Protein AF-A0A933MST4-F1 (afdb_monomer)

Sequence (546 aa):
MKLKKFYLLMACAFMILISGTALAQPQPPVLSVTNGRSFYLSWAEVPGATGYTLSYVPTSSPDPASIVSVDMGTQRSLSGELPAGAAFYAAVQARDNTGVSQYSNVVLVGDDGTILKQIIVFGRHSIRAPTSDPSGLAQFAADPYPDFVGVPKGYLTPRGRQAASLLGSYFRDYLLNEGLLTGDAQTDLSRSYFRAEPIQRTNITAAKFGEGLFPGATIPVHSYRIADGTTPAEPDPVFDPILANVATVDPVRALTEVQGVFGTGTATASAYSGELSLIRNVLYPPGTQPTNGALNGSVDPTALPISFSASTTILYTGGVINVGGLDAISSATDPFVMQYADNFPLEDVAWGRLSLDALSQQTRITTLLFRIELQSPYLNQVQSSNAASHILRTMEQTVIGEDMLGEFGDPESRVLVIITSDAYVVGLAGLLKMHWTLPGYQPDLCPPGGALVFELRQSKHSQEYLVRVFFVAQTFDQLRNLTPLTLENPPAKMQLLIPGGSTSATNLDVDFNTFQTILTEAMDQNYVQPYEEEVPPGVISGVPLE

Secondary structure (DSSP, 8-state):
---SSSSSSSSSS---------PPPPPPP-EEEE-SSSEEEEEPPPTT--EEEEEEEETT---GGG-EEEEEET--EEEE---TT-EEEEEEEEE-SS-BPPP---EEEE--SEEEEEEEEEEE--SB--SS-HHHHTTT-SSPPPP-TT--TTPBPHHHHHHHHHHHHHHHHHHHHTT-S-S-HHHHHTTEEEEE-SSHHHHHHHHHHHHHHSTTPPP-EE-PPPP-SSSPPPPPTTT-TTTTTSS---HHHHHHHHHHHHTTSTTHHHHTHHHHHHHHHHHS-TT----TT-SS----GGGSPEEEEE--S---TT-SEEEEHHHHHHHHHHHHHHHHHTT--TTTGGGGT--HHHHHHHTHHHHHHHHHHH-SHHHHHHHHHHHHHHHHHHHHHHHHTS--SS-SS-TT--EEEEEE-HHHHHHHHHHTT-----TTS-TT---TT-EEEEEEEEETTT--EEEEEEEEE--HHHHHHTPPP-SSSPPEEEEPP-TTT-S-SS---EEHHHHHHHHHHHS-GGGSPPGGG--PPPBP------

Structure (mmCIF, N/CA/C/O backbone):
data_AF-A0A933MST4-F1
#
_entry.id   AF-A0A933MST4-F1
#
loop_
_atom_site.group_PDB
_atom_site.id
_atom_site.type_symbol
_atom_site.label_atom_id
_atom_site.label_alt_id
_atom_site.label_comp_id
_atom_site.label_asym_id
_atom_site.label_entity_id
_atom_site.label_seq_id
_atom_site.pdbx_PDB_ins_code
_atom_site.Cartn_x
_atom_site.Cartn_y
_atom_site.Cartn_z
_atom_site.occupancy
_atom_site.B_iso_or_equiv
_atom_site.auth_seq_id
_atom_site.auth_comp_id
_atom_site.auth_asym_id
_atom_site.auth_atom_id
_atom_site.pdbx_PDB_model_num
ATOM 1 N N . MET A 1 1 ? 80.713 -5.761 23.297 1.00 46.31 1 MET A N 1
ATOM 2 C CA . MET A 1 1 ? 79.791 -4.638 23.001 1.00 46.31 1 MET A CA 1
ATOM 3 C C . MET A 1 1 ? 79.031 -4.985 21.724 1.00 46.31 1 MET A C 1
ATOM 5 O O . MET A 1 1 ? 79.689 -5.404 20.787 1.00 46.31 1 MET A O 1
ATOM 9 N N . LYS A 1 2 ? 77.695 -4.826 21.708 1.00 39.62 2 LYS A N 1
ATOM 10 C CA . LYS A 1 2 ? 76.718 -5.244 20.664 1.00 39.62 2 LYS A CA 1
ATOM 11 C C . LYS A 1 2 ? 76.124 -6.661 20.795 1.00 39.62 2 LYS A C 1
ATOM 13 O O . LYS A 1 2 ? 76.309 -7.501 19.931 1.00 39.62 2 LYS A O 1
ATOM 18 N N . LEU A 1 3 ? 75.328 -6.879 21.846 1.00 33.50 3 LEU A N 1
ATOM 19 C CA . LEU A 1 3 ? 74.265 -7.902 21.851 1.00 33.50 3 LEU A CA 1
ATOM 20 C C . LEU A 1 3 ? 73.104 -7.510 22.795 1.00 33.50 3 LEU A C 1
ATOM 22 O O . LEU A 1 3 ? 72.655 -8.297 23.617 1.00 33.50 3 LEU A O 1
ATOM 26 N N . LYS A 1 4 ? 72.668 -6.241 22.749 1.00 35.19 4 LYS A N 1
ATOM 27 C CA . LYS A 1 4 ? 71.561 -5.714 23.584 1.00 35.19 4 LYS A CA 1
ATOM 28 C C . LYS A 1 4 ? 70.606 -4.762 22.837 1.00 35.19 4 LYS A C 1
ATOM 30 O O . LYS A 1 4 ? 69.972 -3.915 23.449 1.00 35.19 4 LYS A O 1
ATOM 35 N N . LYS A 1 5 ? 70.492 -4.881 21.508 1.00 37.53 5 LYS A N 1
ATOM 36 C CA . LYS A 1 5 ? 69.540 -4.095 20.686 1.00 37.53 5 LYS A CA 1
ATOM 37 C C . LYS A 1 5 ? 68.717 -4.956 19.713 1.00 37.53 5 LYS A C 1
ATOM 39 O O . LYS A 1 5 ? 68.378 -4.503 18.633 1.00 37.53 5 LYS A O 1
ATOM 44 N N . PHE A 1 6 ? 68.401 -6.194 20.100 1.00 33.62 6 PHE A N 1
ATOM 45 C CA . PHE A 1 6 ? 67.523 -7.081 19.316 1.00 33.62 6 PHE A CA 1
ATOM 46 C C . PHE A 1 6 ? 66.326 -7.640 20.108 1.00 33.62 6 PHE A C 1
ATOM 48 O O . PHE A 1 6 ? 65.581 -8.458 19.593 1.00 33.62 6 PHE A O 1
ATOM 55 N N . TYR A 1 7 ? 66.105 -7.161 21.338 1.00 33.50 7 TYR A N 1
ATOM 56 C CA . TYR A 1 7 ? 64.997 -7.594 22.206 1.00 33.50 7 TYR A CA 1
ATOM 57 C C . TYR A 1 7 ? 63.965 -6.489 22.490 1.00 33.50 7 TYR A C 1
ATOM 59 O O . TYR A 1 7 ? 63.169 -6.614 23.411 1.00 33.50 7 TYR A O 1
ATOM 67 N N . LEU A 1 8 ? 63.958 -5.408 21.700 1.00 34.16 8 LEU A N 1
ATOM 68 C CA . LEU A 1 8 ? 62.984 -4.311 21.839 1.00 34.16 8 LEU A CA 1
ATOM 69 C C . LEU A 1 8 ? 62.194 -4.025 20.549 1.00 34.16 8 LEU A C 1
ATOM 71 O O . LEU A 1 8 ? 61.644 -2.944 20.385 1.00 34.16 8 LEU A O 1
ATOM 75 N N . LEU A 1 9 ? 62.156 -4.988 19.624 1.00 33.53 9 LEU A N 1
ATOM 76 C CA . LEU A 1 9 ? 61.356 -4.926 18.389 1.00 33.53 9 LEU A CA 1
ATOM 77 C C . LEU A 1 9 ? 60.586 -6.229 18.115 1.00 33.53 9 LEU A C 1
ATOM 79 O O . LEU A 1 9 ? 60.008 -6.402 17.051 1.00 33.53 9 LEU A O 1
ATOM 83 N N . MET A 1 10 ? 60.529 -7.122 19.107 1.00 32.84 10 MET A N 1
ATOM 84 C CA . MET A 1 10 ? 59.774 -8.377 19.056 1.00 32.84 10 MET A CA 1
ATOM 85 C C . MET A 1 10 ? 58.922 -8.546 20.325 1.00 32.84 10 MET A C 1
ATOM 87 O O . MET A 1 10 ? 58.846 -9.616 20.911 1.00 32.84 10 MET A O 1
ATOM 91 N N . ALA A 1 11 ? 58.333 -7.440 20.787 1.00 33.25 11 ALA A N 1
ATOM 92 C CA . ALA A 1 11 ? 57.359 -7.405 21.882 1.00 33.25 11 ALA A CA 1
ATOM 93 C C . ALA A 1 11 ? 56.147 -6.500 21.562 1.00 33.25 11 ALA A C 1
ATOM 95 O O . ALA A 1 11 ? 55.377 -6.172 22.455 1.00 33.25 11 ALA A O 1
ATOM 96 N N . CYS A 1 12 ? 55.962 -6.116 20.289 1.00 35.44 12 CYS A N 1
ATOM 97 C CA . CYS A 1 12 ? 54.789 -5.365 19.808 1.00 35.44 12 CYS A CA 1
ATOM 98 C C . CYS A 1 12 ? 54.000 -6.095 18.707 1.00 35.44 12 CYS A C 1
ATOM 100 O O . CYS A 1 12 ? 53.145 -5.497 18.068 1.00 35.44 12 CYS A O 1
ATOM 102 N N . ALA A 1 13 ? 54.259 -7.380 18.469 1.00 38.12 13 ALA A N 1
ATOM 103 C CA . ALA A 1 13 ? 53.569 -8.136 17.427 1.00 38.12 13 ALA A CA 1
ATOM 104 C C . ALA A 1 13 ? 53.252 -9.552 17.907 1.00 38.12 13 ALA A C 1
ATOM 106 O O . ALA A 1 13 ? 53.749 -10.507 17.340 1.00 38.12 13 ALA A O 1
ATOM 107 N N . PHE A 1 14 ? 52.503 -9.672 19.006 1.00 36.03 14 PHE A N 1
ATOM 108 C CA . PHE A 1 14 ? 51.684 -10.851 19.330 1.00 36.03 14 PHE A CA 1
ATOM 109 C C . PHE A 1 14 ? 50.724 -10.517 20.493 1.00 36.03 14 PHE A C 1
ATOM 111 O O . PHE A 1 14 ? 50.616 -11.239 21.475 1.00 36.03 14 PHE A O 1
ATOM 118 N N . MET A 1 15 ? 50.007 -9.393 20.392 1.00 31.92 15 MET A N 1
ATOM 119 C CA . MET A 1 15 ? 48.630 -9.365 20.884 1.00 31.92 15 MET A CA 1
ATOM 120 C C . MET A 1 15 ? 47.761 -9.637 19.665 1.00 31.92 15 MET A C 1
ATOM 122 O O . MET A 1 15 ? 47.315 -8.724 18.976 1.00 31.92 15 MET A O 1
ATOM 126 N N . ILE A 1 16 ? 47.569 -10.923 19.369 1.00 36.16 16 ILE A N 1
ATOM 127 C CA . ILE A 1 16 ? 46.336 -11.331 18.711 1.00 36.16 16 ILE A CA 1
ATOM 128 C C . ILE A 1 16 ? 45.254 -10.932 19.711 1.00 36.16 16 ILE A C 1
ATOM 130 O O . ILE A 1 16 ? 45.095 -11.570 20.751 1.00 36.16 16 ILE A O 1
ATOM 134 N N . LEU A 1 17 ? 44.573 -9.821 19.431 1.00 34.81 17 LEU A N 1
ATOM 135 C CA . LEU A 1 17 ? 43.220 -9.618 19.911 1.00 34.81 17 LEU A CA 1
ATOM 136 C C . LEU A 1 17 ? 42.443 -10.834 19.414 1.00 34.81 17 LEU A C 1
ATOM 138 O O . LEU A 1 17 ? 41.964 -10.876 18.286 1.00 34.81 17 LEU A O 1
ATOM 142 N N . ILE A 1 18 ? 42.333 -11.846 20.271 1.00 38.88 18 ILE A N 1
ATOM 143 C CA . ILE A 1 18 ? 41.151 -12.686 20.282 1.00 38.88 18 ILE A CA 1
ATOM 144 C C . ILE A 1 18 ? 40.061 -11.744 20.796 1.00 38.88 18 ILE A C 1
ATOM 146 O O . ILE A 1 18 ? 39.667 -11.789 21.957 1.00 38.88 18 ILE A O 1
ATOM 150 N N . SER A 1 19 ? 39.602 -10.823 19.944 1.00 38.16 19 SER A N 1
ATOM 151 C CA . SER A 1 19 ? 38.213 -10.408 19.995 1.00 38.16 19 SER A CA 1
ATOM 152 C C . SER A 1 19 ? 37.457 -11.680 19.662 1.00 38.16 19 SER A C 1
ATOM 154 O O . SER A 1 19 ? 37.197 -11.979 18.499 1.00 38.16 19 SER A O 1
ATOM 156 N N . GLY A 1 20 ? 37.207 -12.491 20.696 1.00 33.72 20 GLY A N 1
ATOM 157 C CA . GLY A 1 20 ? 36.140 -13.463 20.631 1.00 33.72 20 GLY A CA 1
ATOM 158 C C . GLY A 1 20 ? 34.956 -12.678 20.108 1.00 33.72 20 GLY A C 1
ATOM 159 O O . GLY A 1 20 ? 34.633 -11.622 20.656 1.00 33.72 20 GLY A O 1
ATOM 160 N N . THR A 1 21 ? 34.395 -13.113 18.988 1.00 41.09 21 THR A N 1
ATOM 161 C CA . THR A 1 21 ? 33.075 -12.658 18.590 1.00 41.09 21 THR A CA 1
ATOM 162 C C . THR A 1 21 ? 32.206 -12.922 19.809 1.00 41.09 21 THR A C 1
ATOM 164 O O . THR A 1 21 ? 31.909 -14.081 20.103 1.00 41.09 21 THR A O 1
ATOM 167 N N . ALA A 1 22 ? 31.896 -11.885 20.592 1.00 45.81 22 ALA A N 1
ATOM 168 C CA . ALA A 1 22 ? 30.777 -11.961 21.504 1.00 45.81 22 ALA A CA 1
ATOM 169 C C . ALA A 1 22 ? 29.632 -12.390 20.596 1.00 45.81 22 ALA A C 1
ATOM 171 O O . ALA A 1 22 ? 29.336 -11.686 19.627 1.00 45.81 22 ALA A O 1
ATOM 172 N N . LEU A 1 23 ? 29.140 -13.615 20.789 1.00 55.25 23 LEU A N 1
ATOM 173 C CA . LEU A 1 23 ? 28.027 -14.111 20.000 1.00 55.25 23 LEU A CA 1
ATOM 174 C C . LEU A 1 23 ? 26.927 -13.063 20.165 1.00 55.25 23 LEU A C 1
ATOM 176 O O . LEU A 1 23 ? 26.567 -12.729 21.295 1.00 55.25 23 LEU A O 1
ATOM 180 N N . ALA A 1 24 ? 26.553 -12.428 19.054 1.00 74.88 24 ALA A N 1
ATOM 181 C CA . ALA A 1 24 ? 25.629 -11.312 19.090 1.00 74.88 24 ALA A CA 1
ATOM 182 C C . ALA A 1 24 ? 24.325 -11.815 19.703 1.00 74.88 24 ALA A C 1
ATOM 184 O O . ALA A 1 24 ? 23.830 -12.861 19.288 1.00 74.88 24 ALA A O 1
ATOM 185 N N . GLN A 1 25 ? 23.809 -11.085 20.695 1.00 84.69 25 GLN A N 1
ATOM 186 C CA . GLN A 1 25 ? 22.513 -11.391 21.290 1.00 84.69 25 GLN A CA 1
ATOM 187 C C . GLN A 1 25 ? 21.445 -11.510 20.192 1.00 84.69 25 GLN A C 1
ATOM 189 O O . GLN A 1 25 ? 21.562 -10.835 19.157 1.00 84.69 25 GLN A O 1
ATOM 194 N N . PRO A 1 26 ? 20.398 -12.325 20.412 1.00 89.81 26 PRO A N 1
ATOM 195 C CA . PRO A 1 26 ? 19.329 -12.462 19.439 1.00 89.81 26 PRO A CA 1
ATOM 196 C C . PRO A 1 26 ? 18.704 -11.093 19.156 1.00 89.81 26 PRO A C 1
ATOM 198 O O . PRO A 1 26 ? 18.656 -10.215 20.025 1.00 89.81 26 PRO A O 1
ATOM 201 N N . GLN A 1 27 ? 18.231 -10.900 17.925 1.00 90.31 27 GLN A N 1
ATOM 202 C CA . GLN A 1 27 ? 17.561 -9.656 17.554 1.00 90.31 27 GLN A CA 1
ATOM 203 C C . GLN A 1 27 ? 16.271 -9.483 18.375 1.00 90.31 27 GLN A C 1
ATOM 205 O O . GLN A 1 27 ? 15.585 -10.474 18.641 1.00 90.31 27 GLN A O 1
ATOM 210 N N . PRO A 1 28 ? 15.922 -8.252 18.787 1.00 91.50 28 PRO A N 1
ATOM 211 C CA . PRO A 1 28 ? 14.646 -7.991 19.442 1.00 91.50 28 PRO A CA 1
ATOM 212 C C . PRO A 1 28 ? 13.471 -8.387 18.536 1.00 91.50 28 PRO A C 1
ATOM 214 O O . PRO A 1 28 ? 13.479 -8.038 17.352 1.00 91.50 28 PRO A O 1
ATOM 217 N N . PRO A 1 29 ? 12.449 -9.085 19.060 1.00 91.69 29 PRO A N 1
ATOM 218 C CA . PRO A 1 29 ? 11.220 -9.331 18.315 1.00 91.69 29 PRO A CA 1
ATOM 219 C C . PRO A 1 29 ? 10.500 -8.024 17.967 1.00 91.69 29 PRO A C 1
ATOM 221 O O . PRO A 1 29 ? 10.620 -7.026 18.678 1.00 91.69 29 PRO A O 1
ATOM 224 N N . VAL A 1 30 ? 9.672 -8.057 16.924 1.00 88.19 30 VAL A N 1
ATOM 225 C CA . VAL A 1 30 ? 8.681 -7.005 16.656 1.00 88.19 30 VAL A CA 1
ATOM 226 C C . VAL A 1 30 ? 7.336 -7.482 17.192 1.00 88.19 30 VAL A C 1
ATOM 228 O O . VAL A 1 30 ? 6.802 -8.485 16.715 1.00 88.19 30 VAL A O 1
ATOM 231 N N . LEU A 1 31 ? 6.818 -6.787 18.204 1.00 91.19 31 LEU A N 1
ATOM 232 C CA . LEU A 1 31 ? 5.566 -7.112 18.880 1.00 91.19 31 LEU A CA 1
ATOM 233 C C . LEU A 1 31 ? 4.398 -6.389 18.209 1.00 91.19 31 LEU A C 1
ATOM 235 O O . LEU A 1 31 ? 4.396 -5.165 18.083 1.00 91.19 31 LEU A O 1
ATOM 239 N N . SER A 1 32 ? 3.384 -7.151 17.821 1.00 90.25 32 SER A N 1
ATOM 240 C CA . SER A 1 32 ? 2.120 -6.653 17.290 1.00 90.25 32 SER A CA 1
ATOM 241 C C . SER A 1 32 ? 1.015 -6.813 18.324 1.00 90.25 32 SER A C 1
ATOM 243 O O . SER A 1 32 ? 0.971 -7.806 19.051 1.00 90.25 32 SER A O 1
ATOM 245 N N . VAL A 1 33 ? 0.105 -5.840 18.357 1.00 91.06 33 VAL A N 1
ATOM 246 C CA . VAL A 1 33 ? -1.137 -5.915 19.126 1.00 91.06 33 VAL A CA 1
ATOM 247 C C . VAL A 1 33 ? -2.330 -5.630 18.223 1.00 91.06 33 VAL A C 1
ATOM 249 O O . VAL A 1 33 ? -2.286 -4.746 17.360 1.00 91.06 33 VAL A O 1
ATOM 252 N N . THR A 1 34 ? -3.408 -6.363 18.441 1.00 89.00 34 THR A N 1
ATOM 253 C CA . THR A 1 34 ? -4.747 -6.012 17.981 1.00 89.00 34 THR A CA 1
ATOM 254 C C . THR A 1 34 ? -5.645 -5.928 19.202 1.00 89.00 34 THR A C 1
ATOM 256 O O . THR A 1 34 ? -5.809 -6.916 19.913 1.00 89.00 34 THR A O 1
ATOM 259 N N . ASN A 1 35 ? -6.176 -4.734 19.457 1.00 88.19 35 ASN A N 1
ATOM 260 C CA . ASN A 1 35 ? -7.155 -4.491 20.510 1.00 88.19 35 ASN A CA 1
ATOM 261 C C . ASN A 1 35 ? -8.574 -4.586 19.927 1.00 88.19 35 ASN A C 1
ATOM 263 O O . ASN A 1 35 ? -8.747 -4.777 18.726 1.00 88.19 35 ASN A O 1
ATOM 267 N N . GLY A 1 36 ? -9.576 -4.540 20.800 1.00 84.75 36 GLY A N 1
ATOM 268 C CA . GLY A 1 36 ? -10.986 -4.690 20.454 1.00 84.75 36 GLY A CA 1
ATOM 269 C C . GLY A 1 36 ? -11.737 -5.370 21.594 1.00 84.75 36 GLY A C 1
ATOM 270 O O . GLY A 1 36 ? -11.410 -5.168 22.765 1.00 84.75 36 GLY A O 1
ATOM 271 N N . ARG A 1 37 ? -12.734 -6.195 21.261 1.00 83.62 37 ARG A N 1
ATOM 272 C CA . ARG A 1 37 ? -13.456 -7.038 22.233 1.00 83.62 37 ARG A CA 1
ATOM 273 C C . ARG A 1 37 ? -12.525 -8.026 22.935 1.00 83.62 37 ARG A C 1
ATOM 275 O O . ARG A 1 37 ? -12.647 -8.235 24.139 1.00 83.62 37 ARG A O 1
ATOM 282 N N . SER A 1 38 ? -11.576 -8.580 22.192 1.00 89.06 38 SER A N 1
ATOM 283 C CA . SER A 1 38 ? -10.458 -9.360 22.712 1.00 89.06 38 SER A CA 1
ATOM 284 C C . SER A 1 38 ? -9.143 -8.706 22.291 1.00 89.06 38 SER A C 1
ATOM 286 O O . SER A 1 38 ? -9.084 -7.990 21.285 1.00 89.06 38 SER A O 1
ATOM 288 N N . PHE A 1 39 ? -8.081 -8.943 23.060 1.00 92.12 39 PHE A N 1
ATOM 289 C CA . PHE A 1 39 ? -6.733 -8.563 22.654 1.00 92.12 39 PHE A CA 1
ATOM 290 C C . PHE A 1 39 ? -6.009 -9.756 22.035 1.00 92.12 39 PHE A C 1
ATOM 292 O O . PHE A 1 39 ? -6.177 -10.898 22.468 1.00 92.12 39 PHE A O 1
ATOM 299 N N . TYR A 1 40 ? -5.154 -9.463 21.062 1.00 93.50 40 TYR A N 1
ATOM 300 C CA . TYR A 1 40 ? -4.274 -10.427 20.417 1.00 93.50 40 TYR A CA 1
ATOM 301 C C . TYR A 1 40 ? -2.873 -9.843 20.346 1.00 93.50 40 TYR A C 1
ATOM 303 O O . TYR A 1 40 ? -2.657 -8.789 19.751 1.00 93.50 40 TYR A O 1
ATOM 311 N N . LEU A 1 41 ? -1.926 -10.528 20.973 1.00 94.38 41 LEU A N 1
ATOM 312 C CA . LEU A 1 41 ? -0.500 -10.270 20.867 1.00 94.38 41 LEU A CA 1
ATOM 313 C C . LEU A 1 41 ? 0.128 -11.314 19.961 1.00 94.38 41 LEU A C 1
ATOM 315 O O . LEU A 1 41 ? -0.175 -12.502 20.084 1.00 94.38 41 LEU A O 1
ATOM 319 N N . SER A 1 42 ? 1.044 -10.879 19.106 1.00 93.62 42 SER A N 1
ATOM 320 C CA . SER A 1 42 ? 1.845 -11.769 18.268 1.00 93.62 42 SER A CA 1
ATOM 321 C C . SER A 1 42 ? 3.204 -11.160 17.942 1.00 93.62 42 SER A C 1
ATOM 323 O O . SER A 1 42 ? 3.368 -9.940 17.934 1.00 93.62 42 SER A O 1
ATOM 325 N N . TRP A 1 43 ? 4.209 -12.000 17.702 1.00 91.94 43 TRP A N 1
ATOM 326 C CA . TRP A 1 43 ? 5.537 -11.548 17.285 1.00 91.94 43 TRP A CA 1
ATOM 327 C C . TRP A 1 43 ? 6.184 -12.508 16.292 1.00 91.94 43 TRP A C 1
ATOM 329 O O . TRP A 1 43 ? 5.943 -13.718 16.293 1.00 91.94 43 TRP A O 1
ATOM 339 N N . ALA A 1 44 ? 7.023 -11.943 15.423 1.00 83.31 44 ALA A N 1
ATOM 340 C CA . ALA A 1 44 ? 7.761 -12.713 14.431 1.00 83.31 44 ALA A CA 1
ATOM 341 C C . ALA A 1 44 ? 8.753 -13.680 15.096 1.00 83.31 44 ALA A C 1
ATOM 343 O O . ALA A 1 44 ? 9.244 -13.444 16.203 1.00 83.31 44 ALA A O 1
ATOM 344 N N . GLU A 1 45 ? 9.054 -14.778 14.402 1.00 87.00 45 GLU A N 1
ATOM 345 C CA . GLU A 1 45 ? 10.137 -15.664 14.822 1.00 87.00 45 GLU A CA 1
ATOM 346 C C . GLU A 1 45 ? 11.479 -14.937 14.720 1.00 87.00 45 GLU A C 1
ATOM 348 O O . GLU A 1 45 ? 11.790 -14.328 13.697 1.00 87.00 45 GLU A O 1
ATOM 353 N N . VAL A 1 46 ? 12.278 -15.024 15.780 1.00 89.44 46 VAL A N 1
ATOM 354 C CA . VAL A 1 46 ? 13.675 -14.599 15.775 1.00 89.44 46 VAL A CA 1
ATOM 355 C C . VAL A 1 46 ? 14.538 -15.821 15.435 1.00 89.44 46 VAL A C 1
ATOM 357 O O . VAL A 1 46 ? 14.500 -16.802 16.185 1.00 89.44 46 VAL A O 1
ATOM 360 N N . PRO A 1 47 ? 15.313 -15.804 14.332 1.00 87.31 47 PRO A N 1
ATOM 361 C CA . PRO A 1 47 ? 16.138 -16.941 13.933 1.00 87.31 47 PRO A CA 1
ATOM 362 C C . PRO A 1 47 ? 17.064 -17.416 15.056 1.00 87.31 47 PRO A C 1
ATOM 364 O O . PRO A 1 47 ? 17.807 -16.629 15.637 1.00 87.31 47 PRO A O 1
ATOM 367 N N . GLY A 1 48 ? 17.023 -18.716 15.356 1.00 89.81 48 GLY A N 1
ATOM 368 C CA . GLY A 1 48 ? 17.841 -19.330 16.408 1.00 89.81 48 GLY A CA 1
ATOM 369 C C . GLY A 1 48 ? 17.315 -19.148 17.837 1.00 89.81 48 GLY A C 1
ATOM 370 O O . GLY A 1 48 ? 17.906 -19.711 18.760 1.00 89.81 48 GLY A O 1
ATOM 371 N N . ALA A 1 49 ? 16.204 -18.429 18.038 1.00 94.12 49 ALA A N 1
ATOM 372 C CA . ALA A 1 49 ? 15.596 -18.282 19.354 1.00 94.12 49 ALA A CA 1
ATOM 373 C C . ALA A 1 49 ? 15.075 -19.625 19.887 1.00 94.12 49 ALA A C 1
ATOM 375 O O . ALA A 1 49 ? 14.353 -20.360 19.216 1.00 94.12 49 ALA A O 1
ATOM 376 N N . THR A 1 50 ? 15.422 -19.927 21.135 1.00 96.00 50 THR A N 1
ATOM 377 C CA . THR A 1 50 ? 14.973 -21.115 21.873 1.00 96.00 50 THR A CA 1
ATOM 378 C C . THR A 1 50 ? 13.798 -20.814 22.802 1.00 96.00 50 THR A C 1
ATOM 380 O O . THR A 1 50 ? 13.179 -21.738 23.332 1.00 96.00 50 THR A O 1
ATOM 383 N N . GLY A 1 51 ? 13.453 -19.536 22.987 1.00 96.94 51 GLY A N 1
ATOM 384 C CA . GLY A 1 51 ? 12.198 -19.137 23.606 1.00 96.94 51 GLY A CA 1
ATOM 385 C C . GLY A 1 51 ? 11.992 -17.627 23.698 1.00 96.94 51 GLY A C 1
ATOM 386 O O . GLY A 1 51 ? 12.823 -16.842 23.240 1.00 96.94 51 GLY A O 1
ATOM 387 N N . TYR A 1 52 ? 10.886 -17.236 24.327 1.00 98.00 52 TYR A N 1
ATOM 388 C CA . TYR A 1 52 ? 10.453 -15.851 24.478 1.00 98.00 52 TYR A CA 1
ATOM 389 C C . TYR A 1 52 ? 9.956 -15.570 25.897 1.00 98.00 52 TYR A C 1
ATOM 391 O O . TYR A 1 52 ? 9.413 -16.450 26.568 1.00 98.00 52 TYR A O 1
ATOM 399 N N . THR A 1 53 ? 10.119 -14.327 26.339 1.00 97.81 53 THR A N 1
ATOM 400 C CA . THR A 1 53 ? 9.567 -13.822 27.602 1.00 97.81 53 THR A CA 1
ATOM 401 C C . THR A 1 53 ? 8.694 -12.613 27.300 1.00 97.81 53 THR A C 1
ATOM 403 O O . THR A 1 53 ? 9.172 -11.660 26.687 1.00 97.81 53 THR A O 1
ATOM 406 N N . LEU A 1 54 ? 7.429 -12.652 27.723 1.00 97.12 54 LEU A N 1
ATOM 407 C CA . LEU A 1 54 ? 6.499 -11.524 27.652 1.00 97.12 54 LEU A CA 1
ATOM 408 C C . LEU A 1 54 ? 6.520 -10.782 28.987 1.00 97.12 54 LEU A C 1
ATOM 410 O O . LEU A 1 54 ? 6.250 -11.383 30.025 1.00 97.12 54 LEU A O 1
ATOM 414 N N . SER A 1 55 ? 6.786 -9.483 28.957 1.00 96.25 55 SER A N 1
ATOM 415 C CA . SER A 1 55 ? 6.743 -8.609 30.127 1.00 96.25 55 SER A CA 1
ATOM 416 C C . SER A 1 55 ? 5.627 -7.584 29.971 1.00 96.25 55 SER A C 1
ATOM 418 O O . SER A 1 55 ? 5.479 -6.996 28.900 1.00 96.25 55 SER A O 1
ATOM 420 N N . TYR A 1 56 ? 4.843 -7.357 31.025 1.00 94.06 56 TYR A N 1
ATOM 421 C CA . TYR A 1 56 ? 3.754 -6.384 31.006 1.00 94.06 56 TYR A CA 1
ATOM 422 C C . TYR A 1 56 ? 3.577 -5.653 32.339 1.00 94.06 56 TYR A C 1
ATOM 424 O O . TYR A 1 56 ? 3.933 -6.164 33.402 1.00 94.06 56 TYR A O 1
ATOM 432 N N . VAL A 1 57 ? 3.011 -4.447 32.276 1.00 92.50 57 VAL A N 1
ATOM 433 C CA . VAL A 1 57 ? 2.750 -3.585 33.438 1.00 92.50 57 VAL A CA 1
ATOM 434 C C . VAL A 1 57 ? 1.423 -2.827 33.273 1.00 92.50 57 VAL A C 1
ATOM 436 O O . VAL A 1 57 ? 1.135 -2.364 32.167 1.00 92.50 57 VAL A O 1
ATOM 439 N N . PRO A 1 58 ? 0.587 -2.687 34.323 1.00 88.56 58 PRO A N 1
ATOM 440 C CA . PRO A 1 58 ? -0.656 -1.917 34.240 1.00 88.56 58 PRO A CA 1
ATOM 441 C C . PRO A 1 58 ? -0.405 -0.443 33.902 1.00 88.56 58 PRO A C 1
ATOM 443 O O . PRO A 1 58 ? 0.463 0.196 34.500 1.00 88.56 58 PRO A O 1
ATOM 446 N N . THR A 1 59 ? -1.214 0.142 33.014 1.00 84.62 59 THR A N 1
ATOM 447 C CA . THR A 1 59 ? -1.094 1.574 32.668 1.00 84.62 59 THR A CA 1
ATOM 448 C C . THR A 1 59 ? -1.418 2.494 33.847 1.00 84.62 59 THR A C 1
ATOM 450 O O . THR A 1 59 ? -0.889 3.600 33.930 1.00 84.62 59 THR A O 1
ATOM 453 N N . SER A 1 60 ? -2.237 2.029 34.797 1.00 79.12 60 SER A N 1
ATOM 454 C CA . SER A 1 60 ? -2.605 2.761 36.014 1.00 79.12 60 SER A CA 1
ATOM 455 C C . SER A 1 60 ? -1.468 2.883 37.035 1.00 79.12 60 SER A C 1
ATOM 457 O O . SER A 1 60 ? -1.572 3.673 37.971 1.00 79.12 60 SER A O 1
ATOM 459 N N . SER A 1 61 ? -0.405 2.081 36.908 1.00 73.31 61 SER A N 1
ATOM 460 C CA . SER A 1 61 ? 0.746 2.101 37.815 1.00 73.31 61 SER A CA 1
ATOM 461 C C . SER A 1 61 ? 1.999 1.573 37.102 1.00 73.31 61 SER A C 1
ATOM 463 O O . SER A 1 61 ? 2.382 0.417 37.306 1.00 73.31 61 SER A O 1
ATOM 465 N N . PRO A 1 62 ? 2.645 2.402 36.256 1.00 70.88 62 PRO A N 1
ATOM 466 C CA . PRO A 1 62 ? 3.809 2.012 35.462 1.00 70.88 62 PRO A CA 1
ATOM 467 C C . PRO A 1 62 ? 5.100 2.030 36.302 1.00 70.88 62 PRO A C 1
ATOM 469 O O . PRO A 1 62 ? 6.108 2.613 35.907 1.00 70.88 62 PRO A O 1
ATOM 472 N N . ASP A 1 63 ? 5.062 1.445 37.498 1.00 79.56 63 ASP A N 1
ATOM 473 C CA . ASP A 1 63 ? 6.251 1.252 38.323 1.00 79.56 63 ASP A CA 1
ATOM 474 C C . ASP A 1 63 ? 7.085 0.103 37.726 1.00 79.56 63 ASP A C 1
ATOM 476 O O . ASP A 1 63 ? 6.562 -0.996 37.549 1.00 79.56 63 ASP A O 1
ATOM 480 N N . PRO A 1 64 ? 8.383 0.283 37.425 1.00 79.94 64 PRO A N 1
ATOM 481 C CA . PRO A 1 64 ? 9.240 -0.826 37.011 1.00 79.94 64 PRO A CA 1
ATOM 482 C C . PRO A 1 64 ? 9.210 -2.029 37.972 1.00 79.94 64 PRO A C 1
ATOM 484 O O . PRO A 1 64 ? 9.425 -3.160 37.540 1.00 79.94 64 PRO A O 1
ATOM 487 N N . ALA A 1 65 ? 8.916 -1.812 39.259 1.00 83.25 65 ALA A N 1
ATOM 488 C CA . ALA A 1 65 ? 8.767 -2.880 40.246 1.00 83.25 65 ALA A CA 1
ATOM 489 C C . ALA A 1 65 ? 7.486 -3.723 40.076 1.00 83.25 65 ALA A C 1
ATOM 491 O O . ALA A 1 65 ? 7.406 -4.813 40.643 1.00 83.25 65 ALA A O 1
ATOM 492 N N . SER A 1 66 ? 6.493 -3.250 39.312 1.00 85.19 66 SER A N 1
ATOM 493 C CA . SER A 1 66 ? 5.234 -3.960 39.045 1.00 85.19 66 SER A CA 1
ATOM 494 C C . SER A 1 66 ? 5.225 -4.712 37.708 1.00 85.19 66 SER A C 1
ATOM 496 O O . SER A 1 66 ? 4.205 -5.308 37.354 1.00 85.19 66 SER A O 1
ATOM 498 N N . ILE A 1 67 ? 6.352 -4.735 36.980 1.00 91.25 67 ILE A N 1
ATOM 499 C CA . ILE A 1 67 ? 6.492 -5.511 35.742 1.00 91.25 67 ILE A CA 1
ATOM 500 C C . ILE A 1 67 ? 6.355 -7.005 36.054 1.00 91.25 67 ILE A C 1
ATOM 502 O O . ILE A 1 67 ? 7.168 -7.597 36.767 1.00 91.25 67 ILE A O 1
ATOM 506 N N . VAL A 1 68 ? 5.346 -7.632 35.456 1.00 93.62 68 VAL A N 1
ATOM 507 C CA . VAL A 1 68 ? 5.152 -9.083 35.474 1.00 93.62 68 VAL A CA 1
ATOM 508 C C . VAL A 1 68 ? 5.793 -9.666 34.224 1.00 93.62 68 VAL A C 1
ATOM 510 O O . VAL A 1 68 ? 5.616 -9.130 33.135 1.00 93.62 68 VAL A O 1
ATOM 513 N N . SER A 1 69 ? 6.541 -10.762 34.368 1.00 95.38 69 SER A N 1
ATOM 514 C CA . SER A 1 69 ? 7.145 -11.476 33.238 1.00 95.38 69 SER A CA 1
ATOM 515 C C . SER A 1 69 ? 6.662 -12.919 33.183 1.00 95.38 69 SER A C 1
ATOM 517 O O . SER A 1 69 ? 6.635 -13.611 34.201 1.00 95.38 69 SER A O 1
ATOM 519 N N . VAL A 1 70 ? 6.295 -13.367 31.987 1.00 95.88 70 VAL A N 1
ATOM 520 C CA . VAL A 1 70 ? 5.776 -14.702 31.693 1.00 95.88 70 VAL A CA 1
ATOM 521 C C . VAL A 1 70 ? 6.711 -15.373 30.695 1.00 95.88 70 VAL A C 1
ATOM 523 O O . VAL A 1 70 ? 7.001 -14.816 29.634 1.00 95.88 70 VAL A O 1
ATOM 526 N N . ASP A 1 71 ? 7.191 -16.570 31.031 1.00 96.50 71 ASP A N 1
ATOM 527 C CA . ASP A 1 71 ? 7.923 -17.402 30.078 1.00 96.50 71 ASP A CA 1
ATOM 528 C C . ASP A 1 71 ? 6.938 -17.985 29.060 1.00 96.50 71 ASP A C 1
ATOM 530 O O . ASP A 1 71 ? 6.092 -18.813 29.398 1.00 96.50 71 ASP A O 1
ATOM 534 N N . MET A 1 72 ? 7.057 -17.547 27.810 1.00 97.19 72 MET A N 1
ATOM 535 C CA . MET A 1 72 ? 6.207 -17.996 26.710 1.00 97.19 72 MET A CA 1
ATOM 536 C C . MET A 1 72 ? 6.730 -19.291 26.071 1.00 97.19 72 MET A C 1
ATOM 538 O O . MET A 1 72 ? 6.082 -19.852 25.188 1.00 97.19 72 MET A O 1
ATOM 542 N N . GLY A 1 73 ? 7.903 -19.790 26.477 1.00 96.38 73 GLY A N 1
ATOM 543 C CA . GLY A 1 73 ? 8.568 -20.892 25.788 1.00 96.38 73 GLY A CA 1
ATOM 544 C C . GLY A 1 73 ? 8.753 -20.544 24.311 1.00 96.38 73 GLY A C 1
ATOM 545 O O . GLY A 1 73 ? 9.229 -19.462 23.989 1.00 96.38 73 GLY A O 1
ATOM 546 N N . THR A 1 74 ? 8.342 -21.430 23.407 1.00 94.88 74 THR A N 1
ATOM 547 C CA . THR A 1 74 ? 8.373 -21.190 21.953 1.00 94.88 74 THR A CA 1
ATOM 548 C C . THR A 1 74 ? 7.075 -20.593 21.397 1.00 94.88 74 THR A C 1
ATOM 550 O O . THR A 1 74 ? 6.956 -20.432 20.181 1.00 94.88 74 THR A O 1
ATOM 553 N N . GLN A 1 75 ? 6.097 -20.269 22.253 1.00 94.38 75 GLN A N 1
ATOM 554 C CA . GLN A 1 75 ? 4.864 -19.607 21.824 1.00 94.38 75 GLN A CA 1
ATOM 555 C C . GLN A 1 75 ? 5.179 -18.210 21.285 1.00 94.38 75 GLN A C 1
ATOM 557 O O . GLN A 1 75 ? 6.074 -17.527 21.785 1.00 94.38 75 GLN A O 1
ATOM 562 N N . ARG A 1 76 ? 4.428 -17.796 20.262 1.00 93.44 76 ARG A N 1
ATOM 563 C CA . ARG A 1 76 ? 4.603 -16.508 19.568 1.00 93.44 76 ARG A CA 1
ATOM 564 C C . ARG A 1 76 ? 3.353 -15.637 19.557 1.00 93.44 76 ARG A C 1
ATOM 566 O O . ARG A 1 76 ? 3.307 -14.634 18.852 1.00 93.44 76 ARG A O 1
ATOM 573 N N . SER A 1 77 ? 2.343 -16.032 20.321 1.00 94.19 77 SER A N 1
ATOM 574 C CA . SER A 1 77 ? 1.088 -15.307 20.435 1.00 94.19 77 SER A CA 1
ATOM 575 C C . SER A 1 77 ? 0.449 -15.521 21.801 1.00 94.19 77 SER A C 1
ATOM 577 O O . SER A 1 77 ? 0.653 -16.552 22.445 1.00 94.19 77 SER A O 1
ATOM 579 N N . LEU A 1 78 ? -0.347 -14.545 22.226 1.00 94.06 78 LEU A N 1
ATOM 580 C CA . LEU A 1 78 ? -1.193 -14.606 23.414 1.00 94.06 78 LEU A CA 1
ATOM 581 C C . LEU A 1 78 ? -2.466 -13.812 23.135 1.00 94.06 78 LEU A C 1
ATOM 583 O O . LEU A 1 78 ? -2.386 -12.680 22.668 1.00 94.06 78 LEU A O 1
ATOM 587 N N . SER A 1 79 ? -3.624 -14.372 23.455 1.00 93.50 79 SER A N 1
ATOM 588 C CA . SER A 1 79 ? -4.899 -13.671 23.338 1.00 93.50 79 SER A CA 1
ATOM 589 C C . SER A 1 79 ? -5.760 -13.880 24.572 1.00 93.50 79 SER A C 1
ATOM 591 O O . SER A 1 79 ? -5.545 -14.804 25.363 1.00 93.50 79 SER A O 1
ATOM 593 N N . GLY A 1 80 ? -6.717 -12.980 24.759 1.00 91.38 80 GLY A N 1
ATOM 594 C CA . GLY A 1 80 ? -7.651 -13.045 25.869 1.00 91.38 80 GLY A CA 1
ATOM 595 C C . GLY A 1 80 ? -8.606 -11.864 25.899 1.00 91.38 80 GLY A C 1
ATOM 596 O O . GLY A 1 80 ? -8.566 -10.966 25.059 1.00 91.38 80 GLY A O 1
ATOM 597 N N . GLU A 1 81 ? -9.464 -11.866 26.908 1.00 89.31 81 GLU A N 1
ATOM 598 C CA . GLU A 1 81 ? -10.335 -10.743 27.231 1.00 89.31 81 GLU A CA 1
ATOM 599 C C . GLU A 1 81 ? -9.789 -10.015 28.456 1.00 89.31 81 GLU A C 1
ATOM 601 O O . GLU A 1 81 ? -9.231 -10.628 29.372 1.00 89.31 81 GLU A O 1
ATOM 606 N N . LEU A 1 82 ? -9.957 -8.695 28.473 1.00 85.06 82 LEU A N 1
ATOM 607 C CA . LEU A 1 82 ? -9.628 -7.864 29.622 1.00 85.06 82 LEU A CA 1
ATOM 608 C C . LEU A 1 82 ? -10.911 -7.291 30.228 1.00 85.06 82 LEU A C 1
ATOM 610 O O . LEU A 1 82 ? -11.851 -6.984 29.491 1.00 85.06 82 LEU A O 1
ATOM 614 N N . PRO A 1 83 ? -10.972 -7.114 31.562 1.00 83.69 83 PRO A N 1
ATOM 615 C CA . PRO A 1 83 ? -12.055 -6.361 32.180 1.00 83.69 83 PRO A CA 1
ATOM 616 C C . PRO A 1 83 ? -12.180 -4.968 31.554 1.00 83.69 83 PRO A C 1
ATOM 618 O O . PRO A 1 83 ? -11.176 -4.358 31.186 1.00 83.69 83 PRO A O 1
ATOM 621 N N . ALA A 1 84 ? -13.403 -4.442 31.475 1.00 77.81 84 ALA A N 1
ATOM 622 C CA . ALA A 1 84 ? -13.644 -3.110 30.929 1.00 77.81 84 ALA A CA 1
ATOM 623 C C . ALA A 1 84 ? -12.767 -2.051 31.626 1.00 77.81 84 ALA A C 1
ATOM 625 O O . ALA A 1 84 ? -12.718 -1.986 32.856 1.00 77.81 84 ALA A O 1
ATOM 626 N N . GLY A 1 85 ? -12.069 -1.236 30.830 1.00 77.50 85 GLY A N 1
ATOM 627 C CA . GLY A 1 85 ? -11.149 -0.203 31.315 1.00 77.50 85 GLY A CA 1
ATOM 628 C C . GLY A 1 85 ? -9.777 -0.704 31.787 1.00 77.50 85 GLY A C 1
ATOM 629 O O . GLY A 1 85 ? -8.955 0.115 32.194 1.00 77.50 85 GLY A O 1
ATOM 630 N N . ALA A 1 86 ? -9.494 -2.011 31.740 1.00 85.81 86 ALA A N 1
ATOM 631 C CA . ALA A 1 86 ? -8.153 -2.519 32.003 1.00 85.81 86 ALA A CA 1
ATOM 632 C C . ALA A 1 86 ? -7.251 -2.334 30.774 1.00 85.81 86 ALA A C 1
ATOM 634 O O . ALA A 1 86 ? -7.630 -2.682 29.652 1.00 85.81 86 ALA A O 1
ATOM 635 N N . ALA A 1 87 ? -6.041 -1.824 31.008 1.00 88.38 87 ALA A N 1
ATOM 636 C CA . ALA A 1 87 ? -5.020 -1.675 29.984 1.00 88.38 87 ALA A CA 1
ATOM 637 C C . ALA A 1 87 ? -3.608 -1.898 30.549 1.00 88.38 87 ALA A C 1
ATOM 639 O O . ALA A 1 87 ? -3.322 -1.589 31.712 1.00 88.38 87 ALA A O 1
ATOM 640 N N . PHE A 1 88 ? -2.713 -2.421 29.711 1.00 90.19 88 PHE A N 1
ATOM 641 C CA . PHE A 1 88 ? -1.332 -2.752 30.063 1.00 90.19 88 PHE A CA 1
ATOM 642 C C . PHE A 1 88 ? -0.367 -2.294 28.973 1.00 90.19 88 PHE A C 1
ATOM 644 O O . PHE A 1 88 ? -0.701 -2.331 27.791 1.00 90.19 88 PHE A O 1
ATOM 651 N N . TYR A 1 89 ? 0.851 -1.926 29.358 1.00 91.62 89 TYR A N 1
ATOM 652 C CA . TYR A 1 89 ? 1.975 -1.881 28.428 1.00 91.62 89 TYR A CA 1
ATOM 653 C C . TYR A 1 89 ? 2.635 -3.253 28.376 1.00 91.62 89 TYR A C 1
ATOM 655 O O . TYR A 1 89 ? 2.858 -3.847 29.431 1.00 91.62 89 TYR A O 1
ATOM 663 N N . ALA A 1 90 ? 2.959 -3.744 27.182 1.00 94.12 90 ALA A N 1
ATOM 664 C CA . ALA A 1 90 ? 3.603 -5.040 26.981 1.00 94.12 90 ALA A CA 1
ATOM 665 C C . ALA A 1 90 ? 4.819 -4.946 26.047 1.00 94.12 90 ALA A C 1
ATOM 667 O O . ALA A 1 90 ? 4.828 -4.148 25.110 1.00 94.12 90 ALA A O 1
ATOM 668 N N . ALA A 1 91 ? 5.830 -5.780 26.299 1.00 95.38 91 ALA A N 1
ATOM 669 C CA . ALA A 1 91 ? 7.011 -5.964 25.458 1.00 95.38 91 ALA A CA 1
ATOM 670 C C . ALA A 1 91 ? 7.506 -7.418 25.537 1.00 95.38 91 ALA A C 1
ATOM 672 O O . ALA A 1 91 ? 7.277 -8.106 26.531 1.00 95.38 91 ALA A O 1
ATOM 673 N N . VAL A 1 92 ? 8.203 -7.892 24.504 1.00 97.12 92 VAL A N 1
ATOM 674 C CA . VAL A 1 92 ? 8.722 -9.266 24.414 1.00 97.12 92 VAL A CA 1
ATOM 675 C C . VAL A 1 92 ? 10.235 -9.254 24.217 1.00 97.12 92 VAL A C 1
ATOM 677 O O . VAL A 1 92 ? 10.776 -8.391 23.528 1.00 97.12 92 VAL A O 1
ATOM 680 N N . GLN A 1 93 ? 10.925 -10.232 24.802 1.00 97.19 93 GLN A N 1
ATOM 681 C CA . GLN A 1 93 ? 12.332 -10.532 24.526 1.00 97.19 93 GLN A CA 1
ATOM 682 C C . GLN A 1 93 ? 12.474 -11.947 23.960 1.00 97.19 93 GLN A C 1
ATOM 684 O O . GLN A 1 93 ? 11.764 -12.860 24.382 1.00 97.19 93 GLN A O 1
ATOM 689 N N . ALA A 1 94 ? 13.416 -12.137 23.037 1.00 97.19 94 ALA A N 1
ATOM 690 C CA . ALA A 1 94 ? 13.855 -13.451 22.576 1.00 97.19 94 ALA A CA 1
ATOM 691 C C . ALA A 1 94 ? 15.057 -13.929 23.396 1.00 97.19 94 ALA A C 1
ATOM 693 O O . ALA A 1 94 ? 15.874 -13.122 23.844 1.00 97.19 94 ALA A O 1
ATOM 694 N N . ARG A 1 95 ? 15.195 -15.244 23.563 1.00 96.31 95 ARG A N 1
ATOM 695 C CA . ARG A 1 95 ? 16.386 -15.875 24.144 1.00 96.31 95 ARG A CA 1
ATOM 696 C C . ARG A 1 95 ? 16.908 -16.985 23.248 1.00 96.31 95 ARG A C 1
ATOM 698 O O . ARG A 1 95 ? 16.124 -17.697 22.625 1.00 96.31 95 ARG A O 1
ATOM 705 N N . ASP A 1 96 ? 18.220 -17.153 23.226 1.00 94.81 96 ASP A N 1
ATOM 706 C CA . ASP A 1 96 ? 18.915 -18.257 22.569 1.00 94.81 96 ASP A CA 1
ATOM 707 C C . ASP A 1 96 ? 20.102 -18.729 23.433 1.00 94.81 96 ASP A C 1
ATOM 709 O O . ASP A 1 96 ? 20.200 -18.410 24.619 1.00 94.81 96 ASP A O 1
ATOM 713 N N . ASN A 1 97 ? 21.018 -19.508 22.853 1.00 92.12 97 ASN A N 1
ATOM 714 C CA . ASN A 1 97 ? 22.207 -19.996 23.563 1.00 92.12 97 ASN A CA 1
ATOM 715 C C . ASN A 1 97 ? 23.262 -18.902 23.837 1.00 92.12 97 ASN A C 1
ATOM 717 O O . ASN A 1 97 ? 24.244 -19.164 24.531 1.00 92.12 97 ASN A O 1
ATOM 721 N N . THR A 1 98 ? 23.098 -17.707 23.268 1.00 91.38 98 THR A N 1
ATOM 722 C CA . THR A 1 98 ? 24.028 -16.571 23.347 1.00 91.38 98 THR A CA 1
ATOM 723 C C . THR A 1 98 ? 23.581 -15.533 24.379 1.00 91.38 98 THR A C 1
ATOM 725 O O . THR A 1 98 ? 24.420 -14.855 24.973 1.00 91.38 98 THR A O 1
ATOM 728 N N . GLY A 1 99 ? 22.275 -15.437 24.648 1.00 93.50 99 GLY A N 1
ATOM 729 C CA . GLY A 1 99 ? 21.722 -14.561 25.674 1.00 93.50 99 GLY A CA 1
ATOM 730 C C . GLY A 1 99 ? 20.253 -14.212 25.448 1.00 93.50 99 GLY A C 1
ATOM 731 O O . GLY A 1 99 ? 19.484 -14.993 24.894 1.00 93.50 99 GLY A O 1
ATOM 732 N N . VAL A 1 100 ? 19.869 -13.022 25.912 1.00 95.06 100 VAL A N 1
ATOM 733 C CA . VAL A 1 100 ? 18.524 -12.446 25.768 1.00 95.06 100 VAL A CA 1
ATOM 734 C C . VAL A 1 100 ? 18.632 -11.165 24.945 1.00 95.06 100 VAL A C 1
ATOM 736 O O . VAL A 1 100 ? 19.585 -10.406 25.123 1.00 95.06 100 VAL A O 1
ATOM 739 N N . SER A 1 101 ? 17.678 -10.930 24.049 1.00 95.06 101 SER A N 1
ATOM 740 C CA . SER A 1 101 ? 17.607 -9.721 23.228 1.00 95.06 101 SER A CA 1
ATOM 741 C C . SER A 1 101 ? 17.306 -8.475 24.070 1.00 95.06 101 SER A C 1
ATOM 743 O O . SER A 1 101 ? 16.870 -8.564 25.221 1.00 95.06 101 SER A O 1
ATOM 745 N N . GLN A 1 102 ? 17.424 -7.285 23.476 1.00 94.75 102 GLN A N 1
ATOM 746 C CA . GLN A 1 102 ? 16.704 -6.118 24.004 1.00 94.75 102 GLN A CA 1
ATOM 747 C C . GLN A 1 102 ? 15.181 -6.345 23.925 1.00 94.75 102 GLN A C 1
ATOM 749 O O . GLN A 1 102 ? 14.719 -7.265 23.241 1.00 94.75 102 GLN A O 1
ATOM 754 N N . TYR A 1 103 ? 14.404 -5.525 24.637 1.00 93.25 103 TYR A N 1
ATOM 755 C CA . TYR A 1 103 ? 12.946 -5.521 24.499 1.00 93.25 103 TYR A CA 1
ATOM 756 C C . TYR A 1 103 ? 12.533 -5.157 23.071 1.00 93.25 103 TYR A C 1
ATOM 758 O O . TYR A 1 103 ? 13.187 -4.348 22.411 1.00 93.25 103 TYR A O 1
ATOM 766 N N . SER A 1 104 ? 11.422 -5.740 22.630 1.00 92.44 104 SER A N 1
ATOM 767 C CA . SER A 1 104 ? 10.673 -5.283 21.465 1.00 92.44 104 SER A CA 1
ATOM 768 C C . SER A 1 104 ? 10.223 -3.824 21.611 1.00 92.44 104 SER A C 1
ATOM 770 O O . SER A 1 104 ? 10.373 -3.190 22.660 1.00 92.44 104 SER A O 1
ATOM 772 N N . ASN A 1 105 ? 9.549 -3.313 20.582 1.00 89.44 105 ASN A N 1
ATOM 773 C CA . ASN A 1 105 ? 8.649 -2.177 20.755 1.00 89.44 105 ASN A CA 1
ATOM 774 C C . ASN A 1 105 ? 7.623 -2.454 21.875 1.00 89.44 105 ASN A C 1
ATOM 776 O O . ASN A 1 105 ? 7.218 -3.600 22.095 1.00 89.44 105 ASN A O 1
ATOM 780 N N . VAL A 1 106 ? 7.212 -1.392 22.570 1.00 89.75 106 VAL A N 1
ATOM 781 C CA . VAL A 1 106 ? 6.174 -1.446 23.607 1.00 89.75 106 VAL A CA 1
ATOM 782 C C . VAL A 1 106 ? 4.816 -1.216 22.958 1.00 89.75 106 VAL A C 1
ATOM 784 O O . VAL A 1 106 ? 4.670 -0.313 22.136 1.00 89.75 106 VAL A O 1
ATOM 787 N N . VAL A 1 107 ? 3.822 -2.014 23.340 1.00 89.31 107 VAL A N 1
ATOM 788 C CA . VAL A 1 107 ? 2.444 -1.891 22.849 1.00 89.31 107 VAL A CA 1
ATOM 789 C C . VAL A 1 107 ? 1.465 -1.670 23.997 1.00 89.31 107 VAL A C 1
ATOM 791 O O . VAL A 1 107 ? 1.689 -2.152 25.108 1.00 89.31 107 VAL A O 1
ATOM 794 N N . LEU A 1 108 ? 0.373 -0.954 23.723 1.00 88.81 108 LEU A N 1
ATOM 795 C CA . LEU A 1 108 ? -0.778 -0.839 24.617 1.00 88.81 108 LEU A CA 1
ATOM 796 C C . LEU A 1 108 ? -1.745 -2.003 24.356 1.00 88.81 108 LEU A C 1
ATOM 798 O O . LEU A 1 108 ? -2.186 -2.192 23.224 1.00 88.81 108 LEU A O 1
ATOM 802 N N . VAL A 1 109 ? -2.091 -2.755 25.399 1.00 89.56 109 VAL A N 1
ATOM 803 C CA . VAL A 1 109 ? -3.001 -3.909 25.361 1.00 89.56 109 VAL A CA 1
ATOM 804 C C . VAL A 1 109 ? -4.245 -3.600 26.182 1.00 89.56 109 VAL A C 1
ATOM 806 O O . VAL A 1 109 ? -4.116 -3.305 27.369 1.00 89.56 109 VAL A O 1
ATOM 809 N N . GLY A 1 110 ? -5.432 -3.707 25.583 1.00 84.69 110 GLY A N 1
ATOM 810 C CA . GLY A 1 110 ? -6.721 -3.494 26.253 1.00 84.69 110 GLY A CA 1
ATOM 811 C C . GLY A 1 110 ? -7.535 -2.335 25.692 1.00 84.69 110 GLY A C 1
ATOM 812 O O . GLY A 1 110 ? -7.366 -1.960 24.533 1.00 84.69 110 GLY A O 1
ATOM 813 N N . ASP A 1 111 ? -8.460 -1.808 26.500 1.00 80.69 111 ASP A N 1
ATOM 814 C CA . ASP A 1 111 ? -9.327 -0.702 26.081 1.00 80.69 111 ASP A CA 1
ATOM 815 C C . ASP A 1 111 ? -8.490 0.570 25.902 1.00 80.69 111 ASP A C 1
ATOM 817 O O . ASP A 1 111 ? -8.008 1.154 26.873 1.00 80.69 111 ASP A O 1
ATOM 821 N N . ASP A 1 112 ? -8.323 1.000 24.652 1.00 81.31 112 ASP A N 1
ATOM 822 C CA . ASP A 1 112 ? -7.619 2.236 24.308 1.00 81.31 112 ASP A CA 1
ATOM 823 C C . ASP A 1 112 ? -8.498 3.490 24.479 1.00 81.31 112 ASP A C 1
ATOM 825 O O . ASP A 1 112 ? -8.073 4.603 24.177 1.00 81.31 112 ASP A O 1
ATOM 829 N N . GLY A 1 113 ? -9.724 3.323 24.986 1.00 85.81 113 GLY A N 1
ATOM 830 C CA . GLY A 1 113 ? -10.661 4.403 25.258 1.00 85.81 113 GLY A CA 1
ATOM 831 C C . GLY A 1 113 ? -11.384 4.916 24.017 1.00 85.81 113 GLY A C 1
ATOM 832 O O . GLY A 1 113 ? -12.051 5.947 24.112 1.00 85.81 113 GLY A O 1
ATOM 833 N N . THR A 1 114 ? -11.294 4.223 22.877 1.00 92.06 114 THR A N 1
ATOM 834 C CA . THR A 1 114 ? -11.882 4.660 21.604 1.00 92.06 114 THR A CA 1
ATOM 835 C C . THR A 1 114 ? -12.823 3.617 20.992 1.00 92.06 114 THR A C 1
ATOM 837 O O . THR A 1 114 ? -12.859 2.457 21.403 1.00 92.06 114 THR A O 1
ATOM 840 N N . ILE A 1 115 ? -13.641 4.046 20.030 1.00 94.62 115 ILE A N 1
ATOM 841 C CA . ILE A 1 115 ? -14.528 3.194 19.228 1.00 94.62 115 ILE A CA 1
ATOM 842 C C . ILE A 1 115 ? -14.265 3.493 17.754 1.00 94.62 115 ILE A C 1
ATOM 844 O O . ILE A 1 115 ? -14.343 4.654 17.355 1.00 94.62 115 ILE A O 1
ATOM 848 N N . LEU A 1 116 ? -14.004 2.465 16.946 1.00 97.56 116 LEU A N 1
ATOM 849 C CA . LEU A 1 116 ? -13.884 2.602 15.496 1.00 97.56 116 LEU A CA 1
ATOM 850 C C . LEU A 1 116 ? -15.244 2.955 14.869 1.00 97.56 116 LEU A C 1
ATOM 852 O O . LEU A 1 116 ? -16.256 2.318 15.164 1.00 97.56 116 LEU A O 1
ATOM 856 N N . LYS A 1 117 ? -15.273 3.978 14.011 1.00 98.19 117 LYS A N 1
ATOM 857 C CA . LYS A 1 117 ? -16.487 4.480 13.344 1.00 98.19 117 LYS A CA 1
ATOM 858 C C . LYS A 1 117 ? -16.465 4.279 11.839 1.00 98.19 117 LYS A C 1
ATOM 860 O O . LYS A 1 117 ? -17.512 4.008 11.263 1.00 98.19 117 LYS A O 1
ATOM 865 N N . GLN A 1 118 ? -15.296 4.386 11.220 1.00 98.69 118 GLN A N 1
ATOM 866 C CA . GLN A 1 118 ? -15.106 4.151 9.794 1.00 98.69 118 GLN A CA 1
ATOM 867 C C . GLN A 1 118 ? -13.660 3.729 9.535 1.00 98.69 118 GLN A C 1
ATOM 869 O O . GLN A 1 118 ? -12.751 4.152 10.253 1.00 98.69 118 GLN A O 1
ATOM 874 N N . ILE A 1 119 ? -13.452 2.913 8.506 1.00 98.88 119 ILE A N 1
ATOM 875 C CA . ILE A 1 119 ? -12.133 2.548 7.998 1.00 98.88 119 ILE A CA 1
ATOM 876 C C . ILE A 1 119 ? -12.064 2.754 6.481 1.00 98.88 119 ILE A C 1
ATOM 878 O O . ILE A 1 119 ? -12.966 2.343 5.749 1.00 98.88 119 ILE A O 1
ATOM 882 N N . ILE A 1 120 ? -10.976 3.365 6.013 1.00 98.94 120 ILE A N 1
ATOM 883 C CA . ILE A 1 120 ? -10.644 3.541 4.596 1.00 98.94 120 ILE A CA 1
ATOM 884 C C . ILE A 1 120 ? -9.322 2.818 4.331 1.00 98.94 120 ILE A C 1
ATOM 886 O O . ILE A 1 120 ? -8.277 3.198 4.857 1.00 98.94 120 ILE A O 1
ATOM 890 N N . VAL A 1 121 ? -9.365 1.776 3.506 1.00 98.94 121 VAL A N 1
ATOM 891 C CA . VAL A 1 121 ? -8.200 1.027 3.028 1.00 98.94 121 VAL A CA 1
ATOM 892 C C . VAL A 1 121 ? -7.846 1.544 1.637 1.00 98.94 121 VAL A C 1
ATOM 894 O O . VAL A 1 121 ? -8.519 1.206 0.667 1.00 98.94 121 VAL A O 1
ATOM 897 N N . PHE A 1 122 ? -6.797 2.356 1.533 1.00 98.94 122 PHE A N 1
ATOM 898 C CA . PHE A 1 122 ? -6.256 2.864 0.272 1.00 98.94 122 PHE A CA 1
ATOM 899 C C . PHE A 1 122 ? -5.006 2.057 -0.101 1.00 98.94 122 PHE A C 1
ATOM 901 O O . PHE A 1 122 ? -3.917 2.275 0.439 1.00 98.94 122 PHE A O 1
ATOM 908 N N . GLY A 1 123 ? -5.185 1.054 -0.960 1.00 98.62 123 GLY A N 1
ATOM 909 C CA . GLY A 1 123 ? -4.228 -0.037 -1.133 1.00 98.62 123 GLY A CA 1
ATOM 910 C C . GLY A 1 123 ? -3.768 -0.281 -2.559 1.00 98.62 123 GLY A C 1
ATOM 911 O O . GLY A 1 123 ? -4.468 0.008 -3.521 1.00 98.62 123 GLY A O 1
ATOM 912 N N . ARG A 1 124 ? -2.587 -0.879 -2.691 1.00 98.75 124 ARG A N 1
ATOM 913 C CA . ARG A 1 124 ? -2.049 -1.389 -3.951 1.00 98.75 124 ARG A CA 1
ATOM 914 C C . ARG A 1 124 ? -2.765 -2.680 -4.362 1.00 98.75 124 ARG A C 1
ATOM 916 O O . ARG A 1 124 ? -3.111 -3.502 -3.515 1.00 98.75 124 ARG A O 1
ATOM 923 N N . HIS A 1 125 ? -2.896 -2.930 -5.663 1.00 98.81 125 HIS A N 1
ATOM 924 C CA . HIS A 1 125 ? -3.213 -4.261 -6.185 1.00 98.81 125 HIS A CA 1
ATOM 925 C C . HIS A 1 125 ? -2.252 -5.350 -5.649 1.00 98.81 125 HIS A C 1
ATOM 927 O O . HIS A 1 125 ? -1.113 -5.081 -5.254 1.00 98.81 125 HIS A O 1
ATOM 933 N N . SER A 1 126 ? -2.688 -6.612 -5.675 1.00 98.50 126 SER A N 1
ATOM 934 C CA . SER A 1 126 ? -1.864 -7.753 -5.247 1.00 98.50 126 SER A CA 1
ATOM 935 C C . SER A 1 126 ? -0.903 -8.229 -6.360 1.00 98.50 126 SER A C 1
ATOM 937 O O . SER A 1 126 ? -0.579 -7.479 -7.286 1.00 98.50 126 SER A O 1
ATOM 939 N N . ILE A 1 127 ? -0.396 -9.458 -6.247 1.00 98.56 127 ILE A N 1
ATOM 940 C CA . ILE A 1 127 ? 0.645 -10.046 -7.104 1.00 98.56 127 ILE A CA 1
ATOM 941 C C . ILE A 1 127 ? 0.172 -10.110 -8.561 1.00 98.56 127 ILE A C 1
ATOM 943 O O . ILE A 1 127 ? -0.889 -10.664 -8.860 1.00 98.56 127 ILE A O 1
ATOM 947 N N . ARG A 1 128 ? 0.973 -9.557 -9.474 1.00 98.12 128 ARG A N 1
ATOM 948 C CA . ARG A 1 128 ? 0.688 -9.495 -10.913 1.00 98.12 128 ARG A CA 1
ATOM 949 C C . ARG A 1 128 ? 1.837 -10.056 -11.742 1.00 98.12 128 ARG A C 1
ATOM 951 O O . ARG A 1 128 ? 2.979 -10.066 -11.290 1.00 98.12 128 ARG A O 1
ATOM 958 N N . ALA A 1 129 ? 1.534 -10.420 -12.982 1.00 97.19 129 ALA A N 1
ATOM 959 C CA . ALA A 1 129 ? 2.551 -10.586 -14.011 1.00 97.19 129 ALA A CA 1
ATOM 960 C C . ALA A 1 129 ? 3.241 -9.233 -14.337 1.00 97.19 129 ALA A C 1
ATOM 962 O O . ALA A 1 129 ? 2.717 -8.160 -13.992 1.00 97.19 129 ALA A O 1
ATOM 963 N N . PRO A 1 130 ? 4.411 -9.241 -15.003 1.00 95.75 130 PRO A N 1
ATOM 964 C CA . PRO A 1 130 ? 5.116 -8.032 -15.421 1.00 95.75 130 PRO A CA 1
ATOM 965 C C . PRO A 1 130 ? 4.248 -7.127 -16.289 1.00 95.75 130 PRO A C 1
ATOM 967 O O . PRO A 1 130 ? 3.427 -7.611 -17.063 1.00 95.75 130 PRO A O 1
ATOM 970 N N . THR A 1 131 ? 4.432 -5.812 -16.183 1.00 93.56 131 THR A N 1
ATOM 971 C CA . THR A 1 131 ? 3.796 -4.825 -17.077 1.00 93.56 131 THR A CA 1
ATOM 972 C C . THR A 1 131 ? 4.567 -4.635 -18.387 1.00 93.56 131 THR A C 1
ATOM 974 O O . THR A 1 131 ? 4.008 -4.119 -19.356 1.00 93.56 131 THR A O 1
ATOM 977 N N . SER A 1 132 ? 5.821 -5.087 -18.438 1.00 91.06 132 SER A N 1
ATOM 978 C CA . SER A 1 132 ? 6.669 -5.117 -19.633 1.00 91.06 132 SER A CA 1
ATOM 979 C C . SER A 1 132 ? 6.407 -6.363 -20.475 1.00 91.06 132 SER A C 1
ATOM 981 O O . SER A 1 132 ? 6.145 -7.440 -19.941 1.00 91.06 132 SER A O 1
ATOM 983 N N . ASP A 1 133 ? 6.483 -6.229 -21.801 1.00 86.38 133 ASP A N 1
ATOM 984 C CA . ASP A 1 133 ? 6.346 -7.380 -22.697 1.00 86.38 133 ASP A CA 1
ATOM 985 C C . ASP A 1 133 ? 7.545 -8.329 -22.530 1.00 86.38 133 ASP A C 1
ATOM 987 O O . ASP A 1 133 ? 8.670 -7.849 -22.332 1.00 86.38 133 ASP A O 1
ATOM 991 N N . PRO A 1 134 ? 7.365 -9.656 -22.683 1.00 86.38 134 PRO A N 1
ATOM 992 C CA . PRO A 1 134 ? 8.468 -10.614 -22.592 1.00 86.38 134 PRO A CA 1
ATOM 993 C C . PRO A 1 134 ? 9.648 -10.266 -23.509 1.00 86.38 134 PRO A C 1
ATOM 995 O O . PRO A 1 134 ? 10.802 -10.387 -23.110 1.00 86.38 134 PRO A O 1
ATOM 998 N N . SER A 1 135 ? 9.375 -9.754 -24.714 1.00 86.50 135 SER A N 1
ATOM 999 C CA . SER A 1 135 ? 10.411 -9.307 -25.652 1.00 86.50 135 SER A CA 1
ATOM 1000 C C . SER A 1 135 ? 11.168 -8.062 -25.187 1.00 86.50 135 SER A C 1
ATOM 1002 O O . SER A 1 135 ? 12.307 -7.874 -25.597 1.00 86.50 135 SER A O 1
ATOM 1004 N N . GLY A 1 136 ? 10.543 -7.201 -24.379 1.00 88.44 136 GLY A N 1
ATOM 1005 C CA . GLY A 1 136 ? 11.201 -6.045 -23.770 1.00 88.44 136 GLY A CA 1
ATOM 1006 C C . GLY A 1 136 ? 12.115 -6.479 -22.629 1.00 88.44 136 GLY A C 1
ATOM 1007 O O . GLY A 1 136 ? 13.286 -6.116 -22.609 1.00 88.44 136 GLY A O 1
ATOM 1008 N N . LEU A 1 137 ? 11.614 -7.343 -21.741 1.00 90.19 137 LEU A N 1
ATOM 1009 C CA . LEU A 1 137 ? 12.413 -7.921 -20.657 1.00 90.19 137 LEU A CA 1
ATOM 1010 C C . LEU A 1 137 ? 13.616 -8.704 -21.194 1.00 90.19 137 LEU A C 1
ATOM 1012 O O . LEU A 1 137 ? 14.735 -8.510 -20.730 1.00 90.19 137 LEU A O 1
ATOM 1016 N N . ALA A 1 138 ? 13.420 -9.507 -22.244 1.00 88.25 138 ALA A N 1
ATOM 1017 C CA . ALA A 1 138 ? 14.481 -10.287 -22.878 1.00 88.25 138 ALA A CA 1
ATOM 1018 C C . ALA A 1 138 ? 15.669 -9.445 -23.385 1.00 88.25 138 ALA A C 1
ATOM 1020 O O . ALA A 1 138 ? 16.731 -10.002 -23.640 1.00 88.25 138 ALA A O 1
ATOM 1021 N N . GLN A 1 139 ? 15.538 -8.120 -23.519 1.00 90.25 139 GLN A N 1
ATOM 1022 C CA . GLN A 1 139 ? 16.649 -7.240 -23.903 1.00 90.25 139 GLN A CA 1
ATOM 1023 C C . GLN A 1 139 ? 17.603 -6.925 -22.746 1.00 90.25 139 GLN A C 1
ATOM 1025 O O . GLN A 1 139 ? 18.737 -6.517 -23.008 1.00 90.25 139 GLN A O 1
ATOM 1030 N N . PHE A 1 140 ? 17.170 -7.111 -21.496 1.00 93.19 140 PHE A N 1
ATOM 1031 C CA . PHE A 1 140 ? 17.890 -6.650 -20.308 1.00 93.19 140 PHE A CA 1
ATOM 1032 C C . PHE A 1 140 ? 18.775 -7.702 -19.639 1.00 93.19 140 PHE A C 1
ATOM 1034 O O . PHE A 1 140 ? 19.615 -7.323 -18.826 1.00 93.19 140 PHE A O 1
ATOM 1041 N N . ALA A 1 141 ? 18.626 -8.990 -19.963 1.00 93.94 141 ALA A N 1
ATOM 1042 C CA . ALA A 1 141 ? 19.357 -10.072 -19.301 1.00 93.94 141 ALA A CA 1
ATOM 1043 C C . ALA A 1 141 ? 19.930 -11.094 -20.284 1.00 93.94 141 ALA A C 1
ATOM 1045 O O . ALA A 1 141 ? 19.357 -11.345 -21.341 1.00 93.94 141 ALA A O 1
ATOM 1046 N N . ALA A 1 142 ? 21.046 -11.717 -19.902 1.00 93.44 142 ALA A N 1
ATOM 1047 C CA . ALA A 1 142 ? 21.726 -12.733 -20.708 1.00 93.44 142 ALA A CA 1
ATOM 1048 C C . ALA A 1 142 ? 20.928 -14.042 -20.864 1.00 93.44 142 ALA A C 1
ATOM 1050 O O . ALA A 1 142 ? 21.153 -14.798 -21.811 1.00 93.44 142 ALA A O 1
ATOM 1051 N N . ASP A 1 143 ? 20.006 -14.313 -19.943 1.00 91.75 143 ASP A N 1
ATOM 1052 C CA . ASP A 1 143 ? 19.172 -15.511 -19.924 1.00 91.75 143 ASP A CA 1
ATOM 1053 C C . ASP A 1 143 ? 17.709 -15.159 -20.230 1.00 91.75 143 ASP A C 1
ATOM 1055 O O . ASP A 1 143 ? 17.280 -14.034 -19.952 1.00 91.75 143 ASP A O 1
ATOM 1059 N N . PRO A 1 144 ? 16.910 -16.103 -20.766 1.00 90.88 144 PRO A N 1
ATOM 1060 C CA . PRO A 1 144 ? 15.472 -15.908 -20.905 1.00 90.88 144 PRO A CA 1
ATOM 1061 C C . PRO A 1 144 ? 14.846 -15.522 -19.563 1.00 90.88 144 PRO A C 1
ATOM 1063 O O . PRO A 1 144 ? 15.122 -16.155 -18.540 1.00 90.88 144 PRO A O 1
ATOM 1066 N N . TYR A 1 145 ? 14.009 -14.486 -19.564 1.00 91.75 145 TYR A N 1
ATOM 1067 C CA . TYR A 1 145 ? 13.332 -14.049 -18.347 1.00 91.75 145 TYR A CA 1
ATOM 1068 C C . TYR A 1 145 ? 12.393 -15.143 -17.814 1.00 91.75 145 TYR A C 1
ATOM 1070 O O . TYR A 1 145 ? 11.667 -15.743 -18.611 1.00 91.75 145 TYR A O 1
ATOM 1078 N N . PRO A 1 146 ? 12.367 -15.388 -16.489 1.00 91.62 146 PRO A N 1
ATOM 1079 C CA . PRO A 1 146 ? 11.396 -16.289 -15.881 1.00 91.62 146 PRO A CA 1
ATOM 1080 C C . PRO A 1 146 ? 9.975 -15.764 -16.116 1.00 91.62 146 PRO A C 1
ATOM 1082 O O . PRO A 1 146 ? 9.656 -14.632 -15.736 1.00 91.62 146 PRO A O 1
ATOM 1085 N N . ASP A 1 147 ? 9.146 -16.582 -16.763 1.00 89.50 147 ASP A N 1
ATOM 1086 C CA . ASP A 1 147 ? 7.830 -16.194 -17.276 1.00 89.50 147 ASP A CA 1
ATOM 1087 C C . ASP A 1 147 ? 6.680 -16.581 -16.331 1.00 89.50 147 ASP A C 1
ATOM 1089 O O . ASP A 1 147 ? 6.704 -17.632 -15.689 1.00 89.50 147 ASP A O 1
ATOM 1093 N N . PHE A 1 148 ? 5.636 -15.752 -16.293 1.00 93.81 148 PHE A N 1
ATOM 1094 C CA . PHE A 1 148 ? 4.390 -16.019 -15.569 1.00 93.81 148 PHE A CA 1
ATOM 1095 C C . PHE A 1 148 ? 3.436 -16.784 -16.483 1.00 93.81 148 PHE A C 1
ATOM 1097 O O . PHE A 1 148 ? 2.485 -16.231 -17.037 1.00 93.81 148 PHE A O 1
ATOM 1104 N N . VAL A 1 149 ? 3.728 -18.073 -16.660 1.00 90.38 149 VAL A N 1
ATOM 1105 C CA . VAL A 1 149 ? 3.058 -18.930 -17.645 1.00 90.38 149 VAL A CA 1
ATOM 1106 C C . VAL A 1 149 ? 1.536 -18.870 -17.499 1.00 90.38 149 VAL A C 1
ATOM 1108 O O . VAL A 1 149 ? 0.977 -19.205 -16.456 1.00 90.38 149 VAL A O 1
ATOM 1111 N N . GLY A 1 150 ? 0.864 -18.484 -18.585 1.00 91.69 150 GLY A N 1
ATOM 1112 C CA . GLY A 1 150 ? -0.598 -18.440 -18.658 1.00 91.69 150 GLY A CA 1
ATOM 1113 C C . GLY A 1 150 ? -1.245 -17.225 -17.989 1.00 91.69 150 GLY A C 1
ATOM 1114 O O . GLY A 1 150 ? -2.466 -17.194 -17.892 1.00 91.69 150 GLY A O 1
ATOM 1115 N N . VAL A 1 151 ? -0.469 -16.229 -17.546 1.00 95.06 151 VAL A N 1
ATOM 1116 C CA . VAL A 1 151 ? -0.998 -14.967 -17.007 1.00 95.06 151 VAL A CA 1
ATOM 1117 C C . VAL A 1 151 ? -0.668 -13.828 -17.975 1.00 95.06 151 VAL A C 1
ATOM 1119 O O . VAL A 1 151 ? 0.511 -13.595 -18.248 1.00 95.06 151 VAL A O 1
ATOM 1122 N N . PRO A 1 152 ? -1.659 -13.082 -18.500 1.00 94.19 152 PRO A N 1
ATOM 1123 C CA . PRO A 1 152 ? -1.369 -11.960 -19.382 1.00 94.19 152 PRO A CA 1
ATOM 1124 C C . PRO A 1 152 ? -0.545 -10.869 -18.711 1.00 94.19 152 PRO A C 1
ATOM 1126 O O . PRO A 1 152 ? -0.570 -10.672 -17.493 1.00 94.19 152 PRO A O 1
ATOM 1129 N N . LYS A 1 153 ? 0.124 -10.078 -19.548 1.00 93.19 153 LYS A N 1
ATOM 1130 C CA . LYS A 1 153 ? 0.897 -8.913 -19.126 1.00 93.19 153 LYS A CA 1
ATOM 1131 C C . LYS A 1 153 ? 0.089 -8.001 -18.203 1.00 93.19 153 LYS A C 1
ATOM 1133 O O . LYS A 1 153 ? -0.994 -7.533 -18.549 1.00 93.19 153 LYS A O 1
ATOM 1138 N N . GLY A 1 154 ? 0.655 -7.711 -17.037 1.00 95.12 154 GLY A N 1
ATOM 1139 C CA . GLY A 1 154 ? 0.098 -6.794 -16.052 1.00 95.12 154 GLY A CA 1
ATOM 1140 C C . GLY A 1 154 ? -1.184 -7.275 -15.371 1.00 95.12 154 GLY A C 1
ATOM 1141 O O . GLY A 1 154 ? -1.758 -6.486 -14.615 1.00 95.12 154 GLY A O 1
ATOM 1142 N N . TYR A 1 155 ? -1.637 -8.509 -15.619 1.00 97.38 155 TYR A N 1
ATOM 1143 C CA . TYR A 1 155 ? -2.819 -9.080 -14.974 1.00 97.38 155 TYR A CA 1
ATOM 1144 C C . TYR A 1 155 ? -2.468 -9.653 -13.605 1.00 97.38 155 TYR A C 1
ATOM 1146 O O . TYR A 1 155 ? -1.338 -10.077 -13.347 1.00 97.38 155 TYR A O 1
ATOM 1154 N N . LEU A 1 156 ? -3.458 -9.663 -12.715 1.00 98.31 156 LEU A N 1
ATOM 1155 C CA . LEU A 1 156 ? -3.334 -10.275 -11.398 1.00 98.31 156 LEU A CA 1
ATOM 1156 C C . LEU A 1 156 ? -3.180 -11.796 -11.517 1.00 98.31 156 LEU A C 1
ATOM 1158 O O . LEU A 1 156 ? -3.989 -12.452 -12.177 1.00 98.31 156 LEU A O 1
ATOM 1162 N N . THR A 1 157 ? -2.193 -12.372 -10.831 1.00 98.44 157 THR A N 1
ATOM 1163 C CA . THR A 1 157 ? -1.961 -13.821 -10.869 1.00 98.44 157 THR A CA 1
ATOM 1164 C C . THR A 1 157 ? -3.030 -14.577 -10.065 1.00 98.44 157 THR A C 1
ATOM 1166 O O . THR A 1 157 ? -3.677 -14.010 -9.170 1.00 98.44 157 THR A O 1
ATOM 1169 N N . PRO A 1 158 ? -3.214 -15.891 -10.300 1.00 98.00 158 PRO A N 1
ATOM 1170 C CA . PRO A 1 158 ? -4.064 -16.725 -9.454 1.00 98.00 158 PRO A CA 1
ATOM 1171 C C . PRO A 1 158 ? -3.681 -16.721 -7.969 1.00 98.00 158 PRO A C 1
ATOM 1173 O O . PRO A 1 158 ? -4.568 -16.831 -7.119 1.00 98.00 158 PRO A O 1
ATOM 1176 N N . ARG A 1 159 ? -2.391 -16.581 -7.629 1.00 98.12 159 ARG A N 1
ATOM 1177 C CA . ARG A 1 159 ? -1.968 -16.446 -6.225 1.00 98.12 159 ARG A CA 1
ATOM 1178 C C . ARG A 1 159 ? -2.179 -15.031 -5.704 1.00 98.12 159 ARG A C 1
ATOM 1180 O O . ARG A 1 159 ? -2.583 -14.891 -4.558 1.00 98.12 159 ARG A O 1
ATOM 1187 N N . GLY A 1 160 ? -2.019 -14.000 -6.535 1.00 98.56 160 GLY A N 1
ATOM 1188 C CA . GLY A 1 160 ? -2.376 -12.621 -6.192 1.00 98.56 160 GLY A CA 1
ATOM 1189 C C . GLY A 1 160 ? -3.840 -12.484 -5.777 1.00 98.56 160 GLY A C 1
ATOM 1190 O O . GLY A 1 160 ? -4.141 -11.834 -4.776 1.00 98.56 160 GLY A O 1
ATOM 1191 N N . ARG A 1 161 ? -4.746 -13.190 -6.470 1.00 98.56 161 ARG A N 1
ATOM 1192 C CA . ARG A 1 161 ? -6.161 -13.315 -6.072 1.00 98.56 161 ARG A CA 1
ATOM 1193 C C . ARG A 1 161 ? -6.322 -13.907 -4.671 1.00 98.56 161 ARG A C 1
ATOM 1195 O O . ARG A 1 161 ? -7.041 -13.344 -3.855 1.00 98.56 161 ARG A O 1
ATOM 1202 N N . GLN A 1 162 ? -5.638 -15.015 -4.386 1.00 98.75 162 GLN A N 1
ATOM 1203 C CA . GLN A 1 162 ? -5.704 -15.679 -3.079 1.00 98.75 162 GLN A CA 1
ATOM 1204 C C . GLN A 1 162 ? -5.124 -14.802 -1.966 1.00 98.75 162 GLN A C 1
ATOM 1206 O O . GLN A 1 162 ? -5.749 -14.663 -0.921 1.00 98.75 162 GLN A O 1
ATOM 1211 N N . ALA A 1 163 ? -3.979 -14.159 -2.203 1.00 98.81 163 ALA A N 1
ATOM 1212 C CA . ALA A 1 163 ? -3.373 -13.230 -1.256 1.00 98.81 163 ALA A CA 1
ATOM 1213 C C . ALA A 1 163 ? -4.317 -12.059 -0.926 1.00 98.81 163 ALA A C 1
ATOM 1215 O O . ALA A 1 163 ? -4.521 -11.753 0.246 1.00 98.81 163 ALA A O 1
ATOM 1216 N N . ALA A 1 164 ? -4.975 -11.473 -1.934 1.00 98.81 164 ALA A N 1
ATOM 1217 C CA . ALA A 1 164 ? -5.975 -10.426 -1.717 1.00 98.81 164 ALA A CA 1
ATOM 1218 C C . ALA A 1 164 ? -7.144 -10.910 -0.836 1.00 98.81 164 ALA A C 1
ATOM 1220 O O . ALA A 1 164 ? -7.537 -10.211 0.097 1.00 98.81 164 ALA A O 1
ATOM 1221 N N . SER A 1 165 ? -7.660 -12.121 -1.073 1.00 98.75 165 SER A N 1
ATOM 1222 C CA . SER A 1 165 ? -8.713 -12.714 -0.235 1.00 98.75 165 SER A CA 1
ATOM 1223 C C . SER A 1 165 ? -8.260 -13.015 1.193 1.00 98.75 165 SER A C 1
ATOM 1225 O O . SER A 1 165 ? -9.042 -12.834 2.127 1.00 98.75 165 SER A O 1
ATOM 1227 N N . LEU A 1 166 ? -7.008 -13.431 1.396 1.00 98.88 166 LEU A N 1
ATOM 1228 C CA . LEU A 1 166 ? -6.448 -13.625 2.736 1.00 98.88 166 LEU A CA 1
ATOM 1229 C C . LEU A 1 166 ? -6.369 -12.303 3.502 1.00 98.88 166 LEU A C 1
ATOM 1231 O O . LEU A 1 166 ? -6.750 -12.252 4.670 1.00 98.88 166 LEU A O 1
ATOM 1235 N N . LEU A 1 167 ? -5.938 -11.224 2.842 1.00 98.81 167 LEU A N 1
ATOM 1236 C CA . LEU A 1 167 ? -5.914 -9.900 3.457 1.00 98.81 167 LEU A CA 1
ATOM 1237 C C . LEU A 1 167 ? -7.327 -9.413 3.804 1.00 98.81 167 LEU A C 1
ATOM 1239 O O . LEU A 1 167 ? -7.551 -8.955 4.922 1.00 98.81 167 LEU A O 1
ATOM 1243 N N . GLY A 1 168 ? -8.294 -9.598 2.902 1.00 98.75 168 GLY A N 1
ATOM 1244 C CA . GLY A 1 168 ? -9.705 -9.322 3.179 1.00 98.75 168 GLY A CA 1
ATOM 1245 C C . GLY A 1 168 ? -10.255 -10.113 4.372 1.00 98.75 168 GLY A C 1
ATOM 1246 O O . GLY A 1 168 ? -10.954 -9.553 5.214 1.00 98.75 168 GLY A O 1
ATOM 1247 N N . SER A 1 169 ? -9.879 -11.390 4.492 1.00 98.56 169 SER A N 1
ATOM 1248 C CA . SER A 1 169 ? -10.274 -12.253 5.618 1.00 98.56 169 SER A CA 1
ATOM 1249 C C . SER A 1 169 ? -9.706 -11.752 6.950 1.00 98.56 169 SER A C 1
ATOM 1251 O O . SER A 1 169 ? -10.426 -11.704 7.942 1.00 98.56 169 SER A O 1
ATOM 1253 N N . TYR A 1 170 ? -8.455 -11.282 6.973 1.00 98.69 170 TYR A N 1
ATOM 1254 C CA . TYR A 1 170 ? -7.903 -10.629 8.163 1.00 98.69 170 TYR A CA 1
ATOM 1255 C C . TYR A 1 170 ? -8.689 -9.369 8.545 1.00 98.69 170 TYR A C 1
ATOM 1257 O O . TYR A 1 170 ? -9.006 -9.176 9.718 1.00 98.69 170 TYR A O 1
ATOM 1265 N N . PHE A 1 171 ? -9.034 -8.516 7.572 1.00 98.75 171 PHE A N 1
ATOM 1266 C CA . PHE A 1 171 ? -9.841 -7.328 7.856 1.00 98.75 171 PHE A CA 1
ATOM 1267 C C . PHE A 1 171 ? -11.243 -7.689 8.353 1.00 98.75 171 PHE A C 1
ATOM 1269 O O . PHE A 1 171 ? -11.769 -6.980 9.205 1.00 98.75 171 PHE A O 1
ATOM 1276 N N . ARG A 1 172 ? -11.828 -8.811 7.916 1.00 98.56 172 ARG A N 1
ATOM 1277 C CA . ARG A 1 172 ? -13.073 -9.321 8.504 1.00 98.56 172 ARG A CA 1
ATOM 1278 C C . ARG A 1 172 ? -12.913 -9.572 9.995 1.00 98.56 172 ARG A C 1
ATOM 1280 O O . ARG A 1 172 ? -13.675 -9.019 10.786 1.00 98.56 172 ARG A O 1
ATOM 1287 N N . ASP A 1 173 ? -11.925 -10.376 10.372 1.00 97.88 173 ASP A N 1
ATOM 1288 C CA . ASP A 1 173 ? -11.694 -10.735 11.772 1.00 97.88 173 ASP A CA 1
ATOM 1289 C C . ASP A 1 173 ? -11.369 -9.495 12.614 1.00 97.88 173 ASP A C 1
ATOM 1291 O O . ASP A 1 173 ? -11.918 -9.312 13.702 1.00 97.88 173 ASP A O 1
ATOM 1295 N N . TYR A 1 174 ? -10.536 -8.599 12.078 1.00 97.88 174 TYR A N 1
ATOM 1296 C CA . TYR A 1 174 ? -10.177 -7.338 12.723 1.00 97.88 174 TYR A CA 1
ATOM 1297 C C . TYR A 1 174 ? -11.404 -6.470 12.995 1.00 97.88 174 TYR A C 1
ATOM 1299 O O . TYR A 1 174 ? -11.622 -6.038 14.125 1.00 97.88 174 TYR A O 1
ATOM 1307 N N . LEU A 1 175 ? -12.244 -6.252 11.985 1.00 98.44 175 LEU A N 1
ATOM 1308 C CA . LEU A 1 175 ? -13.380 -5.348 12.104 1.00 98.44 175 LEU A CA 1
ATOM 1309 C C . LEU A 1 175 ? -14.547 -5.953 12.898 1.00 98.44 175 LEU A C 1
ATOM 1311 O O . LEU A 1 175 ? -15.331 -5.205 13.486 1.00 98.44 175 LEU A O 1
ATOM 1315 N N . LEU A 1 176 ? -14.647 -7.284 12.982 1.00 97.25 176 LEU A N 1
ATOM 1316 C CA . LEU A 1 176 ? -15.521 -7.959 13.948 1.00 97.25 176 LEU A CA 1
ATOM 1317 C C . LEU A 1 176 ? -15.024 -7.762 15.383 1.00 97.25 176 LEU A C 1
ATOM 1319 O O . LEU A 1 176 ? -15.830 -7.503 16.281 1.00 97.25 176 LEU A O 1
ATOM 1323 N N . ASN A 1 177 ? -13.707 -7.842 15.602 1.00 94.75 177 ASN A N 1
ATOM 1324 C CA . ASN A 1 177 ? -13.108 -7.620 16.916 1.00 94.75 177 ASN A CA 1
ATOM 1325 C C . ASN A 1 177 ? -13.226 -6.157 17.373 1.00 94.75 177 ASN A C 1
ATOM 1327 O O . ASN A 1 177 ? -13.531 -5.907 18.538 1.00 94.75 177 ASN A O 1
ATOM 1331 N N . GLU A 1 178 ? -13.063 -5.194 16.464 1.00 94.06 178 GLU A N 1
ATOM 1332 C CA . GLU A 1 178 ? -13.330 -3.766 16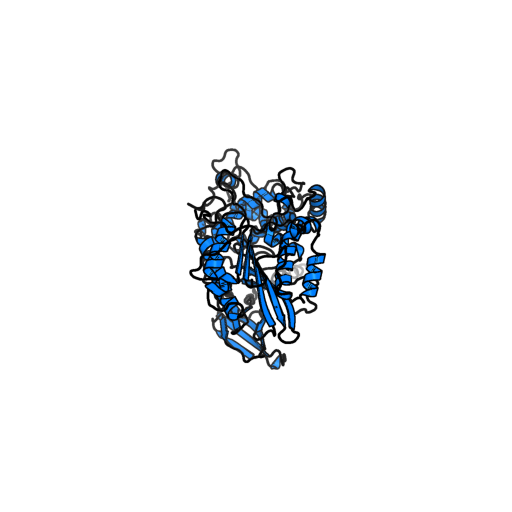.708 1.00 94.06 178 GLU A CA 1
ATOM 1333 C C . GLU A 1 178 ? -14.834 -3.468 16.873 1.00 94.06 178 GLU A C 1
ATOM 1335 O O . GLU A 1 178 ? -15.218 -2.416 17.381 1.00 94.06 178 GLU A O 1
ATOM 1340 N N . GLY A 1 179 ? -15.706 -4.400 16.470 1.00 94.81 179 GLY A N 1
ATOM 1341 C CA . GLY A 1 179 ? -17.159 -4.248 16.525 1.00 94.81 179 GLY A CA 1
ATOM 1342 C C . GLY A 1 179 ? -17.737 -3.311 15.463 1.00 94.81 179 GLY A C 1
ATOM 1343 O O . GLY A 1 179 ? -18.886 -2.895 15.604 1.00 94.81 179 GLY A O 1
ATOM 1344 N N . LEU A 1 180 ? -16.963 -2.982 14.423 1.00 97.31 180 LEU A N 1
ATOM 1345 C CA . LEU A 1 180 ? -17.434 -2.205 13.276 1.00 97.31 180 LEU A CA 1
ATOM 1346 C C . LEU A 1 180 ? -18.350 -3.050 12.379 1.00 97.31 180 LEU A C 1
ATOM 1348 O O . LEU A 1 180 ? -19.381 -2.560 11.913 1.00 97.31 180 LEU A O 1
ATOM 1352 N N . LEU A 1 181 ? -17.985 -4.322 12.177 1.00 98.31 181 LEU A N 1
ATOM 1353 C CA . LEU A 1 181 ? -18.818 -5.304 11.487 1.00 98.31 181 LEU A CA 1
ATOM 1354 C C . LEU A 1 181 ? -19.808 -5.964 12.445 1.00 98.31 181 LEU A C 1
ATOM 1356 O O . LEU A 1 181 ? -19.512 -6.228 13.614 1.00 98.31 181 LEU A O 1
ATOM 1360 N N . THR A 1 182 ? -20.985 -6.277 11.915 1.00 96.25 182 THR A N 1
ATOM 1361 C CA . THR A 1 182 ? -22.046 -6.983 12.638 1.00 96.25 182 THR A CA 1
ATOM 1362 C C . THR A 1 182 ? -21.857 -8.499 12.603 1.00 96.25 182 THR A C 1
ATOM 1364 O O . THR A 1 182 ? -22.303 -9.192 13.518 1.00 96.25 182 THR A O 1
ATOM 1367 N N . GLY A 1 183 ? -21.187 -9.015 11.565 1.00 94.44 183 GLY A N 1
ATOM 1368 C CA . GLY A 1 183 ? -21.057 -10.444 11.279 1.00 94.44 183 GLY A CA 1
ATOM 1369 C C . GLY A 1 183 ? -21.992 -10.921 10.171 1.00 94.44 183 GLY A C 1
ATOM 1370 O O . GLY A 1 183 ? -21.701 -11.954 9.557 1.00 94.44 183 GLY A O 1
ATOM 1371 N N . ASP A 1 184 ? -23.049 -10.162 9.872 1.00 95.25 184 ASP A N 1
ATOM 1372 C CA . ASP A 1 184 ? -23.964 -10.426 8.766 1.00 95.25 184 ASP A CA 1
ATOM 1373 C C . ASP A 1 184 ? -23.416 -9.844 7.458 1.00 95.25 184 ASP A C 1
ATOM 1375 O O . ASP A 1 184 ? -23.360 -8.631 7.270 1.00 95.25 184 ASP A O 1
ATOM 1379 N N . ALA A 1 185 ? -23.027 -10.721 6.529 1.00 93.81 185 ALA A N 1
ATOM 1380 C CA . ALA A 1 185 ? -22.328 -10.318 5.311 1.00 93.81 185 ALA A CA 1
ATOM 1381 C C . ALA A 1 185 ? -23.138 -9.362 4.419 1.00 93.81 185 ALA A C 1
ATOM 1383 O O . ALA A 1 185 ? -22.539 -8.534 3.746 1.00 93.81 185 ALA A O 1
ATOM 1384 N N . GLN A 1 186 ? -24.473 -9.461 4.398 1.00 94.00 186 GLN A N 1
ATOM 1385 C CA . GLN A 1 186 ? -25.310 -8.582 3.573 1.00 94.00 186 GLN A CA 1
ATOM 1386 C C . GLN A 1 186 ? -25.419 -7.184 4.180 1.00 94.00 186 GLN A C 1
ATOM 1388 O O . GLN A 1 186 ? -25.195 -6.202 3.479 1.00 94.00 186 GLN A O 1
ATOM 1393 N N . THR A 1 187 ? -25.701 -7.100 5.482 1.00 95.88 187 THR A N 1
ATOM 1394 C CA . THR A 1 187 ? -25.755 -5.832 6.227 1.00 95.88 187 THR A CA 1
ATOM 1395 C C . THR A 1 187 ? -24.408 -5.119 6.210 1.00 95.88 187 THR A C 1
ATOM 1397 O O . THR A 1 187 ? -24.330 -3.902 6.042 1.00 95.88 187 THR A O 1
ATOM 1400 N N . ASP A 1 188 ? -23.330 -5.877 6.388 1.00 97.94 188 ASP A N 1
ATOM 1401 C CA . ASP A 1 188 ? -21.983 -5.328 6.396 1.00 97.94 188 ASP A CA 1
ATOM 1402 C C . ASP A 1 188 ? -21.566 -4.862 4.988 1.00 97.94 188 ASP A C 1
ATOM 1404 O O . ASP A 1 188 ? -21.022 -3.766 4.836 1.00 97.94 188 ASP A O 1
ATOM 1408 N N . LEU A 1 189 ? -21.894 -5.631 3.940 1.00 98.00 189 LEU A N 1
ATOM 1409 C CA . LEU A 1 189 ? -21.639 -5.233 2.553 1.00 98.00 189 LEU A CA 1
ATOM 1410 C C . LEU A 1 189 ? -22.454 -4.003 2.140 1.00 98.00 189 LEU A C 1
ATOM 1412 O O . LEU A 1 189 ? -21.913 -3.137 1.462 1.00 98.00 189 LEU A O 1
ATOM 1416 N N . SER A 1 190 ? -23.718 -3.878 2.562 1.00 97.56 190 SER A N 1
ATOM 1417 C CA . SER A 1 190 ? -24.533 -2.691 2.253 1.00 97.56 190 SER A CA 1
ATOM 1418 C C . SER A 1 190 ? -24.018 -1.411 2.913 1.00 97.56 190 SER A C 1
ATOM 1420 O O . SER A 1 190 ? -24.474 -0.330 2.573 1.00 97.56 190 SER A O 1
ATOM 1422 N N . ARG A 1 191 ? -23.090 -1.533 3.868 1.00 97.88 191 ARG A N 1
ATOM 1423 C CA . ARG A 1 191 ? -22.400 -0.424 4.544 1.00 97.88 191 ARG A CA 1
ATOM 1424 C C . ARG A 1 191 ? -20.936 -0.343 4.116 1.00 97.88 191 ARG A C 1
ATOM 1426 O O . ARG A 1 191 ? -20.085 0.119 4.881 1.00 97.88 191 ARG A O 1
ATOM 1433 N N . SER A 1 192 ? -20.624 -0.852 2.928 1.00 98.62 192 SER A N 1
ATOM 1434 C CA . SER A 1 192 ? -19.269 -0.906 2.401 1.00 98.62 192 SER A CA 1
ATOM 1435 C C . SER A 1 192 ? -19.198 -0.383 0.975 1.00 98.62 192 SER A C 1
ATOM 1437 O O . SER A 1 192 ? -20.096 -0.615 0.170 1.00 98.62 192 SER A O 1
ATOM 1439 N N . TYR A 1 193 ? -18.085 0.267 0.644 1.00 98.81 193 TYR A N 1
ATOM 1440 C CA . TYR A 1 193 ? -17.836 0.821 -0.682 1.00 98.81 193 TYR A CA 1
ATOM 1441 C C . TYR A 1 193 ? -16.509 0.313 -1.243 1.00 98.81 193 TYR A C 1
ATOM 1443 O O . TYR A 1 193 ? -15.486 0.321 -0.559 1.00 98.81 193 TYR A O 1
ATOM 1451 N N . PHE A 1 194 ? -16.517 -0.119 -2.503 1.00 98.81 194 PHE A N 1
ATOM 1452 C CA . PHE A 1 194 ? -15.334 -0.625 -3.195 1.00 98.81 194 PHE A CA 1
ATOM 1453 C C . PHE A 1 194 ? -15.100 0.191 -4.460 1.00 98.81 194 PHE A C 1
ATOM 1455 O O . PHE A 1 194 ? -15.982 0.227 -5.318 1.00 98.81 194 PHE A O 1
ATOM 1462 N N . ARG A 1 195 ? -13.913 0.791 -4.602 1.00 98.69 195 ARG A N 1
ATOM 1463 C CA . ARG A 1 195 ? -13.480 1.492 -5.822 1.00 98.69 195 ARG A CA 1
ATOM 1464 C C . ARG A 1 195 ? -12.144 0.945 -6.293 1.00 98.69 195 ARG A C 1
ATOM 1466 O O . ARG A 1 195 ? -11.282 0.625 -5.476 1.00 98.69 195 ARG A O 1
ATOM 1473 N N . ALA A 1 196 ? -11.962 0.854 -7.601 1.00 98.69 196 ALA A N 1
ATOM 1474 C CA . ALA A 1 196 ? -10.707 0.421 -8.189 1.00 98.69 196 ALA A CA 1
ATOM 1475 C C . ALA A 1 196 ? -10.253 1.348 -9.316 1.00 98.69 196 ALA A C 1
ATOM 1477 O O . ALA A 1 196 ? -11.066 1.777 -10.137 1.00 98.69 196 ALA A O 1
ATOM 1478 N N . GLU A 1 197 ? -8.940 1.575 -9.399 1.00 97.56 197 GLU A N 1
ATOM 1479 C CA . GLU A 1 197 ? -8.296 2.131 -10.596 1.00 97.56 197 GLU A CA 1
ATOM 1480 C C . GLU A 1 197 ? -8.733 1.318 -11.835 1.00 97.56 197 GLU A C 1
ATOM 1482 O O . GLU A 1 197 ? -8.886 0.098 -11.717 1.00 97.56 197 GLU A O 1
ATOM 1487 N N . PRO A 1 198 ? -8.933 1.937 -13.012 1.00 97.25 198 PRO A N 1
ATOM 1488 C CA . PRO A 1 198 ? -9.536 1.318 -14.198 1.00 97.25 198 PRO A CA 1
ATOM 1489 C C . PRO A 1 198 ? -8.583 0.382 -14.963 1.00 97.25 198 PRO A C 1
ATOM 1491 O O . PRO A 1 198 ? -8.399 0.458 -16.179 1.00 97.25 198 PRO A O 1
ATOM 1494 N N . ILE A 1 199 ? -8.008 -0.578 -14.243 1.00 97.00 199 ILE A N 1
ATOM 1495 C CA . ILE A 1 199 ? -7.176 -1.660 -14.761 1.00 97.00 199 ILE A CA 1
ATOM 1496 C C . ILE A 1 199 ? -7.605 -3.004 -14.157 1.00 97.00 199 ILE A C 1
ATOM 1498 O O . ILE A 1 199 ? -8.215 -3.076 -13.089 1.00 97.00 199 ILE A O 1
ATOM 1502 N N . GLN A 1 200 ? -7.284 -4.103 -14.846 1.00 97.56 200 GLN A N 1
ATOM 1503 C CA . GLN A 1 200 ? -7.732 -5.447 -14.456 1.00 97.56 200 GLN A CA 1
ATOM 1504 C C . GLN A 1 200 ? -7.281 -5.819 -13.037 1.00 97.56 200 GLN A C 1
ATOM 1506 O O . GLN A 1 200 ? -8.080 -6.265 -12.214 1.00 97.56 200 GLN A O 1
ATOM 1511 N N . ARG A 1 201 ? -6.001 -5.597 -12.724 1.00 98.12 201 ARG A N 1
ATOM 1512 C CA . ARG A 1 201 ? -5.399 -6.088 -11.479 1.00 98.12 201 ARG A CA 1
ATOM 1513 C C . ARG A 1 201 ? -5.940 -5.427 -10.215 1.00 98.12 201 ARG A C 1
ATOM 1515 O O . ARG A 1 201 ? -6.024 -6.090 -9.182 1.00 98.12 201 ARG A O 1
ATOM 1522 N N . THR A 1 202 ? -6.325 -4.159 -10.279 1.00 98.69 202 THR A N 1
ATOM 1523 C CA . THR A 1 202 ? -6.918 -3.414 -9.156 1.00 98.69 202 THR A CA 1
ATOM 1524 C C . THR A 1 202 ? -8.370 -3.814 -8.960 1.00 98.69 202 THR A C 1
ATOM 1526 O O . THR A 1 202 ? -8.750 -4.136 -7.838 1.00 98.69 202 THR A O 1
ATOM 1529 N N . ASN A 1 203 ? -9.142 -3.926 -10.045 1.00 98.56 203 ASN A N 1
ATOM 1530 C CA . ASN A 1 203 ? -10.526 -4.398 -10.008 1.00 98.56 203 ASN A CA 1
ATOM 1531 C C . ASN A 1 203 ? -10.636 -5.808 -9.415 1.00 98.56 203 ASN A C 1
ATOM 1533 O O . ASN A 1 203 ? -11.403 -6.038 -8.481 1.00 98.56 203 ASN A O 1
ATOM 1537 N N . ILE A 1 204 ? -9.819 -6.751 -9.901 1.00 98.50 204 ILE A N 1
ATOM 1538 C CA . ILE A 1 204 ? -9.817 -8.116 -9.366 1.00 98.50 204 ILE A CA 1
ATOM 1539 C C . ILE A 1 204 ? -9.280 -8.153 -7.930 1.00 98.50 204 ILE A C 1
ATOM 1541 O O . ILE A 1 204 ? -9.803 -8.912 -7.118 1.00 98.50 204 ILE A O 1
ATOM 1545 N N . THR A 1 205 ? -8.289 -7.328 -7.572 1.00 98.88 205 THR A N 1
ATOM 1546 C CA . THR A 1 205 ? -7.829 -7.250 -6.174 1.00 98.88 205 THR A CA 1
ATOM 1547 C C . THR A 1 205 ? -8.940 -6.740 -5.252 1.00 98.88 205 THR A C 1
ATOM 1549 O O . THR A 1 205 ? -9.169 -7.360 -4.219 1.00 98.88 205 THR A O 1
ATOM 1552 N N . ALA A 1 206 ? -9.663 -5.677 -5.624 1.00 98.75 206 ALA A N 1
ATOM 1553 C CA . ALA A 1 206 ? -10.780 -5.141 -4.841 1.00 98.75 206 ALA A CA 1
ATOM 1554 C C . ALA A 1 206 ? -11.891 -6.180 -4.653 1.00 98.75 206 ALA A C 1
ATOM 1556 O O . ALA A 1 206 ? -12.342 -6.406 -3.530 1.00 98.75 206 ALA A O 1
ATOM 1557 N N . ALA A 1 207 ? -12.267 -6.877 -5.730 1.00 98.56 207 ALA A N 1
ATOM 1558 C CA . ALA A 1 207 ? -13.254 -7.948 -5.669 1.00 98.56 207 ALA A CA 1
ATOM 1559 C C . ALA A 1 207 ? -12.800 -9.081 -4.734 1.00 98.56 207 ALA A C 1
ATOM 1561 O O . ALA A 1 207 ? -13.552 -9.498 -3.858 1.00 98.56 207 ALA A O 1
ATOM 1562 N N . LYS A 1 208 ? -11.552 -9.550 -4.863 1.00 98.56 208 LYS A N 1
ATOM 1563 C CA . LYS A 1 208 ? -11.027 -10.655 -4.046 1.00 98.56 208 LYS A CA 1
ATOM 1564 C C . LYS A 1 208 ? -10.797 -10.290 -2.590 1.00 98.56 208 LYS A C 1
ATOM 1566 O O . LYS A 1 208 ? -11.062 -11.125 -1.727 1.00 98.56 208 LYS A O 1
ATOM 1571 N N . PHE A 1 209 ? -10.373 -9.062 -2.314 1.00 98.81 209 PHE A N 1
ATOM 1572 C CA . PHE A 1 209 ? -10.337 -8.518 -0.963 1.00 98.81 209 PHE A CA 1
ATOM 1573 C C . PHE A 1 209 ? -11.745 -8.510 -0.357 1.00 98.81 209 PHE A C 1
ATOM 1575 O O . PHE A 1 209 ? -11.948 -9.048 0.728 1.00 98.81 209 PHE A O 1
ATOM 1582 N N . GLY A 1 210 ? -12.734 -7.973 -1.077 1.00 98.56 210 GLY A N 1
ATOM 1583 C CA . GLY A 1 210 ? -14.119 -7.944 -0.613 1.00 98.56 210 GLY A CA 1
ATOM 1584 C C . GLY A 1 210 ? -14.716 -9.338 -0.397 1.00 98.56 210 GLY A C 1
ATOM 1585 O O . GLY A 1 210 ? -15.406 -9.542 0.592 1.00 98.56 210 GLY A O 1
ATOM 1586 N N . GLU A 1 211 ? -14.408 -10.321 -1.250 1.00 97.81 211 GLU A N 1
ATOM 1587 C CA . GLU A 1 211 ? -14.844 -11.718 -1.071 1.00 97.81 211 GLU A CA 1
ATOM 1588 C C . GLU A 1 211 ? -14.286 -12.342 0.220 1.00 97.81 211 GLU A C 1
ATOM 1590 O O . GLU A 1 211 ? -14.976 -13.120 0.877 1.00 97.81 211 GLU A O 1
ATOM 1595 N N . GLY A 1 212 ? -13.047 -12.001 0.595 1.00 98.25 212 GLY A N 1
ATOM 1596 C CA . GLY A 1 212 ? -12.468 -12.404 1.881 1.00 98.25 212 GLY A CA 1
ATOM 1597 C C . GLY A 1 212 ? -13.118 -11.685 3.066 1.00 98.25 212 GLY A C 1
ATOM 1598 O O . GLY A 1 212 ? -13.367 -12.288 4.108 1.00 98.25 212 GLY A O 1
ATOM 1599 N N . LEU A 1 213 ? -13.440 -10.403 2.886 1.00 98.38 213 LEU A N 1
ATOM 1600 C CA . LEU A 1 213 ? -14.091 -9.574 3.898 1.00 98.38 213 LEU A CA 1
ATOM 1601 C C . LEU A 1 213 ? -15.551 -10.011 4.166 1.00 98.38 213 LEU A C 1
ATOM 1603 O O . LEU A 1 213 ? -16.008 -10.069 5.314 1.00 98.38 213 LEU A O 1
ATOM 1607 N N . PHE A 1 214 ? -16.265 -10.387 3.102 1.00 98.00 214 PHE A N 1
ATOM 1608 C CA . PHE A 1 214 ? -17.668 -10.802 3.092 1.00 98.00 214 PHE A CA 1
ATOM 1609 C C . PHE A 1 214 ? -17.828 -12.160 2.386 1.00 98.00 214 PHE A C 1
ATOM 1611 O O . PHE A 1 214 ? -18.210 -12.218 1.212 1.00 98.00 214 PHE A O 1
ATOM 1618 N N . PRO A 1 215 ? -17.557 -13.278 3.089 1.00 93.50 215 PRO A N 1
ATOM 1619 C CA . PRO A 1 215 ? -17.598 -14.611 2.499 1.00 93.50 215 PRO A CA 1
ATOM 1620 C C . PRO A 1 215 ? -18.927 -14.920 1.801 1.00 93.50 215 PRO A C 1
ATOM 1622 O O . PRO A 1 215 ? -20.001 -14.789 2.386 1.00 93.50 215 PRO A O 1
ATOM 1625 N N . GLY A 1 216 ? -18.843 -15.364 0.545 1.00 91.38 216 GLY A N 1
ATOM 1626 C CA . GLY A 1 216 ? -20.002 -15.725 -0.279 1.00 91.38 216 GLY A CA 1
ATOM 1627 C C . GLY A 1 216 ? -20.726 -14.547 -0.939 1.00 91.38 216 GLY A C 1
ATOM 1628 O O . GLY A 1 216 ? -21.699 -14.775 -1.658 1.00 91.38 216 GLY A O 1
ATOM 1629 N N . ALA A 1 217 ? -20.272 -13.308 -0.733 1.00 93.69 217 ALA A N 1
ATOM 1630 C CA . ALA A 1 217 ? -20.858 -12.140 -1.374 1.00 93.69 217 ALA A CA 1
ATOM 1631 C C . ALA A 1 217 ? -20.254 -11.862 -2.762 1.00 93.69 217 ALA A C 1
ATOM 1633 O O . ALA A 1 217 ? -19.083 -12.128 -3.021 1.00 93.69 217 ALA A O 1
ATOM 1634 N N . THR A 1 218 ? -21.064 -11.289 -3.655 1.00 94.19 218 THR A N 1
ATOM 1635 C CA . THR A 1 218 ? -20.575 -10.667 -4.896 1.00 94.19 218 THR A CA 1
ATOM 1636 C C . THR A 1 218 ? -20.294 -9.199 -4.615 1.00 94.19 218 THR A C 1
ATOM 1638 O O . THR A 1 218 ? -21.177 -8.490 -4.140 1.00 94.19 218 THR A O 1
ATOM 1641 N N . ILE A 1 219 ? -19.073 -8.749 -4.894 1.00 97.56 219 ILE A N 1
ATOM 1642 C CA . ILE A 1 219 ? -18.604 -7.423 -4.486 1.00 97.56 219 ILE A CA 1
ATOM 1643 C C . ILE A 1 219 ? -18.861 -6.395 -5.597 1.00 97.56 219 ILE A C 1
ATOM 1645 O O . ILE A 1 219 ? -18.354 -6.578 -6.707 1.00 97.56 219 ILE A O 1
ATOM 1649 N N . PRO A 1 220 ? -19.615 -5.313 -5.329 1.00 97.62 220 PRO A N 1
ATOM 1650 C CA . PRO A 1 220 ? -19.844 -4.241 -6.289 1.00 97.62 220 PRO A CA 1
ATOM 1651 C C . PRO A 1 220 ? -18.619 -3.319 -6.352 1.00 97.62 220 PRO A C 1
ATOM 1653 O O . PRO A 1 220 ? -18.492 -2.375 -5.574 1.00 97.62 220 PRO A O 1
ATOM 1656 N N . VAL A 1 221 ? -17.695 -3.607 -7.270 1.00 98.56 221 VAL A N 1
ATOM 1657 C CA . VAL A 1 221 ? -16.505 -2.772 -7.487 1.00 98.56 221 VAL A CA 1
ATOM 1658 C C . VAL A 1 221 ? -16.834 -1.637 -8.454 1.00 98.56 221 VAL A C 1
ATOM 1660 O O . VAL A 1 221 ? -17.155 -1.878 -9.619 1.00 98.56 221 VAL A O 1
ATOM 1663 N N . HIS A 1 222 ? -16.731 -0.405 -7.963 1.00 98.69 222 HIS A N 1
ATOM 1664 C CA . HIS A 1 222 ? -16.900 0.816 -8.740 1.00 98.69 222 HIS A CA 1
ATOM 1665 C C . HIS A 1 222 ? -15.597 1.139 -9.468 1.00 98.69 222 HIS A C 1
ATOM 1667 O O . HIS A 1 222 ? -14.534 1.243 -8.853 1.00 98.69 222 HIS A O 1
ATOM 1673 N N . SER A 1 223 ? -15.650 1.273 -10.785 1.00 98.38 223 SER A N 1
ATOM 1674 C CA . SER A 1 223 ? -14.472 1.597 -11.585 1.00 98.38 223 SER A CA 1
ATOM 1675 C C . SER A 1 223 ? -14.894 2.231 -12.901 1.00 98.38 223 SER A C 1
ATOM 1677 O O . SER A 1 223 ? -15.955 1.920 -13.442 1.00 98.38 223 SER A O 1
ATOM 1679 N N . TYR A 1 224 ? -14.067 3.130 -13.425 1.00 97.75 224 TYR A N 1
ATOM 1680 C CA . TYR A 1 224 ? -14.238 3.586 -14.798 1.00 97.75 224 TYR A CA 1
ATOM 1681 C C . TYR A 1 224 ? -13.921 2.453 -15.776 1.00 97.75 224 TYR A C 1
ATOM 1683 O O . TYR A 1 224 ? -13.439 1.374 -15.412 1.00 97.75 224 TYR A O 1
ATOM 1691 N N . ARG A 1 225 ? -14.214 2.683 -17.054 1.00 95.75 225 ARG A N 1
ATOM 1692 C CA . ARG A 1 225 ? -14.027 1.659 -18.076 1.00 95.75 225 ARG A CA 1
ATOM 1693 C C . ARG A 1 225 ? -12.553 1.248 -18.179 1.00 95.75 225 ARG A C 1
ATOM 1695 O O . ARG A 1 225 ? -11.686 2.063 -18.489 1.00 95.75 225 ARG A O 1
ATOM 1702 N N . ILE A 1 226 ? -12.295 -0.049 -18.025 1.00 95.50 226 ILE A N 1
ATOM 1703 C CA . ILE A 1 226 ? -10.970 -0.641 -18.240 1.00 95.50 226 ILE A CA 1
ATOM 1704 C C . ILE A 1 226 ? -10.642 -0.770 -19.736 1.00 95.50 226 ILE A C 1
ATOM 1706 O O . ILE A 1 226 ? -11.531 -0.768 -20.592 1.00 95.50 226 ILE A O 1
ATOM 1710 N N . ALA A 1 227 ? -9.358 -0.904 -20.065 1.00 92.44 227 ALA A N 1
ATOM 1711 C CA . ALA A 1 227 ? -8.937 -1.173 -21.438 1.00 92.44 227 ALA A CA 1
ATOM 1712 C C . ALA A 1 227 ? -9.380 -2.573 -21.910 1.00 92.44 227 ALA A C 1
ATOM 1714 O O . ALA A 1 227 ? -9.252 -3.543 -21.165 1.00 92.44 227 ALA A O 1
ATOM 1715 N N . ASP A 1 228 ? -9.831 -2.687 -23.164 1.00 85.50 228 ASP A N 1
ATOM 1716 C CA . ASP A 1 228 ? -10.331 -3.941 -23.769 1.00 85.50 228 ASP A CA 1
ATOM 1717 C C . ASP A 1 228 ? -9.539 -4.387 -25.018 1.00 85.50 228 ASP A C 1
ATOM 1719 O O . ASP A 1 228 ? -9.996 -5.200 -25.819 1.00 85.50 228 ASP A O 1
ATOM 1723 N N . GLY A 1 229 ? -8.342 -3.825 -25.206 1.00 82.50 229 GLY A N 1
ATOM 1724 C CA . GLY A 1 229 ? -7.483 -4.066 -26.369 1.00 82.50 229 GLY A CA 1
ATOM 1725 C C . GLY A 1 229 ? -7.826 -3.221 -27.601 1.00 82.50 229 GLY A C 1
ATOM 1726 O O . GLY A 1 229 ? -6.975 -3.068 -28.474 1.00 82.50 229 GLY A O 1
ATOM 1727 N N . THR A 1 230 ? -9.018 -2.620 -27.659 1.00 86.81 230 THR A N 1
ATOM 1728 C CA . THR A 1 230 ? -9.426 -1.701 -28.740 1.00 86.81 230 THR A CA 1
ATOM 1729 C C . THR A 1 230 ? -9.648 -0.275 -28.252 1.00 86.81 230 THR A C 1
ATOM 1731 O O . THR A 1 230 ? -9.377 0.680 -28.979 1.00 86.81 230 THR A O 1
ATOM 1734 N N . THR A 1 231 ? -10.071 -0.131 -27.000 1.00 90.00 231 THR A N 1
ATOM 1735 C CA . THR A 1 231 ? -10.359 1.144 -26.356 1.00 90.00 231 THR A CA 1
ATOM 1736 C C . THR A 1 231 ? -9.421 1.316 -25.153 1.00 90.00 231 THR A C 1
ATOM 1738 O O . THR A 1 231 ? -9.380 0.425 -24.298 1.00 90.00 231 THR A O 1
ATOM 1741 N N . PRO A 1 232 ? -8.661 2.426 -25.042 1.00 91.69 232 PRO A N 1
ATOM 1742 C CA . PRO A 1 232 ? -7.811 2.713 -23.874 1.00 91.69 232 PRO A CA 1
ATOM 1743 C C . PRO A 1 232 ? -8.635 2.797 -22.592 1.00 91.69 232 PRO A C 1
ATOM 1745 O O . PRO A 1 232 ? -9.805 3.128 -22.691 1.00 91.69 232 PRO A O 1
ATOM 1748 N N . ALA A 1 233 ? -8.081 2.555 -21.405 1.00 94.94 233 ALA A N 1
ATOM 1749 C CA . ALA A 1 233 ? -8.824 2.781 -20.159 1.00 94.94 233 ALA A CA 1
ATOM 1750 C C . ALA A 1 233 ? -9.257 4.254 -20.032 1.00 94.94 233 ALA A C 1
ATOM 1752 O O . ALA A 1 233 ? -8.563 5.155 -20.503 1.00 94.94 233 ALA A O 1
ATOM 1753 N N . GLU A 1 234 ? -10.417 4.493 -19.431 1.00 96.44 234 GLU A N 1
ATOM 1754 C CA . GLU A 1 234 ? -10.827 5.835 -19.017 1.00 96.44 234 GLU A CA 1
ATOM 1755 C C . GLU A 1 234 ? -10.125 6.167 -17.695 1.00 96.44 234 GLU A C 1
ATOM 1757 O O . GLU A 1 234 ? -10.241 5.362 -16.778 1.00 96.44 234 GLU A O 1
ATOM 1762 N N . PRO A 1 235 ? -9.367 7.272 -17.587 1.00 96.38 235 PRO A N 1
ATOM 1763 C CA . PRO A 1 235 ? -8.628 7.601 -16.371 1.00 96.38 235 PRO A CA 1
ATOM 1764 C C . PRO A 1 235 ? -9.575 7.953 -15.222 1.00 96.38 235 PRO A C 1
ATOM 1766 O O . PRO A 1 235 ? -10.554 8.668 -15.410 1.00 96.38 235 PRO A O 1
ATOM 1769 N N . ASP A 1 236 ? -9.249 7.487 -14.018 1.00 98.06 236 ASP A N 1
ATOM 1770 C CA . ASP A 1 236 ? -9.975 7.857 -12.805 1.00 98.06 236 ASP A CA 1
ATOM 1771 C C . ASP A 1 236 ? -9.346 9.127 -12.201 1.00 98.06 236 ASP A C 1
ATOM 1773 O O . ASP A 1 236 ? -8.182 9.063 -11.792 1.00 98.06 236 ASP A O 1
ATOM 1777 N N . PRO A 1 237 ? -10.084 10.251 -12.087 1.00 97.38 237 PRO A N 1
ATOM 1778 C CA . PRO A 1 237 ? -9.561 11.499 -11.532 1.00 97.38 237 PRO A CA 1
ATOM 1779 C C . PRO A 1 237 ? -9.021 11.405 -10.104 1.00 97.38 237 PRO A C 1
ATOM 1781 O O . PRO A 1 237 ? -8.220 12.244 -9.692 1.00 97.38 237 PRO A O 1
ATOM 1784 N N . VAL A 1 238 ? -9.466 10.421 -9.319 1.00 97.75 238 VAL A N 1
ATOM 1785 C CA . VAL A 1 238 ? -8.987 10.211 -7.945 1.00 97.75 238 VAL A CA 1
ATOM 1786 C C . VAL A 1 238 ? -7.559 9.701 -7.947 1.00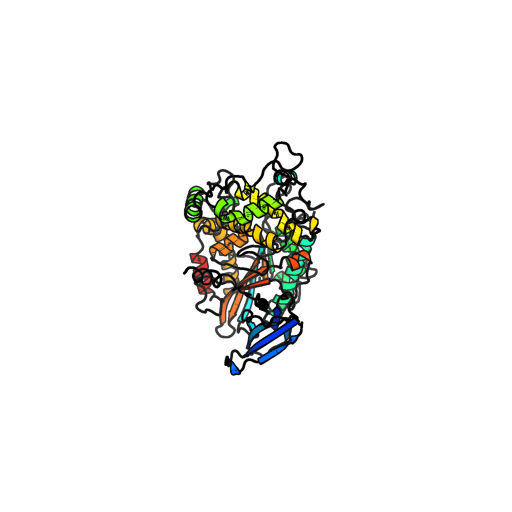 97.75 238 VAL A C 1
ATOM 1788 O O . VAL A 1 238 ? -6.763 10.124 -7.116 1.00 97.75 238 VAL A O 1
ATOM 1791 N N . PHE A 1 239 ? -7.230 8.794 -8.864 1.00 97.56 239 PHE A N 1
ATOM 1792 C CA . PHE A 1 239 ? -5.896 8.209 -8.936 1.00 97.56 239 PHE A CA 1
ATOM 1793 C C . PHE A 1 239 ? -5.004 9.035 -9.862 1.00 97.56 239 PHE A C 1
ATOM 1795 O O . PHE A 1 239 ? -3.930 9.471 -9.459 1.00 97.56 239 PHE A O 1
ATOM 1802 N N . ASP A 1 240 ? -5.465 9.321 -11.078 1.00 98.06 240 ASP A N 1
ATOM 1803 C CA . ASP A 1 240 ? -4.691 10.011 -12.107 1.00 98.06 240 ASP A CA 1
ATOM 1804 C C . ASP A 1 240 ? -5.341 11.339 -12.531 1.00 98.06 240 ASP A C 1
ATOM 1806 O O . ASP A 1 240 ? -5.892 11.450 -13.633 1.00 98.06 240 ASP A O 1
ATOM 1810 N N . PRO A 1 241 ? -5.293 12.377 -11.672 1.00 97.75 241 PRO A N 1
ATOM 1811 C CA . PRO A 1 241 ? -5.906 13.666 -11.978 1.00 97.75 241 PRO A CA 1
ATOM 1812 C C . PRO A 1 241 ? -5.258 14.356 -13.186 1.00 97.75 241 PRO A C 1
ATOM 1814 O O . PRO A 1 241 ? -5.911 15.170 -13.837 1.00 97.75 241 PRO A O 1
ATOM 1817 N N . ILE A 1 242 ? -4.002 14.032 -13.516 1.00 98.06 242 ILE A N 1
ATOM 1818 C CA . ILE A 1 242 ? -3.310 14.584 -14.687 1.00 98.06 242 ILE A CA 1
ATOM 1819 C C . ILE A 1 242 ? -3.896 13.985 -15.967 1.00 98.06 242 ILE A C 1
ATOM 1821 O O . ILE A 1 242 ? -4.347 14.727 -16.839 1.00 98.06 242 ILE A O 1
ATOM 1825 N N . LEU A 1 243 ? -3.939 12.652 -16.080 1.00 97.19 243 LEU A N 1
ATOM 1826 C CA . LEU A 1 243 ? -4.461 11.989 -17.277 1.00 97.19 243 LEU A CA 1
ATOM 1827 C C . LEU A 1 243 ? -5.967 12.230 -17.456 1.00 97.19 243 LEU A C 1
ATOM 1829 O O . LEU A 1 243 ? -6.451 12.319 -18.586 1.00 97.19 243 LEU A O 1
ATOM 1833 N N . ALA A 1 244 ? -6.699 12.386 -16.348 1.00 96.75 244 ALA A N 1
ATOM 1834 C CA . ALA A 1 244 ? -8.110 12.761 -16.341 1.00 96.75 244 ALA A CA 1
ATOM 1835 C C . ALA A 1 244 ? -8.373 14.243 -16.672 1.00 96.75 244 ALA A C 1
ATOM 1837 O O . ALA A 1 244 ? -9.528 14.628 -16.835 1.00 96.75 244 ALA A O 1
ATOM 1838 N N . ASN A 1 245 ? -7.332 15.069 -16.821 1.00 95.69 245 ASN A N 1
ATOM 1839 C CA . ASN A 1 245 ? -7.422 16.517 -17.049 1.00 95.69 245 ASN A CA 1
ATOM 1840 C C . ASN A 1 245 ? -8.122 17.302 -15.923 1.00 95.69 245 ASN A C 1
ATOM 1842 O O . ASN A 1 245 ? -8.652 18.383 -16.168 1.00 95.69 245 ASN A O 1
ATOM 1846 N N . VAL A 1 246 ? -8.095 16.787 -14.691 1.00 94.94 246 VAL A N 1
ATOM 1847 C CA . VAL A 1 246 ? -8.506 17.528 -13.487 1.00 94.94 246 VAL A CA 1
ATOM 1848 C C . VAL A 1 246 ? -7.381 18.437 -12.999 1.00 94.94 246 VAL A C 1
ATOM 1850 O O . VAL A 1 246 ? -7.625 19.576 -12.616 1.00 94.94 246 VAL A O 1
ATOM 1853 N N . ALA A 1 247 ? -6.134 17.966 -13.058 1.00 96.50 247 ALA A N 1
ATOM 1854 C CA . ALA A 1 247 ? -4.964 18.724 -12.636 1.00 96.50 247 ALA A CA 1
ATOM 1855 C C . ALA A 1 247 ? -4.057 19.043 -13.829 1.00 96.50 247 ALA A C 1
ATOM 1857 O O . ALA A 1 247 ? -3.625 18.157 -14.565 1.00 96.50 247 ALA A O 1
ATOM 1858 N N . THR A 1 248 ? -3.714 20.322 -13.999 1.00 96.12 248 THR A N 1
ATOM 1859 C CA . THR A 1 248 ? -2.697 20.740 -14.975 1.00 96.12 248 THR A CA 1
ATOM 1860 C C . THR A 1 248 ? -1.327 20.778 -14.309 1.00 96.12 248 THR A C 1
ATOM 1862 O O . THR A 1 248 ? -1.110 21.529 -13.358 1.00 96.12 248 THR A O 1
ATOM 1865 N N . VAL A 1 249 ? -0.385 20.001 -14.840 1.00 97.38 249 VAL A N 1
ATOM 1866 C CA . VAL A 1 249 ? 1.003 19.965 -14.365 1.00 97.38 249 VAL A CA 1
ATOM 1867 C C . VAL A 1 249 ? 1.922 20.806 -15.256 1.00 97.38 249 VAL A C 1
ATOM 1869 O O . VAL A 1 249 ? 1.754 20.848 -16.472 1.00 97.38 249 VAL A O 1
ATOM 1872 N N . ASP A 1 250 ? 2.925 21.444 -14.654 1.00 97.69 250 ASP A N 1
ATOM 1873 C CA . ASP A 1 250 ? 4.062 22.088 -15.313 1.00 97.69 250 ASP A CA 1
ATOM 1874 C C . ASP A 1 250 ? 5.304 21.181 -15.176 1.00 97.69 250 ASP A C 1
ATOM 1876 O O . ASP A 1 250 ? 5.956 21.163 -14.122 1.00 97.69 250 ASP A O 1
ATOM 1880 N N . PRO A 1 251 ? 5.676 20.432 -16.232 1.00 97.88 251 PRO A N 1
ATOM 1881 C CA . PRO A 1 251 ? 6.839 19.548 -16.201 1.00 97.88 251 PRO A CA 1
ATOM 1882 C C . PRO A 1 251 ? 8.169 20.271 -15.953 1.00 97.88 251 PRO A C 1
ATOM 1884 O O . PRO A 1 251 ? 9.102 19.669 -15.423 1.00 97.88 251 PRO A O 1
ATOM 1887 N N . VAL A 1 252 ? 8.288 21.554 -16.316 1.00 97.81 252 VAL A N 1
ATOM 1888 C CA . VAL A 1 252 ? 9.520 22.336 -16.125 1.00 97.81 252 VAL A CA 1
ATOM 1889 C C . VAL A 1 252 ? 9.677 22.723 -14.659 1.00 97.81 252 VAL A C 1
ATOM 1891 O O . VAL A 1 252 ? 10.772 22.591 -14.099 1.00 97.81 252 VAL A O 1
ATOM 1894 N N . ARG A 1 253 ? 8.588 23.142 -14.005 1.00 97.88 253 ARG A N 1
ATOM 1895 C CA . ARG A 1 253 ? 8.583 23.347 -12.551 1.00 97.88 253 ARG A CA 1
ATOM 1896 C C . ARG A 1 253 ? 8.888 22.044 -11.816 1.00 97.88 253 ARG A C 1
ATOM 1898 O O . ARG A 1 253 ? 9.773 22.033 -10.961 1.00 97.88 253 ARG A O 1
ATOM 1905 N N . ALA A 1 254 ? 8.209 20.954 -12.179 1.00 98.31 254 ALA A N 1
ATOM 1906 C CA . ALA A 1 254 ? 8.437 19.639 -11.582 1.00 98.31 254 ALA A CA 1
ATOM 1907 C C . ALA A 1 254 ? 9.909 19.216 -11.687 1.00 98.31 254 ALA A C 1
ATOM 1909 O O . ALA A 1 254 ? 10.522 18.841 -10.686 1.00 98.31 254 ALA A O 1
ATOM 1910 N N . LEU A 1 255 ? 10.502 19.363 -12.877 1.00 98.50 255 LEU A N 1
ATOM 1911 C CA . LEU A 1 255 ? 11.916 19.085 -13.102 1.00 98.50 255 LEU A CA 1
ATOM 1912 C C . LEU A 1 255 ? 12.821 19.959 -12.231 1.00 98.50 255 LEU A C 1
ATOM 1914 O O . LEU A 1 255 ? 13.795 19.457 -11.677 1.00 98.50 255 LEU A O 1
ATOM 1918 N N . THR A 1 256 ? 12.513 21.250 -12.103 1.00 98.50 256 THR A N 1
ATOM 1919 C CA . THR A 1 256 ? 13.315 22.190 -11.308 1.00 98.50 256 THR A CA 1
ATOM 1920 C C . THR A 1 256 ? 13.366 21.765 -9.838 1.00 98.50 256 THR A C 1
ATOM 1922 O O . THR A 1 256 ? 14.444 21.749 -9.244 1.00 98.50 256 THR A O 1
ATOM 1925 N N . GLU A 1 257 ? 12.233 21.361 -9.255 1.00 98.19 257 GLU A N 1
ATOM 1926 C CA . GLU A 1 257 ? 12.191 20.870 -7.870 1.00 98.19 257 GLU A CA 1
ATOM 1927 C C . GLU A 1 257 ? 12.940 19.541 -7.708 1.00 98.19 257 GLU A C 1
ATOM 1929 O O . GLU A 1 257 ? 13.745 19.396 -6.785 1.00 98.19 257 GLU A O 1
ATOM 1934 N N . VAL A 1 258 ? 12.752 18.597 -8.636 1.00 97.94 258 VAL A N 1
ATOM 1935 C CA . VAL A 1 258 ? 13.476 17.315 -8.635 1.00 97.94 258 VAL A CA 1
ATOM 1936 C C . VAL A 1 258 ? 14.984 17.531 -8.729 1.00 97.94 258 VAL A C 1
ATOM 1938 O O . VAL A 1 258 ? 15.739 16.961 -7.939 1.00 97.94 258 VAL A O 1
ATOM 1941 N N . GLN A 1 259 ? 15.443 18.391 -9.639 1.00 97.69 259 GLN A N 1
ATOM 1942 C CA . GLN A 1 259 ? 16.866 18.691 -9.792 1.00 97.69 259 GLN A CA 1
ATOM 1943 C C . GLN A 1 259 ? 17.438 19.461 -8.596 1.00 97.69 259 GLN A C 1
ATOM 1945 O O . GLN A 1 259 ? 18.626 19.328 -8.304 1.00 97.69 259 GLN A O 1
ATOM 1950 N N . GLY A 1 260 ? 16.609 20.205 -7.859 1.00 97.06 260 GLY A N 1
ATOM 1951 C CA . GLY A 1 260 ? 17.000 20.828 -6.594 1.00 97.06 260 GLY A CA 1
ATOM 1952 C C . GLY A 1 260 ? 17.363 19.816 -5.501 1.00 97.06 260 GLY A C 1
ATOM 1953 O O . GLY A 1 260 ? 18.231 20.100 -4.677 1.00 97.06 260 GLY A O 1
ATOM 1954 N N . VAL A 1 261 ? 16.744 18.629 -5.508 1.00 94.62 261 VAL A N 1
ATOM 1955 C CA . VAL A 1 261 ? 16.986 17.564 -4.516 1.00 94.62 261 VAL A CA 1
ATOM 1956 C C . VAL A 1 261 ? 18.010 16.541 -5.011 1.00 94.62 261 VAL A C 1
ATOM 1958 O O . VAL A 1 261 ? 18.908 16.152 -4.265 1.00 94.62 261 VAL A O 1
ATOM 1961 N N . PHE A 1 262 ? 17.892 16.104 -6.265 1.00 95.38 262 PHE A N 1
ATOM 1962 C CA . PHE A 1 262 ? 18.655 14.978 -6.814 1.00 95.38 262 PHE A CA 1
ATOM 1963 C C . PHE A 1 262 ? 19.709 15.383 -7.858 1.00 95.38 262 PHE A C 1
ATOM 1965 O O . PHE A 1 262 ? 20.395 14.526 -8.423 1.00 95.38 262 PHE A O 1
ATOM 1972 N N . GLY A 1 263 ? 19.860 16.680 -8.137 1.00 95.94 263 GLY A N 1
ATOM 1973 C CA . GLY A 1 263 ? 20.691 17.160 -9.240 1.00 95.94 263 GLY A CA 1
ATOM 1974 C C . GLY A 1 263 ? 20.168 16.677 -10.594 1.00 95.94 263 GLY A C 1
ATOM 1975 O O . GLY A 1 263 ? 1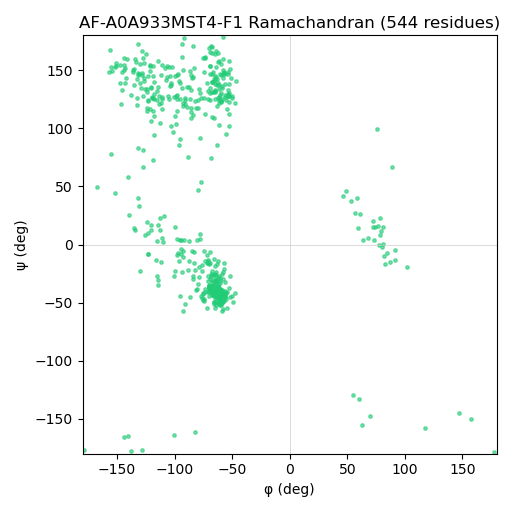9.003 16.331 -10.751 1.00 95.94 263 GLY A O 1
ATOM 1976 N N . THR A 1 264 ? 21.035 16.597 -11.602 1.00 95.44 264 THR A N 1
ATOM 1977 C CA . THR A 1 264 ? 20.641 16.157 -12.954 1.00 95.44 264 THR A CA 1
ATOM 1978 C C . THR A 1 264 ? 20.482 14.637 -13.099 1.00 95.44 264 THR A C 1
ATOM 1980 O O . THR A 1 264 ? 20.264 14.163 -14.211 1.00 95.44 264 THR A O 1
ATOM 1983 N N . GLY A 1 265 ? 20.616 13.871 -12.009 1.00 93.94 265 GLY A N 1
ATOM 1984 C CA . GLY A 1 265 ? 20.588 12.401 -11.991 1.00 93.94 265 GLY A CA 1
ATOM 1985 C C . GLY A 1 265 ? 21.954 11.723 -12.147 1.00 93.94 265 GLY A C 1
ATOM 1986 O O . GLY A 1 265 ? 22.103 10.551 -11.811 1.00 93.94 265 GLY A O 1
ATOM 1987 N N . THR A 1 266 ? 22.995 12.456 -12.550 1.00 92.00 266 THR A N 1
ATOM 1988 C CA . THR A 1 266 ? 24.339 11.887 -12.778 1.00 92.00 266 THR A CA 1
ATOM 1989 C C . THR A 1 266 ? 24.993 11.328 -11.510 1.00 92.00 266 THR A C 1
ATOM 1991 O O . THR A 1 266 ? 25.730 10.346 -11.575 1.00 92.00 266 THR A O 1
ATOM 1994 N N . ALA A 1 267 ? 24.702 11.910 -10.343 1.00 94.00 267 ALA A N 1
ATOM 1995 C CA . ALA A 1 267 ? 25.201 11.429 -9.054 1.00 94.00 267 ALA A CA 1
ATOM 1996 C C . ALA A 1 267 ? 24.467 10.172 -8.547 1.00 94.00 267 ALA A C 1
ATOM 1998 O O . ALA A 1 267 ? 25.000 9.461 -7.691 1.00 94.00 267 ALA A O 1
ATOM 1999 N N . THR A 1 268 ? 23.278 9.871 -9.083 1.00 94.50 268 THR A N 1
ATOM 2000 C CA . THR A 1 268 ? 22.441 8.740 -8.659 1.00 94.50 268 THR A CA 1
ATOM 2001 C C . THR A 1 268 ? 23.162 7.410 -8.846 1.00 94.50 268 THR A C 1
ATOM 2003 O O . THR A 1 268 ? 23.145 6.577 -7.944 1.00 94.50 268 THR A O 1
ATOM 2006 N N . ALA A 1 269 ? 23.866 7.235 -9.970 1.00 92.19 269 ALA A N 1
ATOM 2007 C CA . ALA A 1 269 ? 24.601 6.003 -10.250 1.00 92.19 269 ALA A CA 1
ATOM 2008 C C . ALA A 1 269 ? 25.677 5.708 -9.190 1.00 92.19 269 ALA A C 1
ATOM 2010 O O . ALA A 1 269 ? 25.841 4.568 -8.761 1.00 92.19 269 ALA A O 1
ATOM 2011 N N . SER A 1 270 ? 26.373 6.741 -8.708 1.00 95.06 270 SER A N 1
ATOM 2012 C CA . SER A 1 270 ? 27.353 6.598 -7.627 1.00 95.06 270 SER A CA 1
ATOM 2013 C C . SER A 1 270 ? 26.679 6.306 -6.284 1.00 95.06 270 SER A C 1
ATOM 2015 O O . SER A 1 270 ? 27.125 5.418 -5.555 1.00 95.06 270 SER A O 1
ATOM 2017 N N . ALA A 1 271 ? 25.595 7.024 -5.969 1.00 96.00 271 ALA A N 1
ATOM 2018 C CA . ALA A 1 271 ? 24.868 6.896 -4.704 1.00 96.00 271 ALA A CA 1
ATOM 2019 C C . ALA A 1 271 ? 24.199 5.521 -4.516 1.00 96.00 271 ALA A C 1
ATOM 2021 O O . ALA A 1 271 ? 24.088 5.060 -3.384 1.00 96.00 271 ALA A O 1
ATOM 2022 N N . TYR A 1 272 ? 23.807 4.865 -5.613 1.00 96.38 272 TYR A N 1
ATOM 2023 C CA . TYR A 1 272 ? 23.166 3.542 -5.636 1.00 96.38 272 TYR A CA 1
ATOM 2024 C C . TYR A 1 272 ? 24.062 2.465 -6.269 1.00 96.38 272 TYR A C 1
ATOM 2026 O O . TYR A 1 272 ? 23.591 1.443 -6.763 1.00 96.38 272 TYR A O 1
ATOM 2034 N N . SER A 1 273 ? 25.381 2.677 -6.279 1.00 96.38 273 SER A N 1
ATOM 2035 C CA . SER A 1 273 ? 26.336 1.767 -6.930 1.00 96.38 273 SER A CA 1
ATOM 2036 C C . SER A 1 273 ? 26.286 0.332 -6.388 1.00 96.38 273 SER A C 1
ATOM 2038 O O . SER A 1 273 ? 26.544 -0.609 -7.141 1.00 96.38 273 SER A O 1
ATOM 2040 N N . GLY A 1 274 ? 25.919 0.149 -5.114 1.00 96.06 274 GLY A N 1
ATOM 2041 C CA . GLY A 1 274 ? 25.712 -1.168 -4.508 1.00 96.06 274 GLY A CA 1
ATOM 2042 C C . GLY A 1 274 ? 24.531 -1.913 -5.132 1.00 96.06 274 GLY A C 1
ATOM 2043 O O . GLY A 1 274 ? 24.691 -3.041 -5.594 1.00 96.06 274 GLY A O 1
ATOM 2044 N N . GLU A 1 275 ? 23.370 -1.263 -5.210 1.00 96.94 275 GLU A N 1
ATOM 2045 C CA . GLU A 1 275 ? 22.161 -1.800 -5.837 1.00 96.94 275 GLU A CA 1
ATOM 2046 C C . GLU A 1 275 ? 22.366 -2.037 -7.336 1.00 96.94 275 GLU A C 1
ATOM 2048 O O . GLU A 1 275 ? 22.008 -3.096 -7.843 1.00 96.94 275 GLU A O 1
ATOM 2053 N N . LEU A 1 276 ? 23.008 -1.103 -8.045 1.00 97.38 276 LEU A N 1
ATOM 2054 C CA . LEU A 1 276 ? 23.298 -1.259 -9.473 1.00 97.38 276 LEU A CA 1
ATOM 2055 C C . LEU A 1 276 ? 24.256 -2.424 -9.739 1.00 97.38 276 LEU A C 1
ATOM 2057 O O . LEU A 1 276 ? 24.044 -3.189 -10.675 1.00 97.38 276 LEU A O 1
ATOM 2061 N N . SER A 1 277 ? 25.276 -2.610 -8.896 1.00 96.06 277 SER A N 1
ATOM 2062 C CA . SER A 1 277 ? 26.186 -3.757 -9.008 1.00 96.06 277 SER A CA 1
ATOM 2063 C C . SER A 1 277 ? 25.465 -5.076 -8.735 1.00 96.06 277 SER A C 1
ATOM 2065 O O . SER A 1 277 ? 25.693 -6.060 -9.439 1.00 96.06 277 SER A O 1
ATOM 2067 N N . LEU A 1 278 ? 24.577 -5.097 -7.735 1.00 96.25 278 LEU A N 1
ATOM 2068 C CA . LEU A 1 278 ? 23.737 -6.253 -7.437 1.00 96.25 278 LEU A CA 1
ATOM 2069 C C . LEU A 1 278 ? 22.859 -6.614 -8.643 1.00 96.25 278 LEU A C 1
ATOM 2071 O O . LEU A 1 278 ? 22.904 -7.751 -9.106 1.00 96.25 278 LEU A O 1
ATOM 2075 N N . ILE A 1 279 ? 22.126 -5.642 -9.189 1.00 97.38 279 ILE A N 1
ATOM 2076 C CA . ILE A 1 279 ? 21.234 -5.832 -10.340 1.00 97.38 279 ILE A CA 1
ATOM 2077 C C . ILE A 1 279 ? 22.024 -6.283 -11.571 1.00 97.38 279 ILE A C 1
ATOM 2079 O O . ILE A 1 279 ? 21.637 -7.252 -12.225 1.00 97.38 279 ILE A O 1
ATOM 2083 N N . ARG A 1 280 ? 23.170 -5.653 -11.858 1.00 96.06 280 ARG A N 1
ATOM 2084 C CA . ARG A 1 280 ? 24.023 -6.043 -12.985 1.00 96.06 280 ARG A CA 1
ATOM 2085 C C . ARG A 1 280 ? 24.450 -7.504 -12.895 1.00 96.06 280 ARG A C 1
ATOM 2087 O O . ARG A 1 280 ? 24.365 -8.215 -13.890 1.00 96.06 280 ARG A O 1
ATOM 2094 N N . ASN A 1 281 ? 24.883 -7.959 -11.720 1.00 95.12 281 ASN A N 1
ATOM 2095 C CA . ASN A 1 281 ? 25.332 -9.341 -11.521 1.00 95.12 281 ASN A CA 1
ATOM 2096 C C . ASN A 1 281 ? 24.196 -10.367 -11.654 1.00 95.12 281 ASN A C 1
ATOM 2098 O O . ASN A 1 281 ? 24.452 -11.523 -11.990 1.00 95.12 281 ASN A O 1
ATOM 2102 N N . VAL A 1 282 ? 22.952 -9.958 -11.393 1.00 95.75 282 VAL A N 1
ATOM 2103 C CA . VAL A 1 282 ? 21.759 -10.795 -11.582 1.00 95.75 282 VAL A CA 1
ATOM 2104 C C . VAL A 1 282 ? 21.419 -10.932 -13.066 1.00 95.75 282 VAL A C 1
ATOM 2106 O O . VAL A 1 282 ? 21.236 -12.050 -13.553 1.00 95.75 282 VAL A O 1
ATOM 2109 N N . LEU A 1 283 ? 21.375 -9.807 -13.787 1.00 95.56 283 LEU A N 1
ATOM 2110 C CA . LEU A 1 283 ? 21.040 -9.755 -15.215 1.00 95.56 283 LEU A CA 1
ATOM 2111 C C . LEU A 1 283 ? 22.144 -10.355 -16.103 1.00 95.56 283 LEU A C 1
ATOM 2113 O O . LEU A 1 283 ? 21.854 -10.988 -17.119 1.00 95.56 283 LEU A O 1
ATOM 2117 N N . TYR A 1 284 ? 23.405 -10.172 -15.703 1.00 94.56 284 TYR A N 1
ATOM 2118 C CA . TYR A 1 284 ? 24.602 -10.625 -16.409 1.00 94.56 284 TYR A CA 1
ATOM 2119 C C . TYR A 1 284 ? 25.564 -11.338 -15.435 1.00 94.56 284 TYR A C 1
ATOM 2121 O O . TYR A 1 284 ? 26.508 -10.719 -14.928 1.00 94.56 284 TYR A O 1
ATOM 2129 N N . PRO A 1 285 ? 25.359 -12.641 -15.154 1.00 92.19 285 PRO A N 1
ATOM 2130 C CA . PRO A 1 285 ? 26.222 -13.419 -14.263 1.00 92.19 285 PRO A CA 1
ATOM 2131 C C . PRO A 1 285 ? 27.659 -13.552 -14.809 1.00 92.19 285 PRO A C 1
ATOM 2133 O O . PRO A 1 285 ? 27.906 -13.297 -15.996 1.00 92.19 285 PRO A O 1
ATOM 2136 N N . PRO A 1 286 ? 28.633 -13.989 -13.982 1.00 91.19 286 PRO A N 1
ATOM 2137 C CA . PRO A 1 286 ? 30.029 -14.120 -14.395 1.00 91.19 286 PRO A CA 1
ATOM 2138 C C . PRO A 1 286 ? 30.203 -14.893 -15.708 1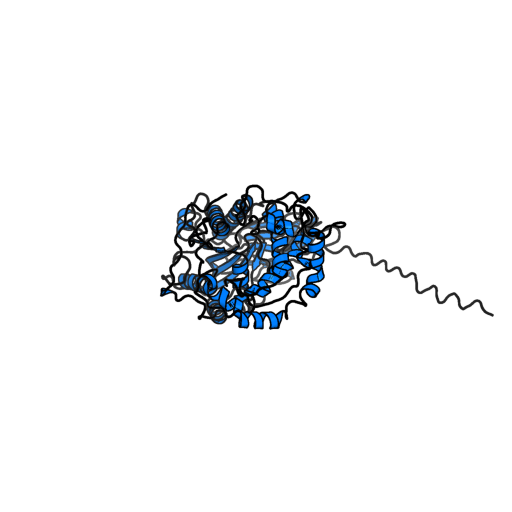.00 91.19 286 PRO A C 1
ATOM 2140 O O . PRO A 1 286 ? 29.713 -16.008 -15.862 1.00 91.19 286 PRO A O 1
ATOM 2143 N N . GLY A 1 287 ? 30.935 -14.295 -16.651 1.00 88.31 287 GLY A N 1
ATOM 2144 C CA . GLY A 1 287 ? 31.153 -14.859 -17.987 1.00 88.31 287 GLY A CA 1
ATOM 2145 C C . GLY A 1 287 ? 30.135 -14.420 -19.045 1.00 88.31 287 GLY A C 1
ATOM 2146 O O . GLY A 1 287 ? 30.334 -14.727 -20.217 1.00 88.31 287 GLY A O 1
ATOM 2147 N N . THR A 1 288 ? 29.104 -13.659 -18.671 1.00 89.44 288 THR A N 1
ATOM 2148 C CA . THR A 1 288 ? 28.151 -13.043 -19.610 1.00 89.44 288 THR A CA 1
ATOM 2149 C C . THR A 1 288 ? 28.355 -11.529 -19.684 1.00 89.44 288 THR A C 1
ATOM 2151 O O . THR A 1 288 ? 28.855 -10.921 -18.736 1.00 89.44 288 THR A O 1
ATOM 2154 N N . GLN A 1 289 ? 28.018 -10.916 -20.821 1.00 86.25 289 GLN A N 1
ATOM 2155 C CA . GLN A 1 289 ? 28.005 -9.464 -21.042 1.00 86.25 289 GLN A CA 1
ATOM 2156 C C . GLN A 1 289 ? 26.936 -9.121 -22.096 1.00 86.25 289 GLN A C 1
ATOM 2158 O O . GLN A 1 289 ? 26.635 -9.976 -22.934 1.00 86.25 289 GLN A O 1
ATOM 2163 N N . PRO A 1 290 ? 26.412 -7.882 -22.120 1.00 85.38 290 PRO A N 1
ATOM 2164 C CA . PRO A 1 290 ? 25.525 -7.430 -23.188 1.00 85.38 290 PRO A CA 1
ATOM 2165 C C . PRO A 1 290 ? 26.241 -7.498 -24.535 1.00 85.38 290 PRO A C 1
ATOM 2167 O O . PRO A 1 290 ? 27.344 -6.966 -24.688 1.00 85.38 290 PRO A O 1
ATOM 2170 N N . THR A 1 291 ? 25.616 -8.132 -25.525 1.00 81.56 291 THR A N 1
ATOM 2171 C CA . THR A 1 291 ? 26.149 -8.171 -26.891 1.00 81.56 291 THR A CA 1
ATOM 2172 C C . THR A 1 291 ? 25.073 -7.781 -27.892 1.00 81.56 291 THR A C 1
ATOM 2174 O O . THR A 1 291 ? 23.905 -8.139 -27.764 1.00 81.56 291 THR A O 1
ATOM 2177 N N . ASN A 1 292 ? 25.457 -6.991 -28.894 1.00 69.25 292 ASN A N 1
ATOM 2178 C CA . ASN A 1 292 ? 24.508 -6.516 -29.892 1.00 69.25 292 ASN A CA 1
ATOM 2179 C C . ASN A 1 292 ? 24.043 -7.694 -30.772 1.00 69.25 292 ASN A C 1
ATOM 2181 O O . ASN A 1 292 ? 24.881 -8.384 -31.353 1.00 69.25 292 ASN A O 1
ATOM 2185 N N . GLY A 1 293 ? 22.729 -7.925 -30.859 1.00 62.41 293 GLY A N 1
ATOM 2186 C CA . GLY A 1 293 ? 22.141 -9.052 -31.596 1.00 62.41 293 GLY A CA 1
ATOM 2187 C C . GLY A 1 293 ? 22.143 -10.399 -30.858 1.00 62.41 293 GLY A C 1
ATOM 2188 O O . GLY A 1 293 ? 21.943 -11.431 -31.500 1.00 62.41 293 GLY A O 1
ATOM 2189 N N . ALA A 1 294 ? 22.377 -10.414 -29.542 1.00 69.94 294 ALA A N 1
ATOM 2190 C CA . ALA A 1 294 ? 22.219 -11.620 -28.736 1.00 69.94 294 ALA A CA 1
ATOM 2191 C C . ALA A 1 294 ? 20.788 -12.173 -28.827 1.00 69.94 294 ALA A C 1
ATOM 2193 O O . ALA A 1 294 ? 19.826 -11.410 -28.917 1.00 69.94 294 ALA A O 1
ATOM 2194 N N . LEU A 1 295 ? 20.650 -13.503 -28.762 1.00 67.06 295 LEU A N 1
ATOM 2195 C CA . LEU A 1 295 ? 19.334 -14.151 -28.680 1.00 67.06 295 LEU A CA 1
ATOM 2196 C C . LEU A 1 295 ? 18.569 -13.710 -27.419 1.00 67.06 295 LEU A C 1
ATOM 2198 O O . LEU A 1 295 ? 17.352 -13.577 -27.478 1.00 67.06 295 LEU A O 1
ATOM 2202 N N . ASN A 1 296 ? 19.296 -13.438 -26.328 1.00 74.12 296 ASN A N 1
ATOM 2203 C CA . ASN A 1 296 ? 18.816 -12.804 -25.100 1.00 74.12 296 ASN A CA 1
ATOM 2204 C C . ASN A 1 296 ? 19.841 -11.741 -24.667 1.00 74.12 296 ASN A C 1
ATOM 2206 O O . ASN A 1 296 ? 21.041 -12.015 -24.704 1.00 74.12 296 ASN A O 1
ATOM 2210 N N . GLY A 1 297 ? 19.385 -10.565 -24.240 1.00 73.81 297 GLY A N 1
ATOM 2211 C CA . GLY A 1 297 ? 20.210 -9.555 -23.572 1.00 73.81 297 GLY A CA 1
ATOM 2212 C C . GLY A 1 297 ? 21.139 -8.771 -24.493 1.00 73.81 297 GLY A C 1
ATOM 2213 O O . GLY A 1 297 ? 22.249 -9.202 -24.804 1.00 73.81 297 GLY A O 1
ATOM 2214 N N . SER A 1 298 ? 20.737 -7.561 -24.875 1.00 83.25 298 SER A N 1
ATOM 2215 C CA . SER A 1 298 ? 21.550 -6.663 -25.711 1.00 83.25 298 SER A CA 1
ATOM 2216 C C . SER A 1 298 ? 21.820 -5.302 -25.073 1.00 83.25 298 SER A C 1
ATOM 2218 O O . SER A 1 298 ? 22.617 -4.529 -25.605 1.00 83.25 298 SER A O 1
ATOM 2220 N N . VAL A 1 299 ? 21.172 -4.999 -23.945 1.00 90.38 299 VAL A N 1
ATOM 2221 C CA . VAL A 1 299 ? 21.297 -3.732 -23.223 1.00 90.38 299 VAL A CA 1
ATOM 2222 C C . VAL A 1 299 ? 21.492 -4.029 -21.742 1.00 90.38 299 VAL A C 1
ATOM 2224 O O . VAL A 1 299 ? 20.692 -4.738 -21.138 1.00 90.38 299 VAL A O 1
ATOM 2227 N N . ASP A 1 300 ? 22.547 -3.484 -21.139 1.00 93.56 300 ASP A N 1
ATOM 2228 C CA . ASP A 1 300 ? 22.637 -3.437 -19.680 1.00 93.56 300 ASP A CA 1
ATOM 2229 C C . ASP A 1 300 ? 21.914 -2.189 -19.168 1.00 93.56 300 ASP A C 1
ATOM 2231 O O . ASP A 1 300 ? 22.435 -1.083 -19.363 1.00 93.56 300 ASP A O 1
ATOM 2235 N N . PRO A 1 301 ? 20.749 -2.333 -18.509 1.00 94.50 301 PRO A N 1
ATOM 2236 C CA . PRO A 1 301 ? 20.017 -1.184 -17.995 1.00 94.50 301 PRO A CA 1
ATOM 2237 C C . PRO A 1 301 ? 20.825 -0.416 -16.939 1.00 94.50 301 PRO A C 1
ATOM 2239 O O . PRO A 1 301 ? 20.700 0.800 -16.845 1.00 94.50 301 PRO A O 1
ATOM 2242 N N . THR A 1 302 ? 21.722 -1.080 -16.201 1.00 95.31 302 THR A N 1
ATOM 2243 C CA . THR A 1 302 ? 22.552 -0.444 -15.162 1.00 95.31 302 THR A CA 1
ATOM 2244 C C . THR A 1 302 ? 23.676 0.427 -15.728 1.00 95.31 302 THR A C 1
ATOM 2246 O O . THR A 1 302 ? 24.253 1.238 -15.005 1.00 95.31 302 THR A O 1
ATOM 2249 N N . ALA A 1 303 ? 23.975 0.288 -17.024 1.00 94.56 303 ALA A N 1
ATOM 2250 C CA . ALA A 1 303 ? 24.945 1.114 -17.736 1.00 94.56 303 ALA A CA 1
ATOM 2251 C C . ALA A 1 303 ? 24.300 2.308 -18.463 1.00 94.56 303 ALA A C 1
ATOM 2253 O O . ALA A 1 303 ? 25.019 3.160 -18.993 1.00 94.56 303 ALA A O 1
ATOM 2254 N N . LEU A 1 304 ? 22.964 2.377 -18.517 1.00 95.69 304 LEU A N 1
ATOM 2255 C CA . LEU A 1 304 ? 22.262 3.489 -19.147 1.00 95.69 304 LEU A CA 1
ATOM 2256 C C . LEU A 1 304 ? 22.386 4.758 -18.285 1.00 95.69 304 LEU A C 1
ATOM 2258 O O . LEU A 1 304 ? 22.264 4.683 -17.060 1.00 95.69 304 LEU A O 1
ATOM 2262 N N . PRO A 1 305 ? 22.602 5.942 -18.891 1.00 96.38 305 PRO A N 1
ATOM 2263 C CA . PRO A 1 305 ? 22.693 7.185 -18.136 1.00 96.38 305 PRO A CA 1
ATOM 2264 C C . PRO A 1 305 ? 21.410 7.468 -17.352 1.00 96.38 305 PRO A C 1
ATOM 2266 O O . PRO A 1 305 ? 20.331 7.587 -17.931 1.00 96.38 305 PRO A O 1
ATOM 2269 N N . ILE A 1 306 ? 21.538 7.634 -16.037 1.00 97.50 306 ILE A N 1
ATOM 2270 C CA . ILE A 1 306 ? 20.468 8.193 -15.210 1.00 97.50 306 ILE A CA 1
ATOM 2271 C C . ILE A 1 306 ? 20.501 9.709 -15.387 1.00 97.50 306 ILE A C 1
ATOM 2273 O O . ILE A 1 306 ? 21.496 10.367 -15.070 1.00 97.50 306 ILE A O 1
ATOM 2277 N N . SER A 1 307 ? 19.416 10.255 -15.923 1.00 96.56 307 SER A N 1
ATOM 2278 C CA . SER A 1 307 ? 19.294 11.678 -16.215 1.00 96.56 307 SER A CA 1
ATOM 2279 C C . SER A 1 307 ? 17.857 12.125 -16.050 1.00 96.56 307 SER A C 1
ATOM 2281 O O . SER A 1 307 ? 16.956 11.432 -16.516 1.00 96.56 307 SER A O 1
ATOM 2283 N N . PHE A 1 308 ? 17.654 13.296 -15.457 1.00 97.38 308 PHE A N 1
ATOM 2284 C CA . PHE A 1 308 ? 16.318 13.832 -15.213 1.00 97.38 308 PHE A CA 1
ATOM 2285 C C . PHE A 1 308 ? 15.995 14.951 -16.189 1.00 97.38 308 PHE A C 1
ATOM 2287 O O . PHE A 1 308 ? 16.738 15.931 -16.296 1.00 97.38 308 PHE A O 1
ATOM 2294 N N . SER A 1 309 ? 14.873 14.801 -16.886 1.00 97.69 309 SER A N 1
ATOM 2295 C CA . SER A 1 309 ? 14.323 15.804 -17.795 1.00 97.69 309 SER A CA 1
ATOM 2296 C C . SER A 1 309 ? 12.802 15.852 -17.685 1.00 97.69 309 SER A C 1
ATOM 2298 O O . SER A 1 309 ? 12.176 14.916 -17.193 1.00 97.69 309 SER A O 1
ATOM 2300 N N . ALA A 1 310 ? 12.205 16.959 -18.113 1.00 97.69 310 ALA A N 1
ATOM 2301 C CA . ALA A 1 310 ? 10.760 17.080 -18.200 1.00 97.69 310 ALA A CA 1
ATOM 2302 C C . ALA A 1 310 ? 10.240 16.087 -19.247 1.00 97.69 310 ALA A C 1
ATOM 2304 O O . ALA A 1 310 ? 10.794 16.006 -20.349 1.00 97.69 310 ALA A O 1
ATOM 2305 N N . SER A 1 311 ? 9.187 15.342 -18.913 1.00 96.25 311 SER A N 1
ATOM 2306 C CA . SER A 1 311 ? 8.512 14.503 -19.899 1.00 96.25 311 SER A CA 1
ATOM 2307 C C . SER A 1 311 ? 7.916 15.379 -21.008 1.00 96.25 311 SER A C 1
ATOM 2309 O O . SER A 1 311 ? 7.400 16.468 -20.756 1.00 96.25 311 SER A O 1
ATOM 2311 N N . THR A 1 312 ? 8.037 14.921 -22.254 1.00 90.62 312 THR A N 1
ATOM 2312 C CA . THR A 1 312 ? 7.538 15.622 -23.458 1.00 90.62 312 THR A CA 1
ATOM 2313 C C . THR A 1 312 ? 6.421 14.850 -24.161 1.00 90.62 312 THR A C 1
ATOM 2315 O O . THR A 1 312 ? 5.954 15.252 -25.226 1.00 90.62 312 THR A O 1
ATOM 2318 N N . THR A 1 313 ? 6.010 13.725 -23.576 1.00 88.88 313 THR A N 1
ATOM 2319 C CA . THR A 1 313 ? 4.959 12.838 -24.076 1.00 88.88 313 THR A CA 1
ATOM 2320 C C . THR A 1 313 ? 3.647 13.087 -23.331 1.00 88.88 313 THR A C 1
ATOM 2322 O O . THR A 1 313 ? 3.484 14.108 -22.667 1.00 88.88 313 THR A O 1
ATOM 2325 N N . ILE A 1 314 ? 2.700 12.150 -23.445 1.00 92.00 314 ILE A N 1
ATOM 2326 C CA . ILE A 1 314 ? 1.499 12.121 -22.605 1.00 92.00 314 ILE A CA 1
ATOM 2327 C C . ILE A 1 314 ? 1.931 12.166 -21.136 1.00 92.00 314 ILE A C 1
ATOM 2329 O O . ILE A 1 314 ? 2.792 11.388 -20.722 1.00 92.00 314 ILE A O 1
ATOM 2333 N N . LEU A 1 315 ? 1.339 13.096 -20.390 1.00 96.69 315 LEU A N 1
ATOM 2334 C CA . LEU A 1 315 ? 1.558 13.273 -18.962 1.00 96.69 315 LEU A CA 1
ATOM 2335 C C . LEU A 1 315 ? 0.456 12.544 -18.200 1.00 96.69 315 LEU A C 1
ATOM 2337 O O . LEU A 1 315 ? -0.704 12.553 -18.606 1.00 96.69 315 LEU A O 1
ATOM 2341 N N . TYR A 1 316 ? 0.845 11.919 -17.103 1.00 96.94 316 TYR A N 1
ATOM 2342 C CA . TYR A 1 316 ? -0.019 11.187 -16.190 1.00 96.94 316 TYR A CA 1
ATOM 2343 C C . TYR A 1 316 ? 0.671 11.158 -14.822 1.00 96.94 316 TYR A C 1
ATOM 2345 O O . TYR A 1 316 ? 1.855 11.506 -14.722 1.00 96.94 316 TYR A O 1
ATOM 2353 N N . THR A 1 317 ? -0.038 10.772 -13.767 1.00 97.31 317 THR A N 1
ATOM 2354 C CA . THR A 1 317 ? 0.560 10.657 -12.433 1.00 97.31 317 THR A CA 1
ATOM 2355 C C . THR A 1 317 ? 1.709 9.639 -12.431 1.00 97.31 317 THR A C 1
ATOM 2357 O O . THR A 1 317 ? 1.543 8.483 -12.804 1.00 97.31 317 THR A O 1
ATOM 2360 N N . GLY A 1 318 ? 2.900 10.068 -12.016 1.00 95.81 318 GLY A N 1
ATOM 2361 C CA . GLY A 1 318 ? 4.155 9.317 -12.099 1.00 95.81 318 GLY A CA 1
ATOM 2362 C C . GLY A 1 318 ? 4.902 9.492 -13.430 1.00 95.81 318 GLY A C 1
ATOM 2363 O O . GLY A 1 318 ? 6.093 9.227 -13.500 1.00 95.81 318 GLY A O 1
ATOM 2364 N N . GLY A 1 319 ? 4.254 10.014 -14.476 1.00 96.38 319 GLY A N 1
ATOM 2365 C CA . GLY A 1 319 ? 4.809 10.176 -15.829 1.00 96.38 319 GLY A CA 1
ATOM 2366 C C . GLY A 1 319 ? 5.319 11.581 -16.178 1.00 96.38 319 GLY A C 1
ATOM 2367 O O . GLY A 1 319 ? 5.492 11.904 -17.356 1.00 96.38 319 GLY A O 1
ATOM 2368 N N . VAL A 1 320 ? 5.516 12.457 -15.186 1.00 98.00 320 VAL A N 1
ATOM 2369 C CA . VAL A 1 320 ? 5.868 13.877 -15.408 1.00 98.00 320 VAL A CA 1
ATOM 2370 C C . VAL A 1 320 ? 7.374 14.088 -15.613 1.00 98.00 320 VAL A C 1
ATOM 2372 O O . VAL A 1 320 ? 7.791 15.001 -16.333 1.00 98.00 320 VAL A O 1
ATOM 2375 N N . ILE A 1 321 ? 8.202 13.235 -15.010 1.00 98.00 321 ILE A N 1
ATOM 2376 C CA . ILE A 1 321 ? 9.664 13.294 -15.089 1.00 98.00 321 ILE A CA 1
ATOM 2377 C C . ILE A 1 321 ? 10.159 12.110 -15.907 1.00 98.00 321 ILE A C 1
ATOM 2379 O O . ILE A 1 321 ? 9.868 10.966 -15.592 1.00 98.00 321 ILE A O 1
ATOM 2383 N N . ASN A 1 322 ? 10.962 12.374 -16.933 1.00 97.00 322 ASN A N 1
ATOM 2384 C CA . ASN A 1 322 ? 11.739 11.328 -17.578 1.00 97.00 322 ASN A CA 1
ATOM 2385 C C . ASN A 1 322 ? 12.999 11.069 -16.745 1.00 97.00 322 ASN A C 1
ATOM 2387 O O . ASN A 1 322 ? 13.843 11.962 -16.603 1.00 97.00 322 ASN A O 1
ATOM 2391 N N . VAL A 1 323 ? 13.118 9.847 -16.220 1.00 96.94 323 VAL A N 1
ATOM 2392 C CA . VAL A 1 323 ? 14.196 9.423 -15.318 1.00 96.94 323 VAL A CA 1
ATOM 2393 C C . VAL A 1 323 ? 15.381 8.724 -16.008 1.00 96.94 323 VAL A C 1
ATOM 2395 O O . VAL A 1 323 ? 16.329 8.280 -15.347 1.00 96.94 323 VAL A O 1
ATOM 2398 N N . GLY A 1 324 ? 15.367 8.640 -17.342 1.00 95.94 324 GLY A N 1
ATOM 2399 C CA . GLY A 1 324 ? 16.432 8.034 -18.140 1.00 95.94 324 GLY A CA 1
ATOM 2400 C C . GLY A 1 324 ? 16.644 6.557 -17.801 1.00 95.94 324 GLY A C 1
ATOM 2401 O O . GLY A 1 324 ? 15.693 5.791 -17.686 1.00 95.94 324 GLY A O 1
ATOM 2402 N N . GLY A 1 325 ? 17.901 6.146 -17.614 1.00 96.38 325 GLY A N 1
ATOM 2403 C CA . GLY A 1 325 ? 18.265 4.754 -17.327 1.00 96.38 325 GLY A CA 1
ATOM 2404 C C . GLY A 1 325 ? 17.596 4.147 -16.089 1.00 96.38 325 GLY A C 1
ATOM 2405 O O . GLY A 1 325 ? 17.474 2.927 -16.018 1.00 96.38 325 GLY A O 1
ATOM 2406 N N . LEU A 1 326 ? 17.113 4.966 -15.144 1.00 96.69 326 LEU A N 1
ATOM 2407 C CA . LEU A 1 326 ? 16.417 4.473 -13.952 1.00 96.69 326 LEU A CA 1
ATOM 2408 C C . LEU A 1 326 ? 15.119 3.725 -14.300 1.00 96.69 326 LEU A C 1
ATOM 2410 O O . LEU A 1 326 ? 14.822 2.718 -13.662 1.00 96.69 326 LEU A O 1
ATOM 2414 N N . ASP A 1 327 ? 14.403 4.160 -15.342 1.00 95.12 327 ASP A N 1
ATOM 2415 C CA . ASP A 1 327 ? 13.185 3.498 -15.828 1.00 95.12 327 ASP A CA 1
ATOM 2416 C C . ASP A 1 327 ? 13.490 2.093 -16.371 1.00 95.12 327 ASP A C 1
ATOM 2418 O O . ASP A 1 327 ? 12.839 1.111 -16.012 1.00 95.12 327 ASP A O 1
ATOM 2422 N N . ALA A 1 328 ? 14.564 1.962 -17.156 1.00 95.19 328 ALA A N 1
ATOM 2423 C CA . ALA A 1 328 ? 15.010 0.671 -17.675 1.00 95.19 328 ALA A CA 1
ATOM 2424 C C . ALA A 1 328 ? 15.467 -0.280 -16.556 1.00 95.19 328 ALA A C 1
ATOM 2426 O O . ALA A 1 328 ? 15.196 -1.478 -16.619 1.00 95.19 328 ALA A O 1
ATOM 2427 N N . ILE A 1 329 ? 16.134 0.243 -15.520 1.00 96.69 329 ILE A N 1
ATOM 2428 C CA . ILE A 1 329 ? 16.527 -0.550 -14.347 1.00 96.69 329 ILE A CA 1
ATOM 2429 C C . ILE A 1 329 ? 15.278 -1.041 -13.612 1.00 96.69 329 ILE A C 1
ATOM 2431 O O . ILE A 1 329 ? 15.167 -2.237 -13.360 1.00 96.69 329 ILE A O 1
ATOM 2435 N N . SER A 1 330 ? 14.327 -0.150 -13.318 1.00 95.69 330 SER A N 1
ATOM 2436 C CA . SER A 1 330 ? 13.072 -0.515 -12.652 1.00 95.69 330 SER A CA 1
ATOM 2437 C C . SER A 1 330 ? 12.282 -1.546 -13.463 1.00 95.69 330 SER A C 1
ATOM 2439 O O . SER A 1 330 ? 11.875 -2.579 -12.937 1.00 95.69 330 SER A O 1
ATOM 2441 N N . SER A 1 331 ? 12.150 -1.330 -14.774 1.00 94.44 331 SER A N 1
ATOM 2442 C CA . SER A 1 331 ? 11.488 -2.260 -15.694 1.00 94.44 331 SER A CA 1
ATOM 2443 C C . SER A 1 331 ? 12.134 -3.647 -15.701 1.00 94.44 331 SER A C 1
ATOM 2445 O O . SER A 1 331 ? 11.431 -4.655 -15.766 1.00 94.44 331 SER A O 1
ATOM 2447 N N . ALA A 1 332 ? 13.467 -3.716 -15.632 1.00 95.44 332 ALA A N 1
ATOM 2448 C CA . ALA A 1 332 ? 14.201 -4.975 -15.628 1.00 95.44 332 ALA A CA 1
ATOM 2449 C C . ALA A 1 332 ? 14.041 -5.762 -14.319 1.00 95.44 332 ALA A C 1
ATOM 2451 O O . ALA A 1 332 ? 14.162 -6.991 -14.346 1.00 95.44 332 ALA A O 1
ATOM 2452 N N . THR A 1 333 ? 13.790 -5.087 -13.192 1.00 95.75 333 THR A N 1
ATOM 2453 C CA . THR A 1 333 ? 13.796 -5.712 -11.862 1.00 95.75 333 THR A CA 1
ATOM 2454 C C . THR A 1 333 ? 12.437 -5.800 -11.168 1.00 95.75 333 THR A C 1
ATOM 2456 O O . THR A 1 333 ? 12.301 -6.599 -10.236 1.00 95.75 333 THR A O 1
ATOM 2459 N N . ASP A 1 334 ? 11.423 -5.059 -11.629 1.00 94.88 334 ASP A N 1
ATOM 2460 C CA . ASP A 1 334 ? 10.031 -5.143 -11.158 1.00 94.88 334 ASP A CA 1
ATOM 2461 C C . ASP A 1 334 ? 9.503 -6.593 -11.078 1.00 94.88 334 ASP A C 1
ATOM 2463 O O . ASP A 1 334 ? 8.909 -6.952 -10.052 1.00 94.88 334 ASP A O 1
ATOM 2467 N N . PRO A 1 335 ? 9.782 -7.484 -12.058 1.00 96.38 335 PRO A N 1
ATOM 2468 C CA . PRO A 1 335 ? 9.312 -8.864 -11.993 1.00 96.38 335 PRO A CA 1
ATOM 2469 C C . PRO A 1 335 ? 9.814 -9.657 -10.782 1.00 96.38 335 PRO A C 1
ATOM 2471 O O . PRO A 1 335 ? 9.119 -10.564 -10.336 1.00 96.38 335 PRO A O 1
ATOM 2474 N N . PHE A 1 336 ? 10.995 -9.360 -10.230 1.00 97.56 336 PHE A N 1
ATOM 2475 C CA . PHE A 1 336 ? 11.648 -10.250 -9.258 1.00 97.56 336 PHE A CA 1
ATOM 2476 C C . PHE A 1 336 ? 10.884 -10.355 -7.933 1.00 97.56 336 PHE A C 1
ATOM 2478 O O . PHE A 1 336 ? 10.763 -11.444 -7.369 1.00 97.56 336 PHE A O 1
ATOM 2485 N N . VAL A 1 337 ? 10.312 -9.245 -7.452 1.00 97.44 337 VAL A N 1
ATOM 2486 C CA . VAL A 1 337 ? 9.449 -9.256 -6.257 1.00 97.44 337 VAL A CA 1
ATOM 2487 C C . VAL A 1 337 ? 8.182 -10.066 -6.521 1.00 97.44 337 VAL A C 1
ATOM 2489 O O . VAL A 1 337 ? 7.758 -10.845 -5.666 1.00 97.44 337 VAL A O 1
ATOM 2492 N N . MET A 1 338 ? 7.607 -9.923 -7.718 1.00 98.06 338 MET A N 1
ATOM 2493 C CA . MET A 1 338 ? 6.418 -10.674 -8.113 1.00 98.06 338 MET A CA 1
ATOM 2494 C C . MET A 1 338 ? 6.719 -12.170 -8.223 1.00 98.06 338 MET A C 1
ATOM 2496 O O . MET A 1 338 ? 5.937 -12.961 -7.721 1.00 98.06 338 MET A O 1
ATOM 2500 N N . GLN A 1 339 ? 7.863 -12.570 -8.788 1.00 98.19 339 GLN A N 1
ATOM 2501 C CA . GLN A 1 339 ? 8.267 -13.979 -8.913 1.00 98.19 339 GLN A CA 1
ATOM 2502 C C . GLN A 1 339 ? 8.390 -14.641 -7.537 1.00 98.19 339 GLN A C 1
ATOM 2504 O O . GLN A 1 339 ? 7.885 -15.744 -7.313 1.00 98.19 339 GLN A O 1
ATOM 2509 N N . TYR A 1 340 ? 9.035 -13.951 -6.589 1.00 98.44 340 TYR A N 1
ATOM 2510 C CA . TYR A 1 340 ? 9.172 -14.459 -5.228 1.00 98.44 340 TYR A CA 1
ATOM 2511 C C . TYR A 1 340 ? 7.807 -14.637 -4.554 1.00 98.44 340 TYR A C 1
ATOM 2513 O O . TYR A 1 340 ? 7.531 -15.709 -4.005 1.00 98.44 340 TYR A O 1
ATOM 2521 N N . ALA A 1 341 ? 6.958 -13.607 -4.624 1.00 98.19 341 ALA A N 1
ATOM 2522 C CA . ALA A 1 341 ? 5.626 -13.593 -4.024 1.00 98.19 341 ALA A CA 1
ATOM 2523 C C . ALA A 1 341 ? 4.666 -14.599 -4.686 1.00 98.19 341 ALA A C 1
ATOM 2525 O O . ALA A 1 341 ? 3.875 -15.240 -3.999 1.00 98.19 341 ALA A O 1
ATOM 2526 N N . ASP A 1 342 ? 4.776 -14.804 -6.000 1.00 98.12 342 ASP A N 1
ATOM 2527 C CA . ASP A 1 342 ? 4.002 -15.792 -6.762 1.00 98.12 342 ASP A CA 1
ATOM 2528 C C . ASP A 1 342 ? 4.536 -17.226 -6.592 1.00 98.12 342 ASP A C 1
ATOM 2530 O O . ASP A 1 342 ? 4.077 -18.161 -7.241 1.00 98.12 342 ASP A O 1
ATOM 2534 N N . ASN A 1 343 ? 5.475 -17.424 -5.662 1.00 97.75 343 ASN A N 1
ATOM 2535 C CA . ASN A 1 343 ? 6.022 -18.722 -5.288 1.00 97.75 343 ASN A CA 1
ATOM 2536 C C . ASN A 1 343 ? 6.671 -19.488 -6.451 1.00 97.75 343 ASN A C 1
ATOM 2538 O O . ASN A 1 343 ? 6.550 -20.711 -6.540 1.00 97.75 343 ASN A O 1
ATOM 2542 N N . PHE A 1 344 ? 7.404 -18.783 -7.315 1.00 98.06 344 PHE A N 1
ATOM 2543 C CA . PHE A 1 344 ? 8.295 -19.436 -8.276 1.00 98.06 344 PHE A CA 1
ATOM 2544 C C . PHE A 1 344 ? 9.313 -20.309 -7.523 1.00 98.06 344 PHE A C 1
ATOM 2546 O O . PHE A 1 344 ? 9.679 -19.954 -6.388 1.00 98.06 344 PHE A O 1
ATOM 2553 N N . PRO A 1 345 ? 9.804 -21.418 -8.113 1.00 97.44 345 PRO A N 1
ATOM 2554 C CA . PRO A 1 345 ? 10.990 -22.108 -7.606 1.00 97.44 345 PRO A CA 1
ATOM 2555 C C . PRO A 1 345 ? 12.107 -21.097 -7.319 1.00 97.44 345 PRO A C 1
ATOM 2557 O O . PRO A 1 345 ? 12.254 -20.112 -8.043 1.00 97.44 345 PRO A O 1
ATOM 2560 N N . LEU A 1 346 ? 12.855 -21.272 -6.226 1.00 96.56 346 LEU A N 1
ATOM 2561 C CA . LEU A 1 346 ? 13.842 -20.261 -5.818 1.00 96.56 346 LEU A CA 1
ATOM 2562 C C . LEU A 1 346 ? 14.942 -20.095 -6.873 1.00 96.56 346 LEU A C 1
ATOM 2564 O O . LEU A 1 346 ? 15.441 -18.992 -7.056 1.00 96.56 346 LEU A O 1
ATOM 2568 N N . GLU A 1 347 ? 15.265 -21.166 -7.594 1.00 96.31 347 GLU A N 1
ATOM 2569 C CA . GLU A 1 347 ? 16.150 -21.180 -8.757 1.00 96.31 347 GLU A CA 1
ATOM 2570 C C . GLU A 1 347 ? 15.616 -20.397 -9.968 1.00 96.31 347 GLU A C 1
ATOM 2572 O O . GLU A 1 347 ? 16.406 -20.015 -10.827 1.00 96.31 347 GLU A O 1
ATOM 2577 N N . ASP A 1 348 ? 14.315 -20.106 -10.018 1.00 96.19 348 ASP A N 1
ATOM 2578 C CA . ASP A 1 348 ? 13.682 -19.316 -11.077 1.00 96.19 348 ASP A CA 1
ATOM 2579 C C . ASP A 1 348 ? 13.445 -17.861 -10.648 1.00 96.19 348 ASP A C 1
ATOM 2581 O O . ASP A 1 348 ? 13.381 -16.975 -11.498 1.00 96.19 348 ASP A O 1
ATOM 2585 N N . VAL A 1 349 ? 13.374 -17.565 -9.344 1.00 97.31 349 VAL A N 1
ATOM 2586 C CA . VAL A 1 349 ? 13.315 -16.178 -8.849 1.00 97.31 349 VAL A CA 1
ATOM 2587 C C . VAL A 1 349 ? 14.630 -15.482 -9.179 1.00 97.31 349 VAL A C 1
ATOM 2589 O O . VAL A 1 349 ? 15.665 -15.785 -8.583 1.00 97.31 349 VAL A O 1
ATOM 2592 N N . ALA A 1 350 ? 14.600 -14.552 -10.137 1.00 96.38 350 ALA A N 1
ATOM 2593 C CA . ALA A 1 350 ? 15.805 -13.913 -10.665 1.00 96.38 350 ALA A CA 1
ATOM 2594 C C . ALA A 1 350 ? 16.921 -14.937 -10.983 1.00 96.38 350 ALA A C 1
ATOM 2596 O O . ALA A 1 350 ? 18.090 -14.727 -10.643 1.00 96.38 350 ALA A O 1
ATOM 2597 N N . TRP A 1 351 ? 16.548 -16.080 -11.575 1.00 96.81 351 TRP A N 1
ATOM 2598 C CA . TRP A 1 351 ? 17.448 -17.200 -11.894 1.00 96.81 351 TRP A CA 1
ATOM 2599 C C . TRP A 1 351 ? 18.226 -17.768 -10.687 1.00 96.81 351 TRP A C 1
ATOM 2601 O O . TRP A 1 351 ? 19.353 -18.249 -10.839 1.00 96.81 351 TRP A O 1
ATOM 2611 N N . GLY A 1 352 ? 17.687 -17.641 -9.468 1.00 97.12 352 GLY A N 1
ATOM 2612 C CA . GLY A 1 352 ? 18.340 -18.076 -8.231 1.00 97.12 352 GLY A CA 1
ATOM 2613 C C . GLY A 1 352 ? 19.519 -17.203 -7.807 1.00 97.12 352 GLY A C 1
ATOM 2614 O O . GLY A 1 352 ? 20.330 -17.614 -6.977 1.00 97.12 352 GLY A O 1
ATOM 2615 N N . ARG A 1 353 ? 19.649 -16.001 -8.384 1.00 97.12 353 ARG A N 1
ATOM 2616 C CA . ARG A 1 353 ? 20.801 -15.103 -8.176 1.00 97.12 353 ARG A CA 1
ATOM 2617 C C . ARG A 1 353 ? 20.576 -14.074 -7.073 1.00 97.12 353 ARG A C 1
ATOM 2619 O O . ARG A 1 353 ? 21.495 -13.325 -6.752 1.00 97.12 353 ARG A O 1
ATOM 2626 N N . LEU A 1 354 ? 19.382 -14.041 -6.485 1.00 95.56 354 LEU A N 1
ATOM 2627 C CA . LEU A 1 354 ? 19.037 -13.170 -5.365 1.00 95.56 354 LEU A CA 1
ATOM 2628 C C . LEU A 1 354 ? 18.633 -13.999 -4.145 1.00 95.56 354 LEU A C 1
ATOM 2630 O O . LEU A 1 354 ? 17.727 -14.826 -4.212 1.00 95.56 354 LEU A O 1
ATOM 2634 N N . SER A 1 355 ? 19.270 -13.727 -3.004 1.00 95.81 355 SER A N 1
ATOM 2635 C CA . SER A 1 355 ? 18.680 -14.062 -1.706 1.00 95.81 355 SER A CA 1
ATOM 2636 C C . SER A 1 355 ? 17.474 -13.158 -1.434 1.00 95.81 355 SER A C 1
ATOM 2638 O O . SER A 1 355 ? 17.327 -12.114 -2.069 1.00 95.81 355 SER A O 1
ATOM 2640 N N . LEU A 1 356 ? 16.635 -13.508 -0.453 1.00 95.69 356 LEU A N 1
ATOM 2641 C CA . LEU A 1 356 ? 15.516 -12.647 -0.055 1.00 95.69 356 LEU A CA 1
ATOM 2642 C C . LEU A 1 356 ? 15.992 -11.261 0.421 1.00 95.69 356 LEU A C 1
ATOM 2644 O O . LEU A 1 356 ? 15.413 -10.250 0.034 1.00 95.69 356 LEU A O 1
ATOM 2648 N N . ASP A 1 357 ? 17.086 -11.194 1.183 1.00 95.50 357 ASP A N 1
ATOM 2649 C CA . ASP A 1 357 ? 17.652 -9.915 1.633 1.00 95.50 357 ASP A CA 1
ATOM 2650 C C . ASP A 1 357 ? 18.142 -9.061 0.458 1.00 95.50 357 ASP A C 1
ATOM 2652 O O . ASP A 1 357 ? 17.913 -7.854 0.424 1.00 95.50 357 ASP A O 1
ATOM 2656 N N . ALA A 1 358 ? 18.783 -9.680 -0.539 1.00 97.00 358 ALA A N 1
ATOM 2657 C CA . ALA A 1 358 ? 19.234 -8.985 -1.741 1.00 97.00 358 ALA A CA 1
ATOM 2658 C C . ALA A 1 358 ? 18.051 -8.555 -2.628 1.00 97.00 358 ALA A C 1
ATOM 2660 O O . ALA A 1 358 ? 18.063 -7.458 -3.189 1.00 97.00 358 ALA A O 1
ATOM 2661 N N . LEU A 1 359 ? 17.004 -9.382 -2.706 1.00 97.25 359 LEU A N 1
ATOM 2662 C CA . LEU A 1 359 ? 15.743 -9.035 -3.354 1.00 97.25 359 LEU A CA 1
ATOM 2663 C C . LEU A 1 359 ? 15.073 -7.843 -2.667 1.00 97.25 359 LEU A C 1
ATOM 2665 O O . LEU A 1 359 ? 14.562 -6.972 -3.356 1.00 97.25 359 LEU A O 1
ATOM 2669 N N . SER A 1 360 ? 15.098 -7.771 -1.337 1.00 97.25 360 SER A N 1
ATOM 2670 C CA . SER A 1 360 ? 14.627 -6.598 -0.598 1.00 97.25 360 SER A CA 1
ATOM 2671 C C . SER A 1 360 ? 15.516 -5.386 -0.881 1.00 97.25 360 SER A C 1
ATOM 2673 O O . SER A 1 360 ? 15.020 -4.337 -1.271 1.00 97.25 360 SER A O 1
ATOM 2675 N N . GLN A 1 361 ? 16.842 -5.520 -0.785 1.00 96.81 361 GLN A N 1
ATOM 2676 C CA . GLN A 1 361 ? 17.784 -4.421 -1.029 1.00 96.81 361 GLN A CA 1
ATOM 2677 C C . GLN A 1 361 ? 17.583 -3.759 -2.399 1.00 96.81 361 GLN A C 1
ATOM 2679 O O . GLN A 1 361 ? 17.625 -2.531 -2.496 1.00 96.81 361 GLN A O 1
ATOM 2684 N N . GLN A 1 362 ? 17.333 -4.544 -3.452 1.00 96.81 362 GLN A N 1
ATOM 2685 C CA . GLN A 1 362 ? 17.165 -4.006 -4.804 1.00 96.81 362 GLN A CA 1
ATOM 2686 C C . GLN A 1 362 ? 15.926 -3.098 -4.938 1.00 96.81 362 GLN A C 1
ATOM 2688 O O . GLN A 1 362 ? 15.936 -2.170 -5.746 1.00 96.81 362 GLN A O 1
ATOM 2693 N N . THR A 1 363 ? 14.893 -3.264 -4.096 1.00 97.69 363 THR A N 1
ATOM 2694 C CA . THR A 1 363 ? 13.680 -2.426 -4.155 1.00 97.69 363 THR A CA 1
ATOM 2695 C C . THR A 1 363 ? 13.918 -0.982 -3.715 1.00 97.69 363 THR A C 1
ATOM 2697 O O . THR A 1 363 ? 13.032 -0.145 -3.878 1.00 97.69 363 THR A O 1
ATOM 2700 N N . ARG A 1 364 ? 15.113 -0.647 -3.203 1.00 97.56 364 ARG A N 1
ATOM 2701 C CA . ARG A 1 364 ? 15.542 0.751 -3.028 1.00 97.56 364 ARG A CA 1
ATOM 2702 C C . ARG A 1 364 ? 15.549 1.532 -4.342 1.00 97.56 364 ARG A C 1
ATOM 2704 O O . ARG A 1 364 ? 15.406 2.749 -4.317 1.00 97.56 364 ARG A O 1
ATOM 2711 N N . ILE A 1 365 ? 15.692 0.851 -5.483 1.00 97.50 365 ILE A N 1
ATOM 2712 C CA . ILE A 1 365 ? 15.534 1.470 -6.804 1.00 97.50 365 ILE A CA 1
ATOM 2713 C C . ILE A 1 365 ? 14.081 1.899 -7.035 1.00 97.50 365 ILE A C 1
ATOM 2715 O O . ILE A 1 365 ? 13.845 3.021 -7.471 1.00 97.50 365 ILE A O 1
ATOM 2719 N N . THR A 1 366 ? 13.110 1.053 -6.683 1.00 96.44 366 THR A N 1
ATOM 2720 C CA . THR A 1 366 ? 11.679 1.372 -6.800 1.00 96.44 366 THR A CA 1
ATOM 2721 C C . THR A 1 366 ? 11.283 2.532 -5.886 1.00 96.44 366 THR A C 1
ATOM 2723 O O . THR A 1 366 ? 10.575 3.439 -6.312 1.00 96.44 366 THR A O 1
ATOM 2726 N N . THR A 1 367 ? 11.765 2.556 -4.639 1.00 97.12 367 THR A N 1
ATOM 2727 C CA . THR A 1 367 ? 11.445 3.663 -3.722 1.00 97.12 367 THR A CA 1
ATOM 2728 C C . THR A 1 367 ? 12.123 4.968 -4.139 1.00 97.12 367 THR A C 1
ATOM 2730 O O . THR A 1 367 ? 11.511 6.029 -4.040 1.00 97.12 367 THR A O 1
ATOM 2733 N N . LEU A 1 368 ? 13.345 4.911 -4.684 1.00 97.56 368 LEU A N 1
ATOM 2734 C CA . LEU A 1 368 ? 13.993 6.066 -5.309 1.00 97.56 368 LEU A CA 1
ATOM 2735 C C . LEU A 1 368 ? 13.184 6.602 -6.498 1.00 97.56 368 LEU A C 1
ATOM 2737 O O . LEU A 1 368 ? 12.993 7.815 -6.586 1.00 97.56 368 LEU A O 1
ATOM 2741 N N . LEU A 1 369 ? 12.733 5.717 -7.392 1.00 97.69 369 LEU A N 1
ATOM 2742 C CA . LEU A 1 369 ? 11.941 6.076 -8.569 1.00 97.69 369 LEU A CA 1
ATOM 2743 C C . LEU A 1 369 ? 10.709 6.891 -8.157 1.00 97.69 369 LEU A C 1
ATOM 2745 O O . LEU A 1 369 ? 10.563 8.043 -8.560 1.00 97.69 369 LEU A O 1
ATOM 2749 N N . PHE A 1 370 ? 9.901 6.356 -7.241 1.00 97.31 370 PHE A N 1
ATOM 2750 C CA . PHE A 1 370 ? 8.714 7.054 -6.749 1.00 97.31 370 PHE A CA 1
ATOM 2751 C C . PHE A 1 370 ? 9.033 8.331 -5.976 1.00 97.31 370 PHE A C 1
ATOM 2753 O O . PHE A 1 370 ? 8.291 9.309 -6.065 1.00 97.31 370 PHE A O 1
ATOM 2760 N N . ARG A 1 371 ? 10.164 8.390 -5.268 1.00 97.00 371 ARG A N 1
ATOM 2761 C CA . ARG A 1 371 ? 10.588 9.632 -4.617 1.00 97.00 371 ARG A CA 1
ATOM 2762 C C . ARG A 1 371 ? 10.846 10.756 -5.628 1.00 97.00 371 ARG A C 1
ATOM 2764 O O . ARG A 1 371 ? 10.564 11.916 -5.332 1.00 97.00 371 ARG A O 1
ATOM 2771 N N . ILE A 1 372 ? 11.367 10.419 -6.805 1.00 97.75 372 ILE A N 1
ATOM 2772 C CA . ILE A 1 372 ? 11.617 11.367 -7.897 1.00 97.75 372 ILE A CA 1
ATOM 2773 C C . ILE A 1 372 ? 10.314 11.738 -8.614 1.00 97.75 372 ILE A C 1
ATOM 2775 O O . ILE A 1 372 ? 10.071 12.916 -8.864 1.00 97.75 372 ILE A O 1
ATOM 2779 N N . GLU A 1 373 ? 9.476 10.752 -8.929 1.00 97.44 373 GLU A N 1
ATOM 2780 C CA . GLU A 1 373 ? 8.291 10.932 -9.779 1.00 97.44 373 GLU A CA 1
ATOM 2781 C C . GLU A 1 373 ? 7.066 11.484 -9.034 1.00 97.44 373 GLU A C 1
ATOM 2783 O O . GLU A 1 373 ? 6.167 12.057 -9.653 1.00 97.44 373 GLU A O 1
ATOM 2788 N N . LEU A 1 374 ? 7.010 11.329 -7.706 1.00 97.00 374 LEU A N 1
ATOM 2789 C CA . LEU A 1 374 ? 5.785 11.586 -6.939 1.00 97.00 374 LEU A CA 1
ATOM 2790 C C . LEU A 1 374 ? 5.974 12.484 -5.716 1.00 97.00 374 LEU A C 1
ATOM 2792 O O . LEU A 1 374 ? 4.999 13.060 -5.241 1.00 97.00 374 LEU A O 1
ATOM 2796 N N . GLN A 1 375 ? 7.182 12.593 -5.156 1.00 95.81 375 GLN A N 1
ATOM 2797 C CA . GLN A 1 375 ? 7.357 13.132 -3.797 1.00 95.81 375 GLN A CA 1
ATOM 2798 C C . GLN A 1 375 ? 8.053 14.496 -3.709 1.00 95.81 375 GLN A C 1
ATOM 2800 O O . GLN A 1 375 ? 8.284 14.976 -2.596 1.00 95.81 375 GLN A O 1
ATOM 2805 N N . SER A 1 376 ? 8.357 15.170 -4.827 1.00 96.31 376 SER A N 1
ATOM 2806 C CA . SER A 1 376 ? 8.646 16.610 -4.732 1.00 96.31 376 SER A CA 1
ATOM 2807 C C . SER A 1 376 ? 7.380 17.347 -4.266 1.00 96.31 376 SER A C 1
ATOM 2809 O O . SER A 1 376 ? 6.284 16.925 -4.642 1.00 96.31 376 SER A O 1
ATOM 2811 N N . PRO A 1 377 ? 7.480 18.416 -3.449 1.00 96.06 377 PRO A N 1
ATOM 2812 C CA . PRO A 1 377 ? 6.301 19.100 -2.915 1.00 96.06 377 PRO A CA 1
ATOM 2813 C C . PRO A 1 377 ? 5.271 19.464 -3.990 1.00 96.06 377 PRO A C 1
ATOM 2815 O O . PRO A 1 377 ? 4.088 19.185 -3.814 1.00 96.06 377 PRO A O 1
ATOM 2818 N N . TYR A 1 378 ? 5.718 20.000 -5.130 1.00 98.12 378 TYR A N 1
ATOM 2819 C CA . TYR A 1 378 ? 4.821 20.318 -6.236 1.00 98.12 378 TYR A CA 1
ATOM 2820 C C . TYR A 1 378 ? 4.177 19.091 -6.879 1.00 98.12 378 TYR A C 1
ATOM 2822 O O . TYR A 1 378 ? 2.960 19.066 -7.043 1.00 98.12 378 TYR A O 1
ATOM 2830 N N . LEU A 1 379 ? 4.964 18.068 -7.229 1.00 98.00 379 LEU A N 1
ATOM 2831 C CA . LEU A 1 379 ? 4.425 16.854 -7.848 1.00 98.00 379 LEU A CA 1
ATOM 2832 C C . LEU A 1 379 ? 3.437 16.151 -6.925 1.00 98.00 379 LEU A C 1
ATOM 2834 O O . LEU A 1 379 ? 2.428 15.631 -7.391 1.00 98.00 379 LEU A O 1
ATOM 2838 N N . ASN A 1 380 ? 3.711 16.152 -5.626 1.00 95.94 380 ASN A N 1
ATOM 2839 C CA . ASN A 1 380 ? 2.844 15.505 -4.668 1.00 95.94 380 ASN A CA 1
ATOM 2840 C C . ASN A 1 380 ? 1.495 16.229 -4.547 1.00 95.94 380 ASN A C 1
ATOM 2842 O O . ASN A 1 380 ? 0.449 15.588 -4.601 1.00 95.94 380 ASN A O 1
ATOM 2846 N N . GLN A 1 381 ? 1.503 17.565 -4.500 1.00 98.19 381 GLN A N 1
ATOM 2847 C CA . GLN A 1 381 ? 0.272 18.359 -4.521 1.00 98.19 381 GLN A CA 1
ATOM 2848 C C . GLN A 1 381 ? -0.537 18.128 -5.799 1.00 98.19 381 GLN A C 1
ATOM 2850 O O . GLN A 1 381 ? -1.726 17.832 -5.714 1.00 98.19 381 GLN A O 1
ATOM 2855 N N . VAL A 1 382 ? 0.095 18.206 -6.972 1.00 98.44 382 VAL A N 1
ATOM 2856 C CA . VAL A 1 382 ? -0.592 18.019 -8.261 1.00 98.44 382 VAL A CA 1
ATOM 2857 C C . VAL A 1 382 ? -1.233 16.636 -8.376 1.00 98.44 382 VAL A C 1
ATOM 2859 O O . VAL A 1 382 ? -2.340 16.509 -8.887 1.00 98.44 382 VAL A O 1
ATOM 2862 N N . GLN A 1 383 ? -0.536 15.598 -7.917 1.00 98.25 383 GLN A N 1
ATOM 2863 C CA . GLN A 1 383 ? -0.918 14.209 -8.180 1.00 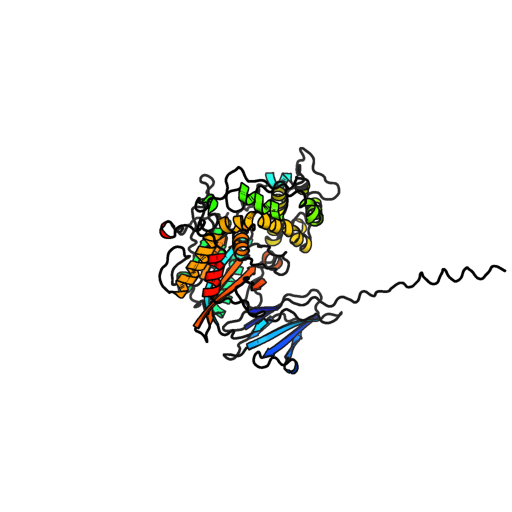98.25 383 GLN A CA 1
ATOM 2864 C C . GLN A 1 383 ? -1.783 13.590 -7.078 1.00 98.25 383 GLN A C 1
ATOM 2866 O O . GLN A 1 383 ? -2.518 12.649 -7.359 1.00 98.25 383 GLN A O 1
ATOM 2871 N N . SER A 1 384 ? -1.712 14.102 -5.844 1.00 98.38 384 SER A N 1
ATOM 2872 C CA . SER A 1 384 ? -2.352 13.476 -4.677 1.00 98.38 384 SER A CA 1
ATOM 2873 C C . SER A 1 384 ? -3.457 14.317 -4.035 1.00 98.38 384 SER A C 1
ATOM 2875 O O . SER A 1 384 ? -4.199 13.775 -3.215 1.00 98.38 384 SER A O 1
ATOM 2877 N N . SER A 1 385 ? -3.595 15.613 -4.365 1.00 98.62 385 SER A N 1
ATOM 2878 C CA . SER A 1 385 ? -4.586 16.477 -3.690 1.00 98.62 385 SER A CA 1
ATOM 2879 C C . SER A 1 385 ? -6.017 15.990 -3.891 1.00 98.62 385 SER A C 1
ATOM 2881 O O . SER A 1 385 ? -6.794 16.003 -2.941 1.00 98.62 385 SER A O 1
ATOM 2883 N N . ASN A 1 386 ? -6.362 15.498 -5.085 1.00 98.12 386 ASN A N 1
ATOM 2884 C CA . ASN A 1 386 ? -7.707 14.989 -5.332 1.00 98.12 386 ASN A CA 1
ATOM 2885 C C . ASN A 1 386 ? -8.012 13.760 -4.454 1.00 98.12 386 ASN A C 1
ATOM 2887 O O . ASN A 1 386 ? -8.972 13.778 -3.688 1.00 98.12 386 ASN A O 1
ATOM 2891 N N . ALA A 1 387 ? -7.144 12.737 -4.453 1.00 98.38 387 ALA A N 1
ATOM 2892 C CA . ALA A 1 387 ? -7.290 11.561 -3.583 1.00 98.38 387 ALA A CA 1
ATOM 2893 C C . ALA A 1 387 ? -7.381 11.921 -2.091 1.00 98.38 387 ALA A C 1
ATOM 2895 O O . ALA A 1 387 ? -8.208 11.373 -1.361 1.00 98.38 387 ALA A O 1
ATOM 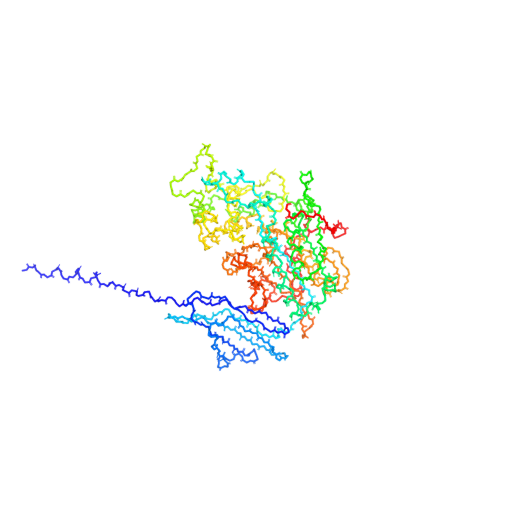2896 N N . ALA A 1 388 ? -6.535 12.849 -1.642 1.00 98.62 388 ALA A N 1
ATOM 2897 C CA . ALA A 1 388 ? -6.543 13.357 -0.277 1.00 98.62 388 ALA A CA 1
ATOM 2898 C C . ALA A 1 388 ? -7.873 14.031 0.081 1.00 98.62 388 ALA A C 1
ATOM 2900 O O . ALA A 1 388 ? -8.409 13.773 1.160 1.00 98.62 388 ALA A O 1
ATOM 2901 N N . SER A 1 389 ? -8.431 14.828 -0.833 1.00 98.56 389 SER A N 1
ATOM 2902 C CA . SER A 1 389 ? -9.734 15.463 -0.643 1.00 98.56 389 SER A CA 1
ATOM 2903 C C . SER A 1 389 ? -10.830 14.415 -0.465 1.00 98.56 389 SER A C 1
ATOM 2905 O O . SER A 1 389 ? -11.562 14.467 0.520 1.00 98.56 389 SER A O 1
ATOM 2907 N N . HIS A 1 390 ? -10.864 13.382 -1.313 1.00 98.62 390 HIS A N 1
ATOM 2908 C CA . HIS A 1 390 ? -11.838 12.299 -1.165 1.00 98.62 390 HIS A CA 1
ATOM 2909 C C . HIS A 1 390 ? -11.746 11.580 0.180 1.00 98.62 390 HIS A C 1
ATOM 2911 O O . HIS A 1 390 ? -12.772 11.304 0.803 1.00 98.62 390 HIS A O 1
ATOM 2917 N N . ILE A 1 391 ? -10.534 11.302 0.669 1.00 98.69 391 ILE A N 1
ATOM 2918 C CA . ILE A 1 391 ? -10.336 10.691 1.993 1.00 98.69 391 ILE A CA 1
ATOM 2919 C C . ILE A 1 391 ? -10.873 11.605 3.096 1.00 98.69 391 ILE A C 1
ATOM 2921 O O . ILE A 1 391 ? -11.587 11.128 3.979 1.00 98.69 391 ILE A O 1
ATOM 2925 N N . LEU A 1 392 ? -10.567 12.905 3.035 1.00 98.56 392 LEU A N 1
ATOM 2926 C CA . LEU A 1 392 ? -11.048 13.874 4.014 1.00 98.56 392 LEU A CA 1
ATOM 2927 C C . LEU A 1 392 ? -12.576 13.941 4.022 1.00 98.56 392 LEU A C 1
ATOM 2929 O O . LEU A 1 392 ? -13.191 13.768 5.072 1.00 98.56 392 LEU A O 1
ATOM 2933 N N . ARG A 1 393 ? -13.186 14.127 2.848 1.00 98.12 393 ARG A N 1
ATOM 2934 C CA . ARG A 1 393 ? -14.639 14.282 2.707 1.00 98.12 393 ARG A CA 1
ATOM 2935 C C . ARG A 1 393 ? -15.402 13.030 3.106 1.00 98.12 393 ARG A C 1
ATOM 2937 O O . ARG A 1 393 ? -16.438 13.137 3.747 1.00 98.12 393 ARG A O 1
ATOM 2944 N N . THR A 1 394 ? -14.848 11.852 2.837 1.00 98.56 394 THR A N 1
ATOM 2945 C CA . THR A 1 394 ? -15.402 10.572 3.309 1.00 98.56 394 THR A CA 1
ATOM 2946 C C . THR A 1 394 ? -15.492 10.506 4.840 1.00 98.56 394 THR A C 1
ATOM 2948 O O . THR A 1 394 ? -16.481 10.016 5.393 1.00 98.56 394 THR A O 1
ATOM 2951 N N . MET A 1 395 ? -14.478 11.016 5.548 1.00 98.56 395 MET A N 1
ATOM 2952 C CA . MET A 1 395 ? -14.511 11.074 7.011 1.00 98.56 395 MET A CA 1
ATOM 2953 C C . MET A 1 395 ? -15.433 12.186 7.518 1.00 98.56 395 MET A C 1
ATOM 2955 O O . MET A 1 395 ? -16.192 11.955 8.458 1.00 98.56 395 MET A O 1
ATOM 2959 N N . GLU A 1 396 ? -15.406 13.370 6.894 1.00 98.25 396 GLU A N 1
ATOM 2960 C CA . GLU A 1 396 ? -16.312 14.484 7.217 1.00 98.25 396 GLU A CA 1
ATOM 2961 C C . GLU A 1 396 ? -17.777 14.054 7.107 1.00 98.25 396 GLU A C 1
ATOM 2963 O O . GLU A 1 396 ? -18.560 14.309 8.023 1.00 98.25 396 GLU A O 1
ATOM 2968 N N . GLN A 1 397 ? -18.115 13.320 6.046 1.00 97.56 397 GLN A N 1
ATOM 2969 C CA . GLN A 1 397 ? -19.443 12.763 5.818 1.00 97.56 397 GLN A CA 1
ATOM 2970 C C . GLN A 1 397 ? -19.892 11.877 6.981 1.00 97.56 397 GLN A C 1
ATOM 2972 O O . GLN A 1 397 ? -21.021 11.989 7.451 1.00 97.56 397 GLN A O 1
ATOM 2977 N N . THR A 1 398 ? -18.997 11.041 7.513 1.00 96.31 398 THR A N 1
ATOM 2978 C CA . THR A 1 398 ? -19.310 10.199 8.678 1.00 96.31 398 THR A CA 1
ATOM 2979 C C . THR A 1 398 ? -19.461 11.010 9.961 1.00 96.31 398 THR A C 1
ATOM 2981 O O . THR A 1 398 ? -20.309 10.690 10.792 1.00 96.31 398 THR A O 1
ATOM 2984 N N . VAL A 1 399 ? -18.641 12.048 10.149 1.00 96.62 399 VAL A N 1
ATOM 2985 C CA . VAL A 1 399 ? -18.710 12.920 11.332 1.00 96.62 399 VAL A CA 1
ATOM 2986 C C . VAL A 1 399 ? -20.020 13.707 11.361 1.00 96.62 399 VAL A C 1
ATOM 2988 O O . VAL A 1 399 ? -20.619 13.840 12.430 1.00 96.62 399 VAL A O 1
ATOM 2991 N N . ILE A 1 400 ? -20.459 14.214 10.207 1.00 96.00 400 ILE A N 1
ATOM 2992 C CA . ILE A 1 400 ? -21.685 15.010 10.059 1.00 96.00 400 ILE A CA 1
ATOM 2993 C C . ILE A 1 400 ? -22.927 14.107 10.006 1.00 96.00 400 ILE A C 1
ATOM 2995 O O . ILE A 1 400 ? -23.949 14.445 10.601 1.00 96.00 400 ILE A O 1
ATOM 2999 N N . GLY A 1 401 ? -22.831 12.948 9.351 1.00 94.56 401 GLY A N 1
ATOM 3000 C CA . GLY A 1 401 ? -23.935 12.003 9.169 1.00 94.56 401 GLY A CA 1
ATOM 3001 C C . GLY A 1 401 ? -24.930 12.402 8.073 1.00 94.56 401 GLY A C 1
ATOM 3002 O O . GLY A 1 401 ? -26.079 11.968 8.119 1.00 94.56 401 GLY A O 1
ATOM 3003 N N . GLU A 1 402 ? -24.514 13.229 7.112 1.00 93.81 402 GLU A N 1
ATOM 3004 C CA . GLU A 1 402 ? -25.331 13.702 5.984 1.00 93.81 402 GLU A CA 1
ATOM 3005 C C . GLU A 1 402 ? -24.584 13.496 4.662 1.00 93.81 402 GLU A C 1
ATOM 3007 O O . GLU A 1 402 ? -23.356 13.446 4.662 1.00 93.81 402 GLU A O 1
ATOM 3012 N N . ASP A 1 403 ? -25.314 13.384 3.546 1.00 93.88 403 ASP A N 1
ATOM 3013 C CA . ASP A 1 403 ? -24.725 13.250 2.206 1.00 93.88 403 ASP A CA 1
ATOM 3014 C C . ASP A 1 403 ? -23.809 14.439 1.879 1.00 93.88 403 ASP A C 1
ATOM 3016 O O . ASP A 1 403 ? -24.090 15.587 2.236 1.00 93.88 403 ASP A O 1
ATOM 3020 N N . MET A 1 404 ? -22.712 14.167 1.172 1.00 95.19 404 MET A N 1
ATOM 3021 C CA . MET A 1 404 ? -21.759 15.183 0.736 1.00 95.19 404 MET A CA 1
ATOM 3022 C C . MET A 1 404 ? -21.530 15.026 -0.775 1.00 95.19 404 MET A C 1
ATOM 3024 O O . MET A 1 404 ? -22.247 14.296 -1.446 1.00 95.19 404 MET A O 1
ATOM 3028 N N . LEU A 1 405 ? -20.634 15.829 -1.341 1.00 95.94 405 LEU A N 1
ATOM 3029 C CA . LEU A 1 405 ? -20.091 15.585 -2.678 1.00 95.94 405 LEU A CA 1
ATOM 3030 C C . LEU A 1 405 ? -18.584 15.397 -2.526 1.00 95.94 405 LEU A C 1
ATOM 3032 O O . LEU A 1 405 ? -18.005 15.985 -1.606 1.00 95.94 405 LEU A O 1
ATOM 3036 N N . GLY A 1 406 ? -17.937 14.664 -3.432 1.00 95.44 406 GLY A N 1
ATOM 3037 C CA . GLY A 1 406 ? -16.494 14.433 -3.378 1.00 95.44 406 GLY A CA 1
ATOM 3038 C C . GLY A 1 406 ? -16.053 13.399 -2.341 1.00 95.44 406 GLY A C 1
ATOM 3039 O O . GLY A 1 406 ? -14.884 13.367 -1.980 1.00 95.44 406 GLY A O 1
ATOM 3040 N N . GLU A 1 407 ? -16.948 12.576 -1.810 1.00 96.50 407 GLU A N 1
ATOM 3041 C CA . GLU A 1 407 ? -16.649 11.456 -0.918 1.00 96.50 407 GLU A CA 1
ATOM 3042 C C . GLU A 1 407 ? -16.453 10.130 -1.673 1.00 96.50 407 GLU A C 1
ATOM 3044 O O . GLU A 1 407 ? -16.613 10.019 -2.889 1.00 96.50 407 GLU A O 1
ATOM 3049 N N . PHE A 1 408 ? -16.130 9.082 -0.923 1.00 97.69 408 PHE A N 1
ATOM 3050 C CA . PHE A 1 408 ? -16.358 7.705 -1.324 1.00 97.69 408 PHE A CA 1
ATOM 3051 C C . PHE A 1 408 ? -17.579 7.150 -0.584 1.00 97.69 408 PHE A C 1
ATOM 3053 O O . PHE A 1 408 ? -17.674 7.290 0.632 1.00 97.69 408 PHE A O 1
ATOM 3060 N N . GLY A 1 409 ? -18.442 6.418 -1.289 1.00 95.50 409 GLY A N 1
ATOM 3061 C CA . GLY A 1 409 ? -19.608 5.782 -0.676 1.00 95.50 409 GLY A CA 1
ATOM 3062 C C . GLY A 1 409 ? -20.673 6.788 -0.240 1.00 95.50 409 GLY A C 1
ATOM 3063 O O . GLY A 1 409 ? -20.882 7.795 -0.904 1.00 95.50 409 GLY A O 1
ATOM 3064 N N . ASP A 1 410 ? -21.370 6.456 0.841 1.00 94.50 410 ASP A N 1
ATOM 3065 C CA . ASP A 1 410 ? -22.482 7.223 1.408 1.00 94.50 410 ASP A CA 1
ATOM 3066 C C . ASP A 1 410 ? -22.314 7.401 2.937 1.00 94.50 410 ASP A C 1
ATOM 3068 O O . ASP A 1 410 ? -21.446 6.760 3.546 1.00 94.50 410 ASP A O 1
ATOM 3072 N N . PRO A 1 411 ? -23.161 8.200 3.616 1.00 94.31 411 PRO A N 1
ATOM 3073 C CA . PRO A 1 411 ? -23.051 8.437 5.057 1.00 94.31 411 PRO A CA 1
ATOM 3074 C C . PRO A 1 411 ? -23.234 7.192 5.932 1.00 94.31 411 PRO A C 1
ATOM 3076 O O . PRO A 1 411 ? -22.908 7.225 7.123 1.00 94.31 411 PRO A O 1
ATOM 3079 N N . GLU A 1 412 ? -23.743 6.081 5.390 1.00 94.94 412 GLU A N 1
ATOM 3080 C CA . GLU A 1 412 ? -23.869 4.801 6.096 1.00 94.94 412 GLU A CA 1
ATOM 3081 C C . GLU A 1 412 ? -22.675 3.868 5.889 1.00 94.94 412 GLU A C 1
ATOM 3083 O O . GLU A 1 412 ? -22.509 2.894 6.638 1.00 94.94 412 GLU A O 1
ATOM 3088 N N . SER A 1 413 ? -21.795 4.208 4.950 1.00 97.19 413 SER A N 1
ATOM 3089 C CA . SER A 1 413 ? -20.576 3.479 4.648 1.00 97.19 413 SER A CA 1
ATOM 3090 C C . SER A 1 413 ? -19.605 3.528 5.830 1.00 97.19 413 SER A C 1
ATOM 3092 O O . SER A 1 413 ? -19.247 4.581 6.366 1.00 97.19 413 SER A O 1
ATOM 3094 N N . ARG A 1 414 ? -19.181 2.349 6.285 1.00 97.88 414 ARG A N 1
ATOM 3095 C CA . ARG A 1 414 ? -18.241 2.161 7.401 1.00 97.88 414 ARG A CA 1
ATOM 3096 C C . ARG A 1 414 ? -16.934 1.524 6.958 1.00 97.88 414 ARG A C 1
ATOM 3098 O O . ARG A 1 414 ? -15.921 1.754 7.609 1.00 97.88 414 ARG A O 1
ATOM 3105 N N . VAL A 1 415 ? -16.949 0.735 5.882 1.00 98.81 415 VAL A N 1
ATOM 3106 C CA . VAL A 1 415 ? -15.756 0.067 5.348 1.00 98.81 415 VAL A CA 1
ATOM 3107 C C . VAL A 1 415 ? -15.567 0.441 3.889 1.00 98.81 415 VAL A C 1
ATOM 3109 O O . VAL A 1 415 ? -16.378 0.089 3.037 1.00 98.81 415 VAL A O 1
ATOM 3112 N N . LEU A 1 416 ? -14.485 1.149 3.592 1.00 98.88 416 LEU A N 1
ATOM 3113 C CA . LEU A 1 416 ? -14.185 1.611 2.246 1.00 98.88 416 LEU A CA 1
ATOM 3114 C C . LEU A 1 416 ? -12.873 1.000 1.776 1.00 98.88 416 LEU A C 1
ATOM 3116 O O . LEU A 1 416 ? -11.852 1.118 2.448 1.00 98.88 416 LEU A O 1
ATOM 3120 N N . VAL A 1 417 ? -12.902 0.326 0.631 1.00 98.94 417 VAL A N 1
ATOM 3121 C CA . VAL A 1 417 ? -11.751 -0.376 0.058 1.00 98.94 417 VAL A CA 1
ATOM 3122 C C . VAL A 1 417 ? -11.463 0.208 -1.318 1.00 98.94 417 VAL A C 1
ATOM 3124 O O . VAL A 1 417 ? -12.189 -0.022 -2.285 1.00 98.94 417 VAL A O 1
ATOM 3127 N N . ILE A 1 418 ? -10.389 0.983 -1.391 1.00 98.88 418 ILE A N 1
ATOM 3128 C CA . ILE A 1 418 ? -9.971 1.744 -2.561 1.00 98.88 418 ILE A CA 1
ATOM 3129 C C . ILE A 1 418 ? -8.666 1.128 -3.072 1.00 98.88 418 ILE A C 1
ATOM 3131 O O . ILE A 1 418 ? -7.616 1.293 -2.452 1.00 98.88 418 ILE A O 1
ATOM 3135 N N . ILE A 1 419 ? -8.727 0.374 -4.174 1.00 98.88 419 ILE A N 1
ATOM 3136 C CA . ILE A 1 419 ? -7.568 -0.355 -4.707 1.00 98.88 419 ILE A CA 1
ATOM 3137 C C . ILE A 1 419 ? -7.001 0.312 -5.958 1.00 98.88 419 ILE A C 1
ATO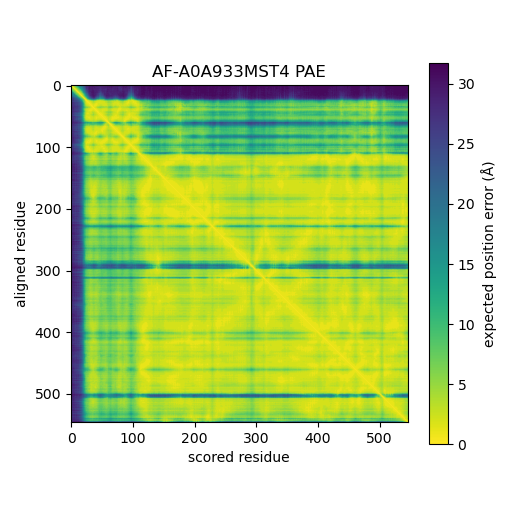M 3139 O O . ILE A 1 419 ? -7.691 0.531 -6.950 1.00 98.88 419 ILE A O 1
ATOM 3143 N N . THR A 1 420 ? -5.703 0.567 -5.931 1.00 98.38 420 THR A N 1
ATOM 3144 C CA . THR A 1 420 ? -4.962 1.336 -6.924 1.00 98.38 420 THR A CA 1
ATOM 3145 C C . THR A 1 420 ? -3.556 0.750 -7.132 1.00 98.38 420 THR A C 1
ATOM 3147 O O . THR A 1 420 ? -3.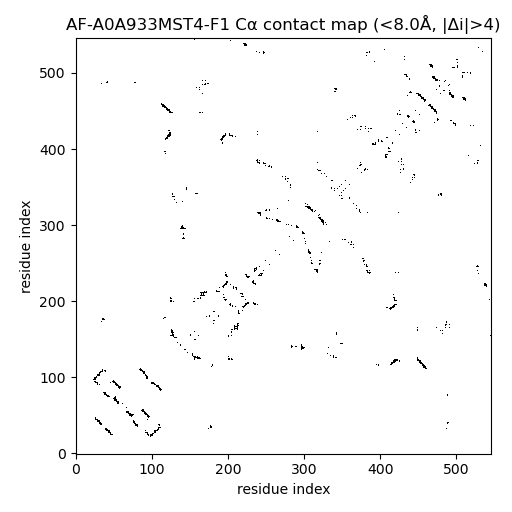283 -0.392 -6.750 1.00 98.38 420 THR A O 1
ATOM 3150 N N . SER A 1 421 ? -2.655 1.483 -7.772 1.00 98.06 421 SER A N 1
ATOM 3151 C CA . SER A 1 421 ? -1.240 1.133 -7.936 1.00 98.06 421 SER A CA 1
ATOM 3152 C C . SER A 1 421 ? -0.351 1.746 -6.838 1.00 98.06 421 SER A C 1
ATOM 3154 O O . SER A 1 421 ? -0.728 2.679 -6.133 1.00 98.06 421 SER A O 1
ATOM 3156 N N . ASP A 1 422 ? 0.850 1.194 -6.675 1.00 97.19 422 ASP A N 1
ATOM 3157 C CA . ASP A 1 422 ? 1.850 1.597 -5.671 1.00 97.19 422 ASP A CA 1
ATOM 3158 C C . ASP A 1 422 ? 2.202 3.083 -5.750 1.00 97.19 422 ASP A C 1
ATOM 3160 O O . ASP A 1 422 ? 2.268 3.742 -4.713 1.00 97.19 422 ASP A O 1
ATOM 3164 N N . ALA A 1 423 ? 2.360 3.607 -6.967 1.00 96.38 423 ALA A N 1
ATOM 3165 C CA . ALA A 1 423 ? 2.596 5.023 -7.222 1.00 96.38 423 ALA A CA 1
ATOM 3166 C C . ALA A 1 423 ? 1.589 5.922 -6.481 1.00 96.38 423 ALA A C 1
ATOM 3168 O O . ALA A 1 423 ? 1.980 6.830 -5.753 1.00 96.38 423 ALA A O 1
ATOM 3169 N N . TYR A 1 424 ? 0.291 5.635 -6.577 1.00 98.19 424 TYR A N 1
ATOM 3170 C CA . TYR A 1 424 ? -0.747 6.463 -5.959 1.00 98.19 424 TYR A CA 1
ATOM 3171 C C . TYR A 1 424 ? -0.741 6.367 -4.427 1.00 98.19 424 TYR A C 1
ATOM 3173 O O . TYR A 1 424 ? -0.925 7.372 -3.742 1.00 98.19 424 TYR A O 1
ATOM 3181 N N . VAL A 1 425 ? -0.458 5.182 -3.871 1.00 98.69 425 VAL A N 1
ATOM 3182 C CA . VAL A 1 425 ? -0.311 4.990 -2.415 1.00 98.69 425 VAL A CA 1
ATOM 3183 C C . VAL A 1 425 ? 0.894 5.775 -1.884 1.00 98.69 425 VAL A C 1
ATOM 3185 O O . VAL A 1 425 ? 0.787 6.484 -0.884 1.00 98.69 425 VAL A O 1
ATOM 3188 N N . VAL A 1 426 ? 2.040 5.683 -2.567 1.00 98.12 426 VAL A N 1
ATOM 3189 C CA . VAL A 1 426 ? 3.283 6.378 -2.194 1.00 98.12 426 VAL A CA 1
ATOM 3190 C C . VAL A 1 426 ? 3.163 7.892 -2.390 1.00 98.12 426 VAL A C 1
ATOM 3192 O O . VAL A 1 426 ? 3.691 8.661 -1.581 1.00 98.12 426 VAL A O 1
ATOM 3195 N N . GLY A 1 427 ? 2.449 8.324 -3.431 1.00 98.00 427 GLY A N 1
ATOM 3196 C CA . GLY A 1 427 ? 2.091 9.718 -3.673 1.00 98.00 427 GLY A CA 1
ATOM 3197 C C . GLY A 1 427 ? 1.291 10.286 -2.505 1.00 98.00 427 GLY A C 1
ATOM 3198 O O . GLY A 1 427 ? 1.753 11.228 -1.864 1.00 98.00 427 GLY A O 1
ATOM 3199 N N . LEU A 1 428 ? 0.165 9.658 -2.158 1.00 98.31 428 LEU A N 1
ATOM 3200 C CA . LEU A 1 428 ? -0.688 10.083 -1.046 1.00 98.31 428 LEU A CA 1
ATOM 3201 C C . LEU A 1 428 ? 0.057 10.101 0.297 1.00 98.31 428 LEU A C 1
ATOM 3203 O O . LEU A 1 428 ? -0.066 11.059 1.062 1.00 98.31 428 LEU A O 1
ATOM 3207 N N . ALA A 1 429 ? 0.864 9.074 0.583 1.00 98.12 429 ALA A N 1
ATOM 3208 C CA . ALA A 1 429 ? 1.684 9.064 1.791 1.00 98.12 429 ALA A CA 1
ATOM 3209 C C . ALA A 1 429 ? 2.683 10.230 1.821 1.00 98.12 429 ALA A C 1
ATOM 3211 O O . ALA A 1 429 ? 2.869 10.855 2.865 1.00 98.12 429 ALA A O 1
ATOM 3212 N N . GLY A 1 430 ? 3.291 10.548 0.673 1.00 97.50 430 GLY A N 1
ATOM 3213 C CA . GLY A 1 430 ? 4.209 11.673 0.526 1.00 97.50 430 GLY A CA 1
ATOM 3214 C C . GLY A 1 430 ? 3.552 13.030 0.803 1.00 97.50 430 GLY A C 1
ATOM 3215 O O . GLY A 1 430 ? 4.194 13.876 1.426 1.00 97.50 430 GLY A O 1
ATOM 3216 N N . LEU A 1 431 ? 2.272 13.214 0.441 1.00 97.81 431 LEU A N 1
ATOM 3217 C CA . LEU A 1 431 ? 1.523 14.460 0.684 1.00 97.81 431 LEU A CA 1
ATOM 3218 C C . LEU A 1 431 ? 1.472 14.779 2.177 1.00 97.81 431 LEU A C 1
ATOM 3220 O O . LEU A 1 431 ? 1.749 15.895 2.614 1.00 97.81 431 LEU A O 1
ATOM 3224 N N . LEU A 1 432 ? 1.171 13.744 2.959 1.00 95.44 432 LEU A N 1
ATOM 3225 C CA . LEU A 1 432 ? 1.075 13.780 4.413 1.00 95.44 432 LEU A CA 1
ATOM 3226 C C . LEU A 1 432 ? 2.416 13.524 5.116 1.00 95.44 432 LEU A C 1
ATOM 3228 O O . LEU A 1 432 ? 2.459 13.480 6.344 1.00 95.44 432 LEU A O 1
ATOM 3232 N N . LYS A 1 433 ? 3.512 13.362 4.359 1.00 96.38 433 LYS A N 1
ATOM 3233 C CA . LYS A 1 433 ? 4.864 13.070 4.868 1.00 96.38 433 LYS A CA 1
ATOM 3234 C C . LYS A 1 433 ? 4.899 11.852 5.799 1.00 96.38 433 LYS A C 1
ATOM 3236 O O . LYS A 1 433 ? 5.611 11.841 6.805 1.00 96.38 433 LYS A O 1
ATOM 3241 N N . MET A 1 434 ? 4.101 10.840 5.473 1.00 96.69 434 MET A N 1
ATOM 3242 C CA . MET A 1 434 ? 4.047 9.583 6.206 1.00 96.69 434 MET A CA 1
ATOM 3243 C C . MET A 1 434 ? 5.124 8.634 5.685 1.00 96.69 434 MET A C 1
ATOM 3245 O O . MET A 1 434 ? 5.259 8.441 4.478 1.00 96.69 434 MET A O 1
ATOM 3249 N N . HIS A 1 435 ? 5.856 8.018 6.610 1.00 97.06 435 HIS A N 1
ATOM 3250 C CA . HIS A 1 435 ? 6.934 7.076 6.318 1.00 97.06 435 HIS A CA 1
ATOM 3251 C C . HIS A 1 435 ? 6.733 5.780 7.097 1.00 97.06 435 HIS A C 1
ATOM 3253 O O . HIS A 1 435 ? 6.223 5.801 8.222 1.00 97.06 435 HIS A O 1
ATOM 3259 N N . TRP A 1 436 ? 7.158 4.656 6.525 1.00 97.12 436 TRP A N 1
ATOM 3260 C CA . TRP A 1 436 ? 7.022 3.344 7.155 1.00 97.12 436 TRP A CA 1
ATOM 3261 C C . TRP A 1 436 ? 8.209 2.428 6.878 1.00 97.12 436 TRP A C 1
ATOM 3263 O O . TRP A 1 436 ? 8.985 2.590 5.938 1.00 97.12 436 TRP A O 1
ATOM 3273 N N . THR A 1 437 ? 8.353 1.407 7.714 1.00 95.94 437 THR A N 1
ATOM 3274 C CA . THR A 1 437 ? 9.232 0.267 7.453 1.00 95.94 437 THR A CA 1
ATOM 3275 C C . THR A 1 437 ? 8.593 -0.964 8.073 1.00 95.94 437 THR A C 1
ATOM 3277 O O . THR A 1 437 ? 8.332 -0.996 9.273 1.00 95.94 437 THR A O 1
ATOM 3280 N N . LEU A 1 438 ? 8.316 -1.970 7.247 1.00 94.94 438 LEU A N 1
ATOM 3281 C CA . LEU A 1 438 ? 7.757 -3.244 7.689 1.00 94.94 438 LEU A CA 1
ATOM 3282 C C . LEU A 1 438 ? 8.838 -4.339 7.648 1.00 94.94 438 LEU A C 1
ATOM 3284 O O . LEU A 1 438 ? 9.772 -4.236 6.850 1.00 94.94 438 LEU A O 1
ATOM 3288 N N . PRO A 1 439 ? 8.734 -5.398 8.475 1.00 90.00 439 PRO A N 1
ATOM 3289 C CA . PRO A 1 439 ? 9.721 -6.474 8.506 1.00 90.00 439 PRO A CA 1
ATOM 3290 C C . PRO A 1 439 ? 9.994 -7.079 7.122 1.00 90.00 439 PRO A C 1
ATOM 3292 O O . PRO A 1 439 ? 9.068 -7.446 6.400 1.00 90.00 439 PRO A O 1
ATOM 3295 N N . GLY A 1 440 ? 11.276 -7.187 6.768 1.00 91.00 440 GLY A N 1
ATOM 3296 C CA . GLY A 1 440 ? 11.740 -7.729 5.486 1.00 91.00 440 GLY A CA 1
ATOM 3297 C C . GLY A 1 440 ? 11.707 -6.745 4.311 1.00 91.00 440 GLY A C 1
ATOM 3298 O O . GLY A 1 440 ? 12.293 -7.040 3.272 1.00 91.00 440 GLY A O 1
ATOM 3299 N N . TYR A 1 441 ? 11.091 -5.570 4.458 1.00 96.69 441 TYR A N 1
ATOM 3300 C CA . TYR A 1 441 ? 10.983 -4.567 3.398 1.00 96.69 441 TYR A CA 1
ATOM 3301 C C . TYR A 1 441 ? 11.928 -3.382 3.607 1.00 96.69 441 TYR A C 1
ATOM 3303 O O . TYR A 1 441 ? 12.265 -3.017 4.733 1.00 96.69 441 TYR A O 1
ATOM 3311 N N . GLN A 1 442 ? 12.323 -2.746 2.504 1.00 97.12 442 GLN A N 1
ATOM 3312 C CA . GLN A 1 442 ? 13.002 -1.451 2.545 1.00 97.12 442 GLN A CA 1
ATOM 3313 C C . GLN A 1 442 ? 12.033 -0.347 3.001 1.00 97.12 442 GLN A C 1
ATOM 3315 O O . GLN A 1 442 ? 10.825 -0.474 2.770 1.00 97.12 442 GLN A O 1
ATOM 3320 N N . PRO A 1 443 ? 12.540 0.741 3.610 1.00 97.69 443 PRO A N 1
ATOM 3321 C CA . PRO A 1 443 ? 11.712 1.881 3.991 1.00 97.69 443 PRO A CA 1
ATOM 3322 C C . PRO A 1 443 ? 10.883 2.417 2.821 1.00 97.69 443 PRO A C 1
ATOM 3324 O O . PRO A 1 443 ? 11.388 2.517 1.702 1.00 97.69 443 PRO A O 1
ATOM 3327 N N . ASP A 1 444 ? 9.625 2.754 3.101 1.00 97.88 444 ASP A N 1
ATOM 3328 C CA . ASP A 1 444 ? 8.640 3.323 2.170 1.00 97.88 444 ASP A CA 1
ATOM 3329 C C . ASP A 1 444 ? 8.317 2.463 0.931 1.00 97.88 444 ASP A C 1
ATOM 3331 O O . ASP A 1 444 ? 7.688 2.925 -0.023 1.00 97.88 444 ASP A O 1
ATOM 3335 N N . LEU A 1 445 ? 8.705 1.182 0.923 1.00 97.88 445 LEU A N 1
ATOM 3336 C CA . LEU A 1 445 ? 8.265 0.260 -0.119 1.00 97.88 445 LEU A CA 1
ATOM 3337 C C . LEU A 1 445 ? 6.768 -0.027 0.036 1.00 97.88 445 LEU A C 1
ATOM 3339 O O . LEU A 1 445 ? 6.316 -0.433 1.107 1.00 97.88 445 LEU A O 1
ATOM 3343 N N . CYS A 1 446 ? 6.016 0.090 -1.059 1.00 98.19 446 CYS A N 1
ATOM 3344 C CA . CYS A 1 446 ? 4.638 -0.383 -1.152 1.00 98.19 446 CYS A CA 1
ATOM 3345 C C . CYS A 1 446 ? 4.597 -1.796 -1.785 1.00 98.19 446 CYS A C 1
ATOM 3347 O O . CYS A 1 446 ? 4.560 -1.920 -3.014 1.00 98.19 446 CYS A O 1
ATOM 3349 N N . PRO A 1 447 ? 4.664 -2.892 -1.000 1.00 98.25 447 PRO A N 1
ATOM 3350 C CA . PRO A 1 447 ? 4.640 -4.260 -1.533 1.00 98.25 447 PRO A CA 1
ATOM 3351 C C . PRO A 1 447 ? 3.257 -4.640 -2.100 1.00 98.25 447 PRO A C 1
ATOM 3353 O O . PRO A 1 447 ? 2.297 -3.890 -1.911 1.00 98.25 447 PRO A O 1
ATOM 3356 N N . PRO A 1 448 ? 3.120 -5.776 -2.816 1.00 98.62 448 PRO A N 1
ATOM 3357 C CA . PRO A 1 448 ? 1.826 -6.237 -3.327 1.00 98.62 448 PRO A CA 1
ATOM 3358 C C . PRO A 1 448 ? 0.773 -6.319 -2.213 1.00 98.62 448 PRO A C 1
ATOM 3360 O O . PRO A 1 448 ? 1.025 -6.922 -1.171 1.00 98.62 448 PRO A O 1
ATOM 3363 N N . GLY A 1 449 ? -0.390 -5.695 -2.421 1.00 98.38 449 GLY A N 1
ATOM 3364 C CA . GLY A 1 449 ? -1.459 -5.615 -1.416 1.00 98.38 449 GLY A CA 1
ATOM 3365 C C . GLY A 1 449 ? -1.198 -4.659 -0.242 1.00 98.38 449 GLY A C 1
ATOM 3366 O O . GLY A 1 449 ? -2.015 -4.605 0.674 1.00 98.38 449 GLY A O 1
ATOM 3367 N N . GLY A 1 450 ? -0.082 -3.921 -0.234 1.00 98.62 450 GLY A N 1
ATOM 3368 C CA . GLY A 1 450 ? 0.217 -2.931 0.802 1.00 98.62 450 GLY A CA 1
ATOM 3369 C C . GLY A 1 450 ? -0.751 -1.748 0.765 1.00 98.62 450 GLY A C 1
ATOM 3370 O O . GLY A 1 450 ? -1.100 -1.274 -0.316 1.00 98.62 450 GLY A O 1
ATOM 3371 N N . ALA A 1 451 ? -1.182 -1.263 1.930 1.00 98.81 451 ALA A N 1
ATOM 3372 C CA . ALA A 1 451 ? -2.209 -0.232 2.028 1.00 98.81 451 ALA A CA 1
ATOM 3373 C C . ALA A 1 451 ? -1.961 0.782 3.144 1.00 98.81 451 ALA A C 1
ATOM 3375 O O . ALA A 1 451 ? -1.542 0.422 4.246 1.00 98.81 451 ALA A O 1
ATOM 3376 N N . LEU A 1 452 ? -2.309 2.039 2.858 1.00 98.88 452 LEU A N 1
ATOM 3377 C CA . LEU A 1 452 ? -2.607 3.039 3.876 1.00 98.88 452 LEU A CA 1
ATOM 3378 C C . LEU A 1 452 ? -4.008 2.756 4.418 1.00 98.88 452 LEU A C 1
ATOM 3380 O O . LEU A 1 452 ? -4.971 2.660 3.659 1.00 98.88 452 LEU A O 1
ATOM 3384 N N . VAL A 1 453 ? -4.118 2.612 5.729 1.00 98.88 453 VAL A N 1
ATOM 3385 C CA . VAL A 1 453 ? -5.370 2.312 6.419 1.00 98.88 453 VAL A CA 1
ATOM 3386 C C . VAL A 1 453 ? -5.674 3.469 7.345 1.00 98.88 453 VAL A C 1
ATOM 3388 O O . VAL A 1 453 ? -4.970 3.662 8.334 1.00 98.88 453 VAL A O 1
ATOM 3391 N N . PHE A 1 454 ? -6.707 4.234 7.019 1.00 98.88 454 PHE A N 1
ATOM 3392 C CA . PHE A 1 454 ? -7.180 5.332 7.844 1.00 98.88 454 PHE A CA 1
ATOM 3393 C C . PHE A 1 454 ? -8.381 4.876 8.664 1.00 98.88 454 PHE A C 1
ATOM 3395 O O . PHE A 1 454 ? -9.358 4.371 8.118 1.00 98.88 454 PHE A O 1
ATOM 3402 N N . GLU A 1 455 ? -8.321 5.082 9.968 1.00 98.75 455 GLU A N 1
ATOM 3403 C CA . GLU A 1 455 ? -9.395 4.799 10.906 1.00 98.75 455 GLU A CA 1
ATOM 3404 C C . GLU A 1 455 ? -9.915 6.103 11.495 1.00 98.75 455 GLU A C 1
ATOM 3406 O O . GLU A 1 455 ? -9.173 6.825 12.165 1.00 98.75 455 GLU A O 1
ATOM 3411 N N . LEU A 1 456 ? -11.205 6.371 11.298 1.00 98.69 456 LEU A N 1
ATOM 3412 C CA . LEU A 1 456 ? -11.927 7.383 12.055 1.00 98.69 456 LEU A CA 1
ATOM 3413 C C . LEU A 1 456 ? -12.433 6.729 13.341 1.00 98.69 456 LEU A C 1
ATOM 3415 O O . LEU A 1 456 ? -13.280 5.831 13.312 1.00 98.69 456 LEU A O 1
ATOM 3419 N N . ARG A 1 457 ? -11.910 7.169 14.480 1.00 97.94 457 ARG A N 1
ATOM 3420 C CA . ARG A 1 457 ? -12.248 6.666 15.815 1.00 97.94 457 ARG A CA 1
ATOM 3421 C C . ARG A 1 457 ? -12.940 7.763 16.618 1.00 97.94 457 ARG A C 1
ATOM 3423 O O . ARG A 1 457 ? -12.789 8.941 16.326 1.00 97.94 457 ARG A O 1
ATOM 3430 N N . GLN A 1 458 ? -13.698 7.388 17.640 1.00 96.75 458 GLN A N 1
ATOM 3431 C CA . GLN A 1 458 ? -14.321 8.330 18.569 1.00 96.75 458 GLN A CA 1
ATOM 3432 C C . GLN A 1 458 ? -13.912 8.003 20.001 1.00 96.75 458 GLN A C 1
ATOM 3434 O O . GLN A 1 458 ? -14.017 6.853 20.435 1.00 96.75 458 GLN A O 1
ATOM 3439 N N . SER A 1 459 ? -13.473 9.012 20.747 1.00 94.31 459 SER A N 1
ATOM 3440 C CA . SER A 1 459 ? -13.170 8.899 22.172 1.00 94.31 459 SER A CA 1
ATOM 3441 C C . SER A 1 459 ? -14.428 8.539 22.963 1.00 94.31 459 SER A C 1
ATOM 3443 O O . SER A 1 459 ? -15.429 9.251 22.917 1.00 94.31 459 SER A O 1
ATOM 3445 N N . LYS A 1 460 ? -14.379 7.466 23.759 1.00 91.44 460 LYS A N 1
ATOM 3446 C CA . LYS A 1 460 ? -15.467 7.089 24.681 1.00 91.44 460 LYS A CA 1
ATOM 3447 C C . LYS A 1 460 ? -15.688 8.145 25.768 1.00 91.44 460 LYS A C 1
ATOM 3449 O O . LYS A 1 460 ? -16.792 8.253 26.294 1.00 91.44 460 LYS A O 1
ATOM 3454 N N . HIS A 1 461 ? -14.651 8.917 26.098 1.00 89.25 461 HIS A N 1
ATOM 3455 C CA . HIS A 1 461 ? -14.671 9.890 27.188 1.00 89.25 461 HIS A CA 1
ATOM 3456 C C . HIS A 1 461 ? -15.073 11.286 26.710 1.00 89.25 461 HIS A C 1
ATOM 3458 O O . HIS A 1 461 ? -16.047 11.840 27.211 1.00 89.25 461 HIS A O 1
ATOM 3464 N N . SER A 1 462 ? -14.340 11.850 25.744 1.00 94.06 462 SER A N 1
ATOM 3465 C CA . SER A 1 462 ? -14.581 13.213 25.247 1.00 94.06 462 SER A CA 1
ATOM 3466 C C . SER A 1 462 ? -15.601 13.278 24.113 1.00 94.06 462 SER A C 1
ATOM 3468 O O . SER A 1 462 ? -16.091 14.360 23.820 1.00 94.06 462 SER A O 1
ATOM 3470 N N . GLN A 1 463 ? -15.944 12.141 23.492 1.00 95.44 463 GLN A N 1
ATOM 3471 C CA . GLN A 1 463 ? -16.766 12.056 22.274 1.00 95.44 463 GLN A CA 1
ATOM 3472 C C . GLN A 1 463 ? -16.139 12.715 21.033 1.00 95.44 463 GLN A C 1
ATOM 3474 O O . GLN A 1 463 ? -16.758 12.715 19.970 1.00 95.44 463 GLN A O 1
ATOM 3479 N N . GLU A 1 464 ? -14.908 13.218 21.139 1.00 95.69 464 GLU A N 1
ATOM 3480 C CA . GLU A 1 464 ? -14.152 13.781 20.021 1.00 95.69 464 GLU A CA 1
ATOM 3481 C C . GLU A 1 464 ? -13.742 12.691 19.029 1.00 95.69 464 GLU A C 1
ATOM 3483 O O . GLU A 1 464 ? -13.474 11.543 19.409 1.00 95.69 464 GLU A O 1
ATOM 3488 N N . TYR A 1 465 ? -13.694 13.071 17.754 1.00 97.88 465 TYR A N 1
ATOM 3489 C CA . TYR A 1 465 ? -13.219 12.213 16.680 1.00 97.88 465 TYR A CA 1
ATOM 3490 C C . TYR A 1 465 ? -11.698 12.287 16.553 1.00 97.88 465 TYR A C 1
ATOM 3492 O O . TYR A 1 465 ? -11.088 13.341 16.717 1.00 97.88 465 TYR A O 1
ATOM 3500 N N . LEU A 1 466 ? -11.098 11.148 16.234 1.00 97.31 466 LEU A N 1
ATOM 3501 C CA . LEU A 1 466 ? -9.665 10.939 16.102 1.00 97.31 466 LEU A CA 1
ATOM 3502 C C . LEU A 1 466 ? -9.392 10.209 14.786 1.00 97.31 466 LEU A C 1
ATOM 3504 O O . LEU A 1 466 ? -10.182 9.362 14.370 1.00 97.31 466 LEU A O 1
ATOM 3508 N N . VAL A 1 467 ? -8.250 10.481 14.170 1.00 98.06 467 VAL A N 1
ATOM 3509 C CA . VAL A 1 467 ? -7.735 9.760 13.010 1.00 98.06 467 VAL A CA 1
ATOM 3510 C C . VAL A 1 467 ? -6.514 8.965 13.430 1.00 98.06 467 VAL A C 1
ATOM 3512 O O . VAL A 1 467 ? -5.547 9.508 13.967 1.00 98.06 467 VAL A O 1
ATOM 3515 N N . ARG A 1 468 ? -6.559 7.665 13.159 1.00 97.31 468 ARG A N 1
ATOM 3516 C CA . ARG A 1 468 ? -5.447 6.736 13.342 1.00 97.31 468 ARG A CA 1
ATOM 3517 C C . ARG A 1 468 ? -5.071 6.165 11.985 1.00 97.31 468 ARG A C 1
ATOM 3519 O O . ARG A 1 468 ? -5.940 5.687 11.265 1.00 97.31 468 ARG A O 1
ATOM 3526 N N . VAL A 1 469 ? -3.790 6.207 11.628 1.00 97.88 469 VAL A N 1
ATOM 3527 C CA . VAL A 1 469 ? -3.327 5.721 10.320 1.00 97.88 469 VAL A CA 1
ATOM 3528 C C . VAL A 1 469 ? -2.307 4.611 10.492 1.00 97.88 469 VAL A C 1
ATOM 3530 O O . VAL A 1 469 ? -1.387 4.723 11.300 1.00 97.88 469 VAL A O 1
ATOM 3533 N N . PHE A 1 470 ? -2.453 3.547 9.710 1.00 98.12 470 PHE A N 1
ATOM 3534 C CA . PHE A 1 470 ? -1.487 2.462 9.609 1.00 98.12 470 PHE A CA 1
ATOM 3535 C C . PHE A 1 470 ? -1.001 2.296 8.172 1.00 98.12 470 PHE A C 1
ATOM 3537 O O . PHE A 1 470 ? -1.738 2.560 7.226 1.00 98.12 470 PHE A O 1
ATOM 3544 N N . PHE A 1 471 ? 0.211 1.771 8.011 1.00 98.69 471 PHE A N 1
ATOM 3545 C CA . PHE A 1 471 ? 0.574 1.037 6.804 1.00 98.69 471 PHE A CA 1
ATOM 3546 C C . PHE A 1 471 ? 0.497 -0.461 7.099 1.00 98.69 471 PHE A C 1
ATOM 3548 O O . PHE A 1 471 ? 1.096 -0.924 8.074 1.00 98.69 471 PHE A O 1
ATOM 3555 N N . VAL A 1 472 ? -0.246 -1.212 6.284 1.00 98.62 472 VAL A N 1
ATOM 3556 C CA . VAL A 1 472 ? -0.489 -2.654 6.451 1.00 98.62 472 VAL A CA 1
ATOM 3557 C C . VAL A 1 472 ? -0.067 -3.395 5.189 1.00 98.62 472 VAL A C 1
ATOM 3559 O O . VAL A 1 472 ? -0.430 -2.988 4.089 1.00 98.62 472 VAL A O 1
ATOM 3562 N N . ALA A 1 473 ? 0.669 -4.497 5.332 1.00 98.50 473 ALA A N 1
ATOM 3563 C CA . ALA A 1 473 ? 0.999 -5.385 4.222 1.00 98.50 473 ALA A CA 1
ATOM 3564 C C . ALA A 1 473 ? 1.308 -6.811 4.690 1.00 98.50 473 ALA A C 1
ATOM 3566 O O . ALA A 1 473 ? 1.827 -7.034 5.783 1.00 98.50 473 ALA A O 1
ATOM 3567 N N . GLN A 1 474 ? 1.076 -7.788 3.818 1.00 98.62 474 GLN A N 1
ATOM 3568 C CA . GLN A 1 474 ? 1.660 -9.117 3.991 1.00 98.62 474 GLN A CA 1
ATOM 3569 C C . GLN A 1 474 ? 3.187 -9.038 3.861 1.00 98.62 474 GLN A C 1
ATOM 3571 O O . GLN A 1 474 ? 3.696 -8.300 3.017 1.00 98.62 474 GLN A O 1
ATOM 3576 N N . THR A 1 475 ? 3.933 -9.801 4.660 1.00 97.62 475 THR A N 1
ATOM 3577 C CA . THR A 1 475 ? 5.382 -9.982 4.455 1.00 97.62 475 THR A CA 1
ATOM 3578 C C . THR A 1 475 ? 5.661 -10.774 3.173 1.00 97.62 475 THR A C 1
ATOM 3580 O O . THR A 1 475 ? 4.771 -11.447 2.645 1.00 97.62 475 THR A O 1
ATOM 3583 N N . PHE A 1 476 ? 6.907 -10.748 2.685 1.00 97.25 476 PHE A N 1
ATOM 3584 C CA . PHE A 1 476 ? 7.318 -11.569 1.541 1.00 97.25 476 PHE A CA 1
ATOM 3585 C C . PHE A 1 476 ? 6.965 -13.052 1.735 1.00 97.25 476 PHE A C 1
ATOM 3587 O O . PHE A 1 476 ? 6.394 -13.669 0.837 1.00 97.25 476 PHE A O 1
ATOM 3594 N N . ASP A 1 477 ? 7.229 -13.603 2.921 1.00 95.31 477 ASP A N 1
ATOM 3595 C CA . ASP A 1 477 ? 6.899 -14.992 3.244 1.00 95.31 477 ASP A CA 1
ATOM 3596 C C . ASP A 1 477 ? 5.392 -15.235 3.351 1.00 95.31 477 ASP A C 1
ATOM 3598 O O . ASP A 1 477 ? 4.915 -16.286 2.928 1.00 95.31 477 ASP A O 1
ATOM 3602 N N . GLN A 1 478 ? 4.617 -14.284 3.885 1.00 98.06 478 GLN A N 1
ATOM 3603 C CA . GLN A 1 478 ? 3.157 -14.411 3.929 1.00 98.06 478 GLN A CA 1
ATOM 3604 C C . GLN A 1 478 ? 2.549 -14.436 2.523 1.00 98.06 478 GLN A C 1
ATOM 3606 O O . GLN A 1 478 ? 1.628 -15.216 2.280 1.00 98.06 478 GLN A O 1
ATOM 3611 N N . LEU A 1 479 ? 3.072 -13.623 1.598 1.00 98.62 479 LEU A N 1
ATOM 3612 C CA . LEU A 1 479 ? 2.675 -13.646 0.189 1.00 98.62 479 LEU A CA 1
ATOM 3613 C C . LEU A 1 479 ? 3.068 -14.975 -0.466 1.00 98.62 479 LEU A C 1
ATOM 3615 O O . LEU A 1 479 ? 2.208 -15.687 -0.987 1.00 98.62 479 LEU A O 1
ATOM 3619 N N . ARG A 1 480 ? 4.352 -15.341 -0.376 1.00 98.25 480 ARG A N 1
ATOM 3620 C CA . ARG A 1 480 ? 4.903 -16.549 -1.001 1.00 98.25 480 ARG A CA 1
ATOM 3621 C C . ARG A 1 480 ? 4.185 -17.811 -0.539 1.00 98.25 480 ARG A C 1
ATOM 3623 O O . ARG A 1 480 ? 3.761 -18.618 -1.366 1.00 98.25 480 ARG A O 1
ATOM 3630 N N . ASN A 1 481 ? 4.001 -17.967 0.768 1.00 98.25 481 ASN A N 1
ATOM 3631 C CA . ASN A 1 481 ? 3.411 -19.168 1.352 1.00 98.25 481 ASN A CA 1
ATOM 3632 C C . ASN A 1 481 ? 1.876 -19.163 1.337 1.00 98.25 481 ASN A C 1
ATOM 3634 O O . ASN A 1 481 ? 1.283 -20.183 1.681 1.00 98.25 481 ASN A O 1
ATOM 3638 N N . LEU A 1 482 ? 1.234 -18.053 0.937 1.00 98.50 482 LEU A N 1
ATOM 3639 C CA . LEU A 1 482 ? -0.207 -17.827 1.127 1.00 98.50 482 LEU A CA 1
ATOM 3640 C C . LEU A 1 482 ? -0.627 -18.129 2.569 1.00 98.50 482 LEU A C 1
ATOM 3642 O O . LEU A 1 482 ? -1.596 -18.840 2.835 1.00 98.50 482 LEU A O 1
ATOM 3646 N N . THR A 1 483 ? 0.164 -17.610 3.505 1.00 97.75 483 THR A N 1
ATOM 3647 C CA . THR A 1 483 ? -0.036 -17.819 4.933 1.00 97.75 483 THR A CA 1
ATOM 3648 C C . THR A 1 483 ? -1.426 -17.314 5.336 1.00 97.75 483 THR A C 1
ATOM 3650 O O . THR A 1 483 ? -1.712 -16.138 5.102 1.00 97.75 483 THR A O 1
ATOM 3653 N N . PRO A 1 484 ? -2.277 -18.146 5.970 1.00 97.00 484 PRO A N 1
ATOM 3654 C CA . PRO A 1 484 ? -3.548 -17.687 6.514 1.00 97.00 484 PRO A CA 1
ATOM 3655 C C . PRO A 1 484 ? -3.339 -16.535 7.496 1.00 97.00 484 PRO A C 1
ATOM 3657 O O . PRO A 1 484 ? -2.541 -16.656 8.429 1.00 97.00 484 PRO A O 1
ATOM 3660 N N . LEU A 1 485 ? -4.042 -15.427 7.269 1.00 97.44 485 LEU A N 1
ATOM 3661 C CA . LEU A 1 485 ? -3.952 -14.235 8.103 1.00 97.44 485 LEU A CA 1
ATOM 3662 C C . LEU A 1 485 ? -5.112 -14.229 9.099 1.00 97.44 485 LEU A C 1
ATOM 3664 O O . LEU A 1 485 ? -6.267 -14.326 8.692 1.00 97.44 485 LEU A O 1
ATOM 3668 N N . THR A 1 486 ? -4.793 -14.121 10.386 1.00 94.94 486 THR A N 1
ATOM 3669 C CA . THR A 1 486 ? -5.761 -14.079 11.498 1.00 94.94 486 THR A CA 1
ATOM 3670 C C . THR A 1 486 ? -5.333 -13.013 12.507 1.00 94.94 486 THR A C 1
ATOM 3672 O O . THR A 1 486 ? -4.324 -12.337 12.311 1.00 94.94 486 THR A O 1
ATOM 3675 N N . LEU A 1 487 ? -6.057 -12.854 13.614 1.00 92.38 487 LEU A N 1
ATOM 3676 C CA . LEU A 1 487 ? -5.642 -11.938 14.683 1.00 92.38 487 LEU A CA 1
ATOM 3677 C C . LEU A 1 487 ? -4.393 -12.432 15.434 1.00 92.38 487 LEU A C 1
ATOM 3679 O O . LEU A 1 487 ? -3.587 -11.622 15.891 1.00 92.38 487 LEU A O 1
ATOM 3683 N N . GLU A 1 488 ? -4.188 -13.748 15.511 1.00 88.94 488 GLU A N 1
ATOM 3684 C CA . GLU A 1 488 ? -2.980 -14.383 16.055 1.00 88.94 488 GLU A CA 1
ATOM 3685 C C . GLU A 1 488 ? -1.810 -14.378 15.070 1.00 88.94 488 GLU A C 1
ATOM 3687 O O . GLU A 1 488 ? -0.652 -14.373 15.487 1.00 88.94 488 GLU A O 1
ATOM 3692 N N . ASN A 1 489 ? -2.100 -14.370 13.769 1.00 90.94 489 ASN A N 1
ATOM 3693 C CA . ASN A 1 489 ? -1.106 -14.326 12.704 1.00 90.94 489 ASN A CA 1
ATOM 3694 C C . ASN A 1 489 ? -1.413 -13.183 11.719 1.00 90.94 489 ASN A C 1
ATOM 3696 O O . ASN A 1 489 ? -1.803 -13.441 10.575 1.00 90.94 489 ASN A O 1
ATOM 3700 N N . PRO A 1 490 ? -1.300 -11.919 12.163 1.00 95.31 490 PRO A N 1
ATOM 3701 C CA . PRO A 1 490 ? -1.717 -10.771 11.370 1.00 95.31 490 PRO A CA 1
ATOM 3702 C C . PRO A 1 490 ? -0.735 -10.482 10.222 1.00 95.31 490 PRO A C 1
ATOM 3704 O O . PRO A 1 490 ? 0.429 -10.900 10.270 1.00 95.31 490 PRO A O 1
ATOM 3707 N N . PRO A 1 491 ? -1.151 -9.721 9.193 1.00 96.94 491 PRO A N 1
ATOM 3708 C CA . PRO A 1 491 ? -0.200 -9.059 8.309 1.00 96.94 491 PRO A CA 1
ATOM 3709 C C . PRO A 1 491 ? 0.713 -8.124 9.117 1.00 96.94 491 PRO A C 1
ATOM 3711 O O . PRO A 1 491 ? 0.376 -7.683 10.221 1.00 96.94 491 PRO A O 1
ATOM 3714 N N . ALA A 1 492 ? 1.866 -7.782 8.550 1.00 95.31 492 ALA A N 1
ATOM 3715 C CA . ALA A 1 492 ? 2.710 -6.752 9.133 1.00 95.31 492 ALA A CA 1
ATOM 3716 C C . ALA A 1 492 ? 1.990 -5.395 9.090 1.00 95.31 492 ALA A C 1
ATOM 3718 O O . ALA A 1 492 ? 1.366 -5.035 8.089 1.00 95.31 492 ALA A O 1
ATOM 3719 N N . LYS A 1 493 ? 2.093 -4.627 10.177 1.00 94.75 493 LYS A N 1
ATOM 3720 C CA . LYS A 1 493 ? 1.527 -3.279 10.264 1.00 94.75 493 LYS A CA 1
ATOM 3721 C C . LYS A 1 493 ? 2.417 -2.338 11.064 1.00 94.75 493 LYS A C 1
ATOM 3723 O O . LYS A 1 493 ? 3.116 -2.769 11.978 1.00 94.75 493 LYS A O 1
ATOM 3728 N N . MET A 1 494 ? 2.346 -1.052 10.745 1.00 93.44 494 MET A N 1
ATOM 3729 C CA . MET A 1 494 ? 2.993 0.028 11.488 1.00 93.44 494 MET A CA 1
ATOM 3730 C C . MET A 1 494 ? 2.023 1.202 11.600 1.00 93.44 494 MET A C 1
ATOM 3732 O O . MET A 1 494 ? 1.480 1.631 10.586 1.00 93.44 494 MET A O 1
ATOM 3736 N N . GLN A 1 495 ? 1.800 1.716 12.814 1.00 94.19 495 GLN A N 1
ATOM 3737 C CA . GLN A 1 495 ? 1.068 2.974 12.990 1.00 94.19 495 GLN A CA 1
ATOM 3738 C C . GLN A 1 495 ? 1.949 4.123 12.503 1.00 94.19 495 GLN A C 1
ATOM 3740 O O . GLN A 1 495 ? 3.135 4.178 12.833 1.00 94.19 495 GLN A O 1
ATOM 3745 N N . LEU A 1 496 ? 1.382 5.011 11.694 1.00 94.75 496 LEU A N 1
ATOM 3746 C CA . LEU A 1 496 ? 2.116 6.084 11.041 1.00 94.75 496 LEU A CA 1
ATOM 3747 C C . LEU A 1 496 ? 2.027 7.366 11.858 1.00 94.75 496 LEU A C 1
ATOM 3749 O O . LEU A 1 496 ? 0.973 7.729 12.375 1.00 94.75 496 LEU A O 1
ATOM 3753 N N . LEU A 1 497 ? 3.153 8.068 11.938 1.00 93.75 497 LEU A N 1
ATOM 3754 C CA . LEU A 1 497 ? 3.188 9.445 12.403 1.00 93.75 497 LEU A CA 1
ATOM 3755 C C . LEU A 1 497 ? 2.709 10.357 11.271 1.00 93.75 497 LEU A C 1
ATOM 3757 O O . LEU A 1 497 ? 3.254 10.304 10.170 1.00 93.75 497 LEU A O 1
ATOM 3761 N N . ILE A 1 498 ? 1.764 11.243 11.581 1.00 94.38 498 ILE A N 1
ATOM 3762 C CA . ILE A 1 498 ? 1.425 12.394 10.740 1.00 94.38 498 ILE A CA 1
ATOM 3763 C C . ILE A 1 498 ? 2.127 13.618 11.340 1.00 94.38 498 ILE A C 1
ATOM 3765 O O . ILE A 1 498 ? 1.770 14.038 12.448 1.00 94.38 498 ILE A O 1
ATOM 3769 N N . PRO A 1 499 ? 3.149 14.189 10.677 1.00 92.06 499 PRO A N 1
ATOM 3770 C CA . PRO A 1 499 ? 3.852 15.357 11.193 1.00 92.06 499 PRO A CA 1
ATOM 3771 C C . PRO A 1 499 ? 2.897 16.526 11.463 1.00 92.06 499 PRO A C 1
ATOM 3773 O O . PRO A 1 499 ? 2.119 16.911 10.598 1.00 92.06 499 PRO A O 1
ATOM 3776 N N . GLY A 1 500 ? 2.967 17.087 12.673 1.00 88.88 500 GLY A N 1
ATOM 3777 C CA . GLY A 1 500 ? 2.054 18.140 13.133 1.00 88.88 500 GLY A CA 1
ATOM 3778 C C . GLY A 1 500 ? 0.727 17.636 13.716 1.00 88.88 500 GLY A C 1
ATOM 3779 O O . GLY A 1 500 ? -0.010 18.443 14.269 1.00 88.88 500 GLY A O 1
ATOM 3780 N N . GLY A 1 501 ? 0.437 16.330 13.639 1.00 84.19 501 GLY A N 1
ATOM 3781 C CA . GLY A 1 501 ? -0.843 15.751 14.063 1.00 84.19 501 GLY A CA 1
ATOM 3782 C C . GLY A 1 501 ? -0.936 15.381 15.543 1.00 84.19 501 GLY A C 1
ATOM 3783 O O . GLY A 1 501 ? -1.930 15.695 16.191 1.00 84.19 501 GLY A O 1
ATOM 3784 N N . SER A 1 502 ? 0.091 14.733 16.099 1.00 76.00 502 SER A N 1
ATOM 3785 C CA . SER A 1 502 ? 0.111 14.369 17.522 1.00 76.00 502 SER A CA 1
ATOM 3786 C C . SER A 1 502 ? 1.092 15.227 18.319 1.00 76.00 502 SER A C 1
ATOM 3788 O O . SER A 1 502 ? 2.201 15.523 17.872 1.00 76.00 502 SER A O 1
ATOM 3790 N N . THR A 1 503 ? 0.692 15.589 19.540 1.00 65.44 503 THR A N 1
ATOM 3791 C CA . THR A 1 503 ? 1.556 16.231 20.546 1.00 65.44 503 THR A CA 1
ATOM 3792 C C . THR A 1 503 ? 2.225 15.221 21.485 1.00 65.44 503 THR A C 1
ATOM 3794 O O . THR A 1 503 ? 3.059 15.604 22.308 1.00 65.44 503 THR A O 1
ATOM 3797 N N . SER A 1 504 ? 1.885 13.933 21.371 1.00 69.81 504 SER A N 1
ATOM 3798 C CA . SER A 1 504 ? 2.397 12.862 22.224 1.00 69.81 504 SER A CA 1
ATOM 3799 C C . SER A 1 504 ? 3.456 12.027 21.510 1.00 69.81 504 SER A C 1
ATOM 3801 O O . SER A 1 504 ? 3.274 11.593 20.377 1.00 69.81 504 SER A O 1
ATOM 3803 N N . ALA A 1 505 ? 4.545 11.719 22.218 1.00 63.12 505 ALA A N 1
ATOM 3804 C CA . ALA A 1 505 ? 5.570 10.794 21.736 1.00 63.12 505 ALA A CA 1
ATOM 3805 C C . ALA A 1 505 ? 5.104 9.323 21.714 1.00 63.12 505 ALA A C 1
ATOM 3807 O O . ALA A 1 505 ? 5.780 8.484 21.124 1.00 63.12 505 ALA A O 1
ATOM 3808 N N . THR A 1 506 ? 3.988 8.993 22.377 1.00 66.88 506 THR A N 1
ATOM 3809 C CA . THR A 1 506 ? 3.524 7.607 22.579 1.00 66.88 506 THR A CA 1
ATOM 3810 C C . THR A 1 506 ? 2.115 7.330 22.059 1.00 66.88 506 THR A C 1
ATOM 3812 O O . THR A 1 506 ? 1.706 6.174 22.035 1.00 66.88 506 THR A O 1
ATOM 3815 N N . ASN A 1 507 ? 1.375 8.357 21.632 1.00 81.50 507 ASN A N 1
ATOM 3816 C CA . ASN A 1 507 ? 0.082 8.207 20.968 1.00 81.50 507 ASN A CA 1
ATOM 3817 C C . ASN A 1 507 ? 0.148 8.918 19.616 1.00 81.50 507 ASN A C 1
ATOM 3819 O O . ASN A 1 507 ? 0.361 10.125 19.593 1.00 81.50 507 ASN A O 1
ATOM 3823 N N . LEU A 1 508 ? -0.002 8.186 18.512 1.00 90.81 508 LEU A N 1
ATOM 3824 C CA . LEU A 1 508 ? 0.059 8.748 17.158 1.00 90.81 508 LEU A CA 1
ATOM 3825 C C . LEU A 1 508 ? -1.325 9.103 16.593 1.00 90.81 508 LEU A C 1
ATOM 3827 O O . LEU A 1 508 ? -1.410 9.520 15.441 1.00 90.81 508 LEU A O 1
ATOM 3831 N N . ASP A 1 509 ? -2.392 8.949 17.380 1.00 93.06 509 ASP A N 1
ATOM 3832 C CA . ASP A 1 509 ? -3.725 9.411 16.997 1.00 93.06 509 ASP A CA 1
ATOM 3833 C C . ASP A 1 509 ? -3.743 10.941 16.873 1.00 93.06 509 ASP A C 1
ATOM 3835 O O . ASP A 1 509 ? -3.123 11.659 17.663 1.00 93.06 509 ASP A O 1
ATOM 3839 N N . VAL A 1 510 ? -4.475 11.432 15.877 1.00 95.69 510 VAL A N 1
ATOM 3840 C CA . VAL A 1 510 ? -4.605 12.856 15.554 1.00 95.69 510 VAL A CA 1
ATOM 3841 C C . VAL A 1 510 ? -6.050 13.275 15.779 1.00 95.69 510 VAL A C 1
ATOM 3843 O O . VAL A 1 510 ? -6.956 12.597 15.311 1.00 95.69 510 VAL A O 1
ATOM 3846 N N . ASP A 1 511 ? -6.297 14.382 16.477 1.00 95.31 511 ASP A N 1
ATOM 3847 C CA . ASP A 1 511 ? -7.646 14.959 16.554 1.00 95.31 511 ASP A CA 1
ATOM 3848 C C . ASP A 1 511 ? -8.197 15.241 15.144 1.00 95.31 511 ASP A C 1
ATOM 3850 O O . ASP A 1 511 ? -7.467 15.721 14.277 1.00 95.31 511 ASP A O 1
ATOM 3854 N N . PHE A 1 512 ? -9.475 14.947 14.895 1.00 97.50 512 PHE A N 1
ATOM 3855 C CA . PHE A 1 512 ? -10.039 15.044 13.547 1.00 97.50 512 PHE A CA 1
ATOM 3856 C C . PHE A 1 512 ? -9.970 16.465 12.964 1.00 97.50 512 PHE A C 1
ATOM 3858 O O . PHE A 1 512 ? -9.641 16.617 11.789 1.00 97.50 512 PHE A O 1
ATOM 3865 N N . ASN A 1 513 ? -10.185 17.514 13.769 1.00 96.25 513 ASN A N 1
ATOM 3866 C CA . ASN A 1 513 ? -10.072 18.899 13.285 1.00 96.25 513 ASN A CA 1
ATOM 3867 C C . ASN A 1 513 ? -8.616 19.253 12.943 1.00 96.25 513 ASN A C 1
ATOM 3869 O O . ASN A 1 513 ? -8.334 19.964 11.975 1.00 96.25 513 ASN A O 1
ATOM 3873 N N . THR A 1 514 ? -7.674 18.724 13.724 1.00 96.62 514 THR A N 1
ATOM 3874 C CA . THR A 1 514 ? -6.238 18.855 13.453 1.00 96.62 514 THR A CA 1
ATOM 3875 C C . THR A 1 514 ? -5.862 18.129 12.161 1.00 96.62 514 THR A C 1
ATOM 3877 O O . THR A 1 514 ? -5.160 18.693 11.324 1.00 96.62 514 THR A O 1
ATOM 3880 N N . PHE A 1 515 ? -6.374 16.914 11.947 1.00 97.56 515 PHE A N 1
ATOM 3881 C CA . PHE A 1 515 ? -6.171 16.162 10.709 1.00 97.56 515 PHE A CA 1
ATOM 3882 C C . PHE A 1 515 ? -6.748 16.898 9.493 1.00 97.56 515 PHE A C 1
ATOM 3884 O O . PHE A 1 515 ? -6.049 17.045 8.493 1.00 97.56 515 PHE A O 1
ATOM 3891 N N . GLN A 1 516 ? -7.974 17.425 9.596 1.00 97.56 516 GLN A N 1
ATOM 3892 C CA . GLN A 1 516 ? -8.597 18.252 8.559 1.00 97.56 516 GLN A CA 1
ATOM 3893 C C . GLN A 1 516 ? -7.722 19.460 8.207 1.00 97.56 516 GLN A C 1
ATOM 3895 O O . GLN A 1 516 ? -7.490 19.725 7.028 1.00 97.56 516 GLN A O 1
ATOM 3900 N N . THR A 1 517 ? -7.191 20.159 9.215 1.00 97.56 517 THR A N 1
ATOM 3901 C CA . THR A 1 517 ? -6.287 21.303 9.014 1.00 97.56 517 THR A CA 1
ATOM 3902 C C . THR A 1 517 ? -5.018 20.877 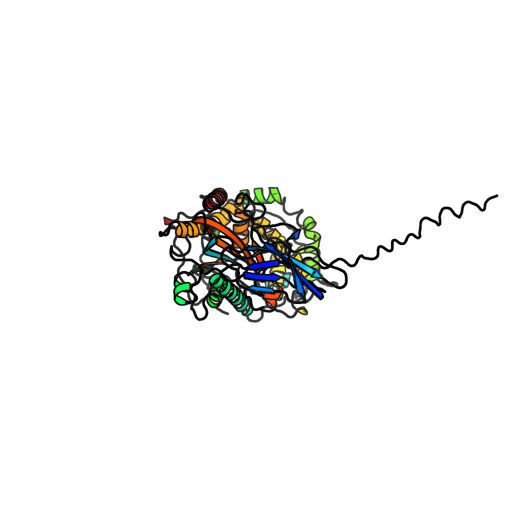8.275 1.00 97.56 517 THR A C 1
ATOM 3904 O O . THR A 1 517 ? -4.701 21.448 7.236 1.00 97.56 517 THR A O 1
ATOM 3907 N N . ILE A 1 518 ? -4.336 19.828 8.749 1.00 97.00 518 ILE A N 1
ATOM 3908 C CA . ILE A 1 518 ? -3.099 19.318 8.135 1.00 97.00 518 ILE A CA 1
ATOM 3909 C C . ILE A 1 518 ? -3.330 18.912 6.681 1.00 97.00 518 ILE A C 1
ATOM 3911 O O . ILE A 1 518 ? -2.543 19.268 5.806 1.00 97.00 518 ILE A O 1
ATOM 3915 N N . LEU A 1 519 ? -4.398 18.160 6.413 1.00 96.88 519 LEU A N 1
ATOM 3916 C CA . LEU A 1 519 ? -4.683 17.662 5.073 1.00 96.88 519 LEU A CA 1
ATOM 3917 C C . LEU A 1 519 ? -5.071 18.811 4.134 1.00 96.88 519 LEU A C 1
ATOM 3919 O O . LEU A 1 519 ? -4.585 18.862 3.009 1.00 96.88 519 LEU A O 1
ATOM 3923 N N . THR A 1 520 ? -5.854 19.782 4.614 1.00 96.81 520 THR A N 1
ATOM 3924 C CA . THR A 1 520 ? -6.200 20.996 3.855 1.00 96.81 520 THR A CA 1
ATOM 3925 C C . THR A 1 520 ? -4.970 21.838 3.519 1.00 96.81 520 THR A C 1
ATOM 3927 O O . THR A 1 520 ? -4.873 22.337 2.402 1.00 96.81 520 THR A O 1
ATOM 3930 N N . GLU A 1 521 ? -4.022 21.980 4.449 1.00 96.69 521 GLU A N 1
ATOM 3931 C CA . GLU A 1 521 ? -2.759 22.697 4.223 1.00 96.69 521 GLU A CA 1
ATOM 3932 C C . GLU A 1 521 ? -1.799 21.943 3.292 1.00 96.69 521 GLU A C 1
ATOM 3934 O O . GLU A 1 521 ? -1.009 22.565 2.579 1.00 96.69 521 GLU A O 1
ATOM 3939 N N . ALA A 1 522 ? -1.835 20.609 3.310 1.00 97.19 522 ALA A N 1
ATOM 3940 C CA . ALA A 1 522 ? -0.998 19.787 2.448 1.00 97.19 522 ALA A CA 1
ATOM 3941 C C . ALA A 1 522 ? -1.482 19.807 0.988 1.00 97.19 522 ALA A C 1
ATOM 3943 O O . ALA A 1 522 ? -0.654 19.847 0.074 1.00 97.19 522 ALA A O 1
ATOM 3944 N N . MET A 1 523 ? -2.801 19.803 0.772 1.00 97.69 523 MET A N 1
ATOM 3945 C CA . MET A 1 523 ? -3.427 19.877 -0.550 1.00 97.69 523 MET A CA 1
ATOM 3946 C C . MET A 1 523 ? -3.238 21.247 -1.218 1.00 97.69 523 MET A C 1
ATOM 3948 O O . MET A 1 523 ? -3.152 22.281 -0.562 1.00 97.69 523 MET A O 1
ATOM 3952 N N . ASP A 1 524 ? -3.269 21.264 -2.549 1.00 97.56 524 ASP A N 1
ATOM 3953 C CA . ASP A 1 524 ? -3.515 22.478 -3.331 1.00 97.56 524 ASP A CA 1
ATOM 3954 C C . ASP A 1 524 ? -4.893 22.350 -3.991 1.00 97.56 524 ASP A C 1
ATOM 3956 O O . ASP A 1 524 ? -5.134 21.457 -4.807 1.00 97.56 524 ASP A O 1
ATOM 3960 N N . GLN A 1 525 ? -5.810 23.244 -3.611 1.00 95.75 525 GLN A N 1
ATOM 3961 C CA . GLN A 1 525 ? -7.208 23.221 -4.052 1.00 95.75 525 GLN A CA 1
ATOM 3962 C C . GLN A 1 525 ? -7.360 23.415 -5.569 1.00 95.75 525 GLN A C 1
ATOM 3964 O O . GLN A 1 525 ? -8.396 23.062 -6.116 1.00 95.75 525 GLN A O 1
ATOM 3969 N N . ASN A 1 526 ? -6.334 23.914 -6.272 1.00 95.81 526 ASN A N 1
ATOM 3970 C CA . ASN A 1 526 ? -6.351 23.994 -7.737 1.00 95.81 526 ASN A CA 1
ATOM 3971 C C . ASN A 1 526 ? -6.243 22.619 -8.422 1.00 95.81 526 ASN A C 1
ATOM 3973 O O . ASN A 1 526 ? -6.462 22.530 -9.628 1.00 95.81 526 ASN A O 1
ATOM 3977 N N . TYR A 1 527 ? -5.874 21.566 -7.685 1.00 97.44 527 TYR A N 1
ATOM 3978 C CA . TYR A 1 527 ? -5.778 20.189 -8.190 1.00 97.44 527 TYR A CA 1
ATOM 3979 C C . TYR A 1 527 ? -6.826 19.260 -7.568 1.00 97.44 527 TYR A C 1
ATOM 3981 O O . TYR A 1 527 ? -6.718 18.040 -7.683 1.00 97.44 527 TYR A O 1
ATOM 3989 N N . VAL A 1 528 ? -7.821 19.830 -6.887 1.00 97.38 528 VAL A N 1
ATOM 3990 C CA . VAL A 1 528 ? -9.004 19.114 -6.409 1.00 97.38 528 VAL A CA 1
ATOM 3991 C C . VAL A 1 528 ? -10.120 19.356 -7.417 1.00 97.38 528 VAL A C 1
ATOM 3993 O O . VAL A 1 528 ? -10.386 20.500 -7.787 1.00 97.38 528 VAL A O 1
ATOM 3996 N N . GLN A 1 529 ? -10.754 18.283 -7.886 1.00 96.12 529 GLN A N 1
ATOM 3997 C CA . GLN A 1 529 ? -11.889 18.392 -8.795 1.00 96.12 529 GLN A CA 1
ATOM 3998 C C . GLN A 1 529 ? -13.031 19.151 -8.100 1.00 96.12 529 GLN A C 1
ATOM 4000 O O . GLN A 1 529 ? -13.346 18.828 -6.951 1.00 96.12 529 GLN A O 1
ATOM 4005 N N . PRO A 1 530 ? -13.680 20.128 -8.761 1.00 96.25 530 PRO A N 1
ATOM 4006 C CA . PRO A 1 530 ? -14.908 20.714 -8.239 1.00 96.25 530 PRO A CA 1
ATOM 4007 C C . PRO A 1 530 ? -15.942 19.614 -7.990 1.00 96.25 530 PRO A C 1
ATOM 4009 O O . PRO A 1 530 ? -16.251 18.831 -8.888 1.00 96.25 530 PRO A O 1
ATOM 4012 N N . TYR A 1 531 ? -16.459 19.525 -6.767 1.00 95.50 531 TYR A N 1
ATOM 4013 C CA . TYR A 1 531 ? -17.257 18.373 -6.342 1.00 95.50 531 TYR A CA 1
ATOM 4014 C C . TYR A 1 531 ? -18.568 18.240 -7.128 1.00 95.50 531 TYR A C 1
ATOM 4016 O O . TYR A 1 531 ? -19.045 17.139 -7.373 1.00 95.50 531 TYR A O 1
ATOM 4024 N N . GLU A 1 532 ? -19.139 19.361 -7.564 1.00 95.06 532 GLU A N 1
ATOM 4025 C CA . GLU A 1 532 ? -20.325 19.419 -8.418 1.00 95.06 532 GLU A CA 1
ATOM 4026 C C . GLU A 1 532 ? -20.084 18.953 -9.864 1.00 95.06 532 GLU A C 1
ATOM 4028 O O . GLU A 1 532 ? -21.044 18.673 -10.584 1.00 95.06 532 GLU A O 1
ATOM 4033 N N . GLU A 1 533 ? -18.822 18.881 -10.294 1.00 93.69 533 GLU A N 1
ATOM 4034 C CA . GLU A 1 533 ? -18.414 18.392 -11.614 1.00 93.69 533 GLU A CA 1
ATOM 4035 C C . GLU A 1 533 ? -17.980 16.920 -11.580 1.00 93.69 533 GLU A C 1
ATOM 4037 O O . GLU A 1 533 ? -17.725 16.328 -12.633 1.00 93.69 533 GLU A O 1
ATOM 4042 N N . GLU A 1 534 ? -17.873 16.314 -10.394 1.00 93.75 534 GLU A N 1
ATOM 4043 C CA . GLU A 1 534 ? -17.518 14.907 -10.273 1.00 93.75 534 GLU A CA 1
ATOM 4044 C C . GLU A 1 534 ? -18.651 14.007 -10.779 1.00 93.75 534 GLU A C 1
ATOM 4046 O O . GLU A 1 534 ? -19.824 14.160 -10.432 1.00 93.75 534 GLU A O 1
ATOM 4051 N N . VAL A 1 535 ? -18.278 13.006 -11.576 1.00 94.00 535 VAL A N 1
ATOM 4052 C CA . VAL A 1 535 ? -19.154 11.901 -11.962 1.00 94.00 535 VAL A CA 1
ATOM 4053 C C . VAL A 1 535 ? -18.536 10.608 -11.434 1.00 94.00 535 VAL A C 1
ATOM 4055 O O . VAL A 1 535 ? -17.682 10.044 -12.110 1.00 94.00 535 VAL A O 1
ATOM 4058 N N . PRO A 1 536 ? -18.925 10.122 -10.241 1.00 94.00 536 PRO A N 1
ATOM 4059 C CA . PRO A 1 536 ? -18.346 8.909 -9.673 1.00 94.00 536 PRO A CA 1
ATOM 4060 C C . PRO A 1 536 ? -18.500 7.691 -10.602 1.00 94.00 536 PRO A C 1
ATOM 4062 O O . PRO A 1 536 ? -19.507 7.571 -11.310 1.00 94.00 536 PRO A O 1
ATOM 4065 N N . PRO A 1 537 ? -17.537 6.750 -10.599 1.00 96.88 537 PRO A N 1
ATOM 4066 C CA . PRO A 1 537 ? -17.619 5.568 -11.442 1.00 96.88 537 PRO A CA 1
ATOM 4067 C C . PRO A 1 537 ? -18.767 4.643 -11.021 1.00 96.88 537 PRO A C 1
ATOM 4069 O O . PRO A 1 537 ? -19.087 4.505 -9.842 1.00 96.88 537 PRO A O 1
ATOM 4072 N N . GLY A 1 538 ? -19.349 3.944 -11.995 1.00 97.25 538 GLY A N 1
ATOM 4073 C CA . GLY A 1 538 ? -20.343 2.900 -11.746 1.00 97.25 538 GLY A CA 1
ATOM 4074 C C . GLY A 1 538 ? -19.717 1.542 -11.415 1.00 97.25 538 GLY A C 1
ATOM 4075 O O . GLY A 1 538 ? -18.516 1.328 -11.575 1.00 97.25 538 GLY A O 1
ATOM 4076 N N . VAL A 1 539 ? -20.556 0.591 -10.996 1.00 97.62 539 VAL A N 1
ATOM 4077 C CA . VAL A 1 539 ? -20.147 -0.813 -10.835 1.00 97.62 539 VAL A CA 1
ATOM 4078 C C . VAL A 1 539 ? -19.925 -1.441 -12.206 1.00 97.62 539 VAL A C 1
ATOM 4080 O O . VAL A 1 539 ? -20.836 -1.455 -13.039 1.00 97.62 539 VAL A O 1
ATOM 4083 N N . ILE A 1 540 ? -18.742 -2.012 -12.429 1.00 93.75 540 ILE A N 1
ATOM 4084 C CA . ILE A 1 540 ? -18.441 -2.738 -13.666 1.00 93.75 540 ILE A CA 1
ATOM 4085 C C . ILE A 1 540 ? -18.508 -4.250 -13.457 1.00 93.75 540 ILE A C 1
ATOM 4087 O O . ILE A 1 540 ? -18.292 -4.774 -12.367 1.00 93.75 540 ILE A O 1
ATOM 4091 N N . SER A 1 541 ? -18.819 -4.970 -14.532 1.00 88.81 541 SER A N 1
ATOM 4092 C CA . SER A 1 541 ? -18.846 -6.433 -14.564 1.00 88.81 541 SER A CA 1
ATOM 4093 C C . SER A 1 541 ? -18.016 -6.946 -15.739 1.00 88.81 541 SER A C 1
ATOM 4095 O O . SER A 1 541 ? -17.631 -6.177 -16.617 1.00 88.81 541 SER A O 1
ATOM 4097 N N . GLY A 1 542 ? -17.711 -8.246 -15.753 1.00 85.38 542 GLY A N 1
ATOM 4098 C CA . GLY A 1 542 ? -16.985 -8.861 -16.869 1.00 85.38 542 GLY A CA 1
ATOM 4099 C C . GLY A 1 542 ? -15.503 -8.487 -16.953 1.00 85.38 542 GLY A C 1
ATOM 4100 O O . GLY A 1 542 ? -14.907 -8.639 -18.015 1.00 85.38 542 GLY A O 1
ATOM 4101 N N . VAL A 1 543 ? -14.898 -8.023 -15.853 1.00 91.38 543 VAL A N 1
ATOM 4102 C CA . VAL A 1 543 ? -13.442 -7.840 -15.770 1.00 91.38 543 VAL A CA 1
ATOM 4103 C C . VAL A 1 543 ? -12.764 -9.202 -15.994 1.00 91.38 543 VAL A C 1
ATOM 4105 O O . VAL A 1 543 ? -13.064 -10.142 -15.250 1.00 91.38 543 VAL A O 1
ATOM 4108 N N . PRO A 1 544 ? -11.873 -9.343 -16.993 1.00 89.25 544 PRO A N 1
ATOM 4109 C CA . PRO A 1 544 ? -11.240 -10.623 -17.300 1.00 89.25 544 PRO A CA 1
ATOM 4110 C C . PRO A 1 544 ? -10.451 -11.185 -16.111 1.00 89.25 544 PRO A C 1
ATOM 4112 O O . PRO A 1 544 ? -9.719 -10.458 -15.436 1.00 89.25 544 PRO A O 1
ATOM 4115 N N . LEU A 1 545 ? -10.588 -12.488 -15.850 1.00 84.12 545 LEU A N 1
ATOM 4116 C CA . LEU A 1 545 ? -9.796 -13.201 -14.833 1.00 84.12 545 LEU A CA 1
ATOM 4117 C C . LEU A 1 545 ? -8.476 -13.757 -15.384 1.00 84.12 545 LEU A C 1
ATOM 4119 O O . LEU A 1 545 ? -7.563 -14.032 -14.596 1.00 84.12 545 LEU A O 1
ATOM 4123 N N . GLU A 1 546 ? -8.422 -13.932 -16.702 1.00 71.56 546 GLU A N 1
ATOM 4124 C CA . GLU A 1 546 ? -7.358 -14.534 -17.507 1.00 71.56 546 GLU A CA 1
ATOM 4125 C C . GLU A 1 546 ? -7.238 -13.809 -18.840 1.00 71.56 546 GLU A C 1
ATOM 4127 O O . GLU A 1 546 ? -8.226 -13.153 -19.256 1.00 71.56 546 GLU A O 1
#

Foldseek 3Di:
DPDPPPPPPPPPPPPPPPPPPLPDWFAAWAWDWAAFQKIKIFTDDTPQFQFKKKWKAWPVDPDPVRIDIDTCGHDGMDMDGDPPPTKMKMWMWTGHPSGIYPTHDIDIYYCPQWAFFFKAWAAAFFFAFAQDDQVLLLQAFLDRAQGPPPGDHGAQHPLSLLLLLLQLLAVLQSCVRSVVDPPQLVLQLLQEFAEAWQELRQQSSSQSSSCSNRPPDGHQYFYFHHDDPPDHTQGDCLQKVQLNVLFDDDLVVLLVLLCVPCNFQQCVLVVCVVLLVLLQCLRAPPPGDAPPPRPGHNDHLSPWRQGWDAQPDRDIQLRGIDGTSLVVSCSNLVCLLSCLLQQPDCCNNSNVSDDLLSNQSNCVSVVVSLCSRAQRLRNLQQRNQQNLQQVLVQLVLCVVLAADFSYTDHNSHRYYYYYYHLSRQLSNCSLQVKKDDWPSHDISDRHGGWTWMWTWMARNPPRFTKIKIKTFDADSCCSNVVPNAYSNRHTTMDTIARVQADPDPPDRIGGSVSVVVSSVVSHDVSNHRDRVPDDTGGRDDDSDND

Solvent-accessible surface area (backbone atoms only — not comparable to full-atom values): 28683 Å² total; per-residue (Å²): 139,91,91,84,86,77,82,85,82,78,81,84,83,79,79,74,76,76,70,66,75,71,63,72,51,42,64,49,34,59,62,45,73,44,57,46,72,41,34,22,31,24,42,59,87,50,89,78,49,70,25,29,37,44,35,36,29,44,66,93,53,77,47,82,88,58,54,45,76,44,82,45,44,79,55,50,58,54,71,49,73,64,63,89,79,39,39,29,41,35,33,35,27,27,26,38,99,63,38,60,23,56,67,22,57,76,43,79,47,36,58,85,53,60,43,65,66,33,38,38,37,40,22,20,24,35,36,38,34,44,78,62,54,71,75,61,48,26,31,44,16,59,52,81,65,78,73,59,83,90,50,51,75,42,30,43,31,80,57,18,40,51,43,24,20,33,53,16,32,26,50,31,54,50,33,46,35,51,57,68,38,83,81,50,50,66,69,43,49,76,21,42,35,38,36,22,43,32,43,60,24,15,42,50,24,41,35,26,20,41,30,28,44,24,72,93,51,86,58,70,39,20,28,41,55,50,54,74,93,83,47,76,47,43,62,42,48,53,60,24,14,37,59,47,67,53,15,90,82,59,35,66,61,47,37,52,53,39,34,72,77,55,44,59,25,67,62,48,59,68,79,42,40,67,47,41,52,53,51,44,45,49,35,34,42,96,95,54,71,65,35,86,86,46,98,30,9,47,41,55,34,72,76,40,65,37,33,59,41,50,43,86,68,86,54,33,62,60,41,39,50,37,47,48,19,51,53,48,38,44,64,64,48,58,48,41,62,31,32,46,35,64,49,46,58,64,62,49,24,56,67,44,63,50,54,71,68,54,55,29,56,46,46,52,55,56,38,49,49,46,48,63,35,22,49,37,72,66,42,10,21,44,40,20,16,25,39,51,46,26,56,51,37,35,51,50,20,52,74,73,59,45,86,76,66,50,49,62,74,52,49,71,44,32,43,36,41,36,18,31,52,47,68,52,48,54,16,43,32,42,50,56,62,43,67,53,70,52,80,83,50,45,68,60,60,65,52,58,45,19,23,46,34,41,33,40,29,29,33,73,82,80,64,47,49,29,38,40,40,31,44,38,29,58,36,68,65,38,42,33,68,58,51,80,36,37,75,63,43,56,60,45,70,44,78,31,59,44,79,91,38,44,95,48,98,86,46,56,53,14,46,40,71,52,44,51,49,54,52,59,70,47,35,40,74,82,20,36,67,60,45,91,75,62,77,81,56,52,70,64,77,86,73,69,84,107

Radius of gyration: 25.81 Å; Cα contacts (8 Å, |Δi|>4): 1173; chains: 1; bounding box: 106×46×72 Å

Nearest PDB structures (foldseek):
  7z2t-assembly1_A  TM=8.707E-01  e=8.091E-28  Escherichia coli
  7z2w-assembly1_A  TM=8.710E-01  e=2.150E-27  Escherichia coli
  2wnh-assembly1_B  TM=8.783E-01  e=4.356E-27  Klebsiella pneumoniae
  1dkl-assembly2_B  TM=8.650E-01  e=1.319E-27  Escherichia coli
  2wu0-assembly4_D  TM=8.623E-01  e=7.497E-27  Klebsiella pneumoniae

pLDDT: mean 91.91, std 12.85, range [31.92, 98.94]

Mean predicted aligned error: 6.77 Å